Protein AF-A0AB34FF57-F1 (afdb_monomer)

Radius of gyration: 36.26 Å; Cα contacts (8 Å, |Δi|>4): 545; chains: 1; bounding box: 93×106×91 Å

Nearest PDB structures (foldseek):
  4zba-assembly2_C  TM=9.187E-01  e=9.221E-18  Phanerodontia chrysosporium
  4zb6-assembly2_C  TM=9.220E-01  e=1.656E-17  Phanerodontia chrysosporium
  5hfk-assembly1_B  TM=9.371E-01  e=3.882E-17  Escherichia coli K-12
  4zb8-assembly1_A  TM=9.292E-01  e=1.068E-16  Phanerodontia chrysosporium
  3gx0-assembly1_A-2  TM=9.308E-01  e=8.982E-16  Escherichia coli K-12

Mean predicted aligned error: 20.34 Å

Solvent-accessible surface area (backbone atoms only — not comparable to full-atom values): 31732 Å² total; per-residue (Å²): 132,79,85,76,87,62,87,88,71,83,54,38,37,33,38,40,20,31,73,42,41,51,19,26,32,49,39,21,52,50,36,41,40,26,72,74,68,64,53,63,70,50,78,43,61,46,53,65,93,72,49,48,38,68,36,72,66,41,30,74,54,27,79,86,36,61,69,21,33,37,31,28,34,76,66,81,53,45,55,38,46,53,40,67,55,39,46,59,47,50,39,78,74,65,38,87,81,40,73,46,50,57,55,91,88,38,71,50,29,59,52,27,52,51,50,41,48,45,36,62,74,40,52,51,51,35,42,51,48,13,28,35,40,65,68,68,42,94,62,84,58,44,68,64,29,28,53,24,37,54,52,30,52,53,46,48,49,53,50,16,68,65,23,65,84,31,70,29,87,38,50,72,90,40,31,44,67,28,54,46,46,44,66,39,48,33,49,60,42,42,37,61,65,53,65,47,66,58,80,83,28,61,32,45,45,51,37,50,52,62,51,57,70,36,67,31,44,54,56,8,45,38,40,66,42,66,60,99,68,47,52,92,48,86,68,63,68,73,61,32,55,54,49,53,56,51,36,54,56,48,51,52,20,24,59,77,69,67,62,75,58,84,72,67,64,44,71,71,42,64,70,46,65,70,52,74,71,60,81,81,70,87,85,83,81,91,83,82,89,85,88,83,85,82,89,81,91,82,87,82,88,87,86,88,79,90,83,88,82,88,84,88,86,88,84,83,86,88,86,90,89,89,83,91,84,89,78,88,81,85,84,79,86,87,78,89,90,80,90,87,83,86,86,89,81,88,84,82,88,81,90,83,86,81,90,84,89,79,86,85,78,90,81,90,86,82,89,82,92,87,92,86,83,89,86,90,89,92,88,88,89,88,82,85,90,87,87,86,83,90,83,91,79,93,75,96,70,89,74,80,78,78,74,75,77,72,99,62,77,49,61,28,79,99,43,68,38,54,89,79,17,65,38,64,30,68,43,69,54,101,89,41,83,43,63,42,62,35,61,76,93,67,73,75,82,75,71,76,86,75,89,78,86,78,84,89,76,93,69,79,79,64,92,55,22,46,70,28,76,95,84,48,60,28,56,65,79,32,40,62,33,90,84,75,38,69,27,76,45,80,90,69,40,88,128

Secondary structure (DSSP, 8-state):
-PPP-S---SSSEEEEE-SSTTHHHHHHHHHHHHHHH---EEEEE--GGGTGGGSHHHHHH-TT--S-EEEETTTTSEEEESHHHHHHHHHHHH-TT-SSS--TTSHHHHHHHHHHHHIIIIIHHHHHHHHIIIII-SS--HHHHHHHHHHHHHHHHHHHHHHTT-SSSSSSTT----HHHHHHHHHHTTGGGGT--GGG-HHHHHHHHHHHT-HHHHHHHTSSS--S--TTS---THHHHHHHHHHHHHHHHHHHTT---TTGGGHHHHHHHHHHTTTTSSS-------------------------------------------------------------------------PPP--------------------------------------------PPPSS--EETTEEPPTT--EEEEEEETTEEEEEEE-SSSPPP--PPP--------PPPPSS--EETTTEEPPTT-EEETTTEEESSGGGS--

Structure (mmCIF, N/CA/C/O backbone):
data_AF-A0AB34FF57-F1
#
_entry.id   AF-A0AB34FF57-F1
#
loop_
_atom_site.group_PDB
_atom_site.id
_atom_site.type_symbol
_atom_site.label_atom_id
_atom_site.label_alt_id
_atom_site.label_comp_id
_atom_site.label_asym_id
_atom_site.label_entity_id
_atom_site.label_seq_id
_atom_site.pdbx_PDB_ins_code
_atom_site.Cartn_x
_atom_site.Cartn_y
_atom_site.Cartn_z
_atom_site.occupancy
_atom_site.B_iso_or_equiv
_atom_site.auth_seq_id
_atom_site.auth_comp_id
_atom_site.auth_asym_id
_atom_site.auth_atom_id
_atom_site.pdbx_PDB_model_num
ATOM 1 N N . MET A 1 1 ? -9.459 20.481 -3.284 1.00 62.19 1 MET A N 1
ATOM 2 C CA . MET A 1 1 ? -9.339 20.438 -1.809 1.00 62.19 1 MET A CA 1
ATOM 3 C C . MET A 1 1 ? -8.407 21.554 -1.373 1.00 62.19 1 MET A C 1
ATOM 5 O O . MET A 1 1 ? -7.498 21.875 -2.133 1.00 62.19 1 MET A O 1
ATOM 9 N N . SER A 1 2 ? -8.637 22.154 -0.205 1.00 79.50 2 SER A N 1
ATOM 10 C CA . SER A 1 2 ? -7.668 23.043 0.454 1.00 79.50 2 SER A CA 1
ATOM 11 C C . SER A 1 2 ? -6.375 22.283 0.787 1.00 79.50 2 SER A C 1
ATOM 13 O O . SER A 1 2 ? -6.397 21.057 0.894 1.00 79.50 2 SER A O 1
ATOM 15 N N . ARG A 1 3 ? -5.246 22.992 0.934 1.00 91.50 3 ARG A N 1
ATOM 16 C CA . ARG A 1 3 ? -3.995 22.393 1.433 1.00 91.50 3 ARG A CA 1
ATOM 17 C C . ARG A 1 3 ? -4.199 21.985 2.903 1.00 91.50 3 ARG A C 1
ATOM 19 O O . ARG A 1 3 ? -4.567 22.860 3.684 1.00 91.50 3 ARG A O 1
ATOM 26 N N . PRO A 1 4 ? -3.953 20.722 3.291 1.00 95.00 4 PRO A N 1
ATOM 27 C CA . PRO A 1 4 ? -3.918 20.317 4.695 1.00 95.00 4 PRO A CA 1
ATOM 28 C C . PRO A 1 4 ? -2.849 21.072 5.491 1.00 95.00 4 PRO A C 1
ATOM 30 O O . PRO A 1 4 ? -1.724 21.216 5.018 1.00 95.00 4 PRO A O 1
ATOM 33 N N . THR A 1 5 ? -3.197 21.520 6.698 1.00 96.00 5 THR A N 1
ATOM 34 C CA . THR A 1 5 ? -2.304 22.241 7.632 1.00 96.00 5 THR A CA 1
ATOM 35 C C . THR A 1 5 ? -2.351 21.671 9.057 1.00 96.00 5 THR A C 1
ATOM 37 O O . THR A 1 5 ? -1.896 22.314 10.000 1.00 96.00 5 THR A O 1
ATOM 40 N N . GLY A 1 6 ? -2.975 20.507 9.239 1.00 97.06 6 GLY A N 1
ATOM 41 C CA . GLY A 1 6 ? -3.284 19.912 10.537 1.00 97.06 6 GLY A CA 1
ATOM 42 C C . GLY A 1 6 ? -4.307 18.785 10.407 1.00 97.06 6 GLY A C 1
ATOM 43 O O . GLY A 1 6 ? -4.799 18.514 9.310 1.00 97.06 6 GLY A O 1
ATOM 44 N N . LEU A 1 7 ? -4.641 18.151 11.532 1.00 97.62 7 LEU A N 1
ATOM 45 C CA . LEU A 1 7 ? -5.780 17.233 11.643 1.00 97.62 7 LEU A CA 1
ATOM 46 C C . LEU A 1 7 ? -7.102 18.016 11.574 1.00 97.62 7 LEU A C 1
ATOM 48 O O . LEU A 1 7 ? -7.169 19.150 12.052 1.00 97.62 7 LEU A O 1
ATOM 52 N N . ILE A 1 8 ? -8.138 17.421 10.977 1.00 97.00 8 ILE A N 1
ATOM 53 C CA . ILE A 1 8 ? -9.457 18.054 10.784 1.00 97.00 8 ILE A CA 1
ATOM 54 C C . ILE A 1 8 ? -10.619 17.286 11.425 1.00 97.00 8 ILE A C 1
ATOM 56 O O . ILE A 1 8 ? -11.721 17.828 11.505 1.00 97.00 8 ILE A O 1
ATOM 60 N N . ALA A 1 9 ? -10.409 16.043 11.864 1.00 96.38 9 ALA A N 1
ATOM 61 C CA . ALA A 1 9 ? -11.411 15.282 12.599 1.00 96.38 9 ALA A CA 1
ATOM 62 C C . ALA A 1 9 ? -11.165 15.353 14.115 1.00 96.38 9 ALA A C 1
ATOM 64 O O . ALA A 1 9 ? -10.084 15.699 14.586 1.00 96.38 9 ALA A O 1
ATOM 65 N N . SER A 1 10 ? -12.207 15.023 14.876 1.00 95.50 10 SER A N 1
ATOM 66 C CA . SER A 1 10 ? -12.189 14.916 16.343 1.00 95.50 10 SER A CA 1
ATOM 67 C C . SER A 1 10 ? -12.892 13.651 16.857 1.00 95.50 10 SER A C 1
ATOM 69 O O . SER A 1 10 ? -13.109 13.503 18.056 1.00 95.50 10 SER A O 1
ATOM 71 N N . LYS A 1 11 ? -13.281 12.757 15.938 1.00 96.62 11 LYS A N 1
ATOM 72 C CA . LYS A 1 11 ? -13.892 11.443 16.182 1.00 96.62 11 LYS A CA 1
ATOM 73 C C . LYS A 1 11 ? -13.635 10.517 14.991 1.00 96.62 11 LYS A C 1
ATOM 75 O O . LYS A 1 11 ? -13.460 11.004 13.869 1.00 96.62 11 LYS A O 1
ATOM 80 N N . GLY A 1 12 ? -13.688 9.212 15.220 1.00 96.94 12 GLY A N 1
ATOM 81 C CA . GLY A 1 12 ? -13.425 8.175 14.224 1.00 96.94 12 GLY A CA 1
ATOM 82 C C . GLY A 1 12 ? -11.983 8.160 13.716 1.00 96.94 12 GLY A C 1
ATOM 83 O O . GLY A 1 12 ? -11.086 8.803 14.267 1.00 96.94 12 GLY A O 1
ATOM 84 N N . ILE A 1 13 ? -11.768 7.429 12.621 1.00 98.56 13 ILE A N 1
ATOM 85 C CA . ILE A 1 13 ? -10.474 7.389 11.935 1.00 98.56 13 ILE A CA 1
ATOM 86 C C . ILE A 1 13 ? -10.298 8.631 11.056 1.00 98.56 13 ILE A C 1
ATOM 88 O O . ILE A 1 13 ? -11.175 8.985 10.268 1.00 98.56 13 ILE A O 1
ATOM 92 N N . GLU A 1 14 ? -9.124 9.249 11.117 1.00 98.62 14 GLU A N 1
ATOM 93 C CA . GLU A 1 14 ? -8.670 10.248 10.155 1.00 98.62 14 GLU A CA 1
ATOM 94 C C . GLU A 1 14 ? -7.501 9.706 9.329 1.00 98.62 14 GLU A C 1
ATOM 96 O O . GLU A 1 14 ? -6.431 9.425 9.862 1.00 98.62 14 GLU A O 1
ATOM 101 N N . LEU A 1 15 ? -7.700 9.560 8.019 1.00 98.75 15 LEU A N 1
ATOM 102 C CA . LEU A 1 15 ? -6.721 9.048 7.067 1.00 98.75 15 LEU A CA 1
ATOM 103 C C . LEU A 1 15 ? -5.951 10.181 6.384 1.00 98.75 15 LEU A C 1
ATOM 105 O O . LEU A 1 15 ? -6.524 10.973 5.640 1.00 98.75 15 LEU A O 1
ATOM 109 N N . LEU A 1 16 ? -4.630 10.189 6.532 1.00 98.56 16 LEU A N 1
ATOM 110 C CA . LEU A 1 16 ? -3.720 11.106 5.850 1.00 98.56 16 LEU A CA 1
ATOM 111 C C . LEU A 1 16 ? -2.994 10.339 4.730 1.00 98.56 16 LEU A C 1
ATOM 113 O O . LEU A 1 16 ? -2.090 9.541 4.992 1.00 98.56 16 LEU A O 1
ATOM 117 N N . THR A 1 17 ? -3.406 10.526 3.471 1.00 98.19 17 THR A N 1
ATOM 118 C CA . THR A 1 17 ? -2.967 9.661 2.357 1.00 98.19 17 THR A CA 1
ATOM 119 C C . THR A 1 17 ? -2.780 10.398 1.023 1.00 98.19 17 THR A C 1
ATOM 121 O O . THR A 1 17 ? -3.111 11.574 0.884 1.00 98.19 17 THR A O 1
ATOM 124 N N . TRP A 1 18 ? -2.231 9.702 0.024 1.00 96.94 18 TRP A N 1
ATOM 125 C CA . TRP A 1 18 ? -2.094 10.173 -1.357 1.00 96.94 18 TRP A CA 1
ATOM 126 C C . TRP A 1 18 ? -2.210 9.018 -2.356 1.00 96.94 18 TRP A C 1
ATOM 128 O O . TRP A 1 18 ? -1.860 7.887 -2.013 1.00 96.94 18 TRP A O 1
ATOM 138 N N . SER A 1 19 ? -2.640 9.319 -3.589 1.00 94.75 19 SER A N 1
ATOM 139 C CA . SER A 1 19 ? -2.915 8.380 -4.693 1.00 94.75 19 SER A CA 1
ATOM 140 C C . SER A 1 19 ? -1.659 7.611 -5.146 1.00 94.75 19 SER A C 1
ATOM 142 O O . SER A 1 19 ? -1.040 7.909 -6.166 1.00 94.75 19 SER A O 1
ATOM 144 N N . THR A 1 20 ? -1.237 6.634 -4.342 1.00 94.56 20 THR A N 1
ATOM 145 C CA . THR A 1 20 ? 0.025 5.887 -4.456 1.00 94.56 20 THR A CA 1
ATOM 146 C C . THR A 1 20 ? -0.169 4.437 -3.999 1.00 94.56 20 THR A C 1
ATOM 148 O O . THR A 1 20 ? -1.024 4.192 -3.146 1.00 94.56 20 THR A O 1
ATOM 151 N N . PRO A 1 21 ? 0.663 3.480 -4.458 1.00 96.19 21 PRO A N 1
ATOM 152 C CA . PRO A 1 21 ? 0.572 2.072 -4.064 1.00 96.19 21 PRO A CA 1
ATOM 153 C C . PRO A 1 21 ? 0.444 1.808 -2.556 1.00 96.19 21 PRO A C 1
ATOM 155 O O . PRO A 1 21 ? -0.337 0.957 -2.140 1.00 96.19 21 PRO A O 1
ATOM 158 N N . ASN A 1 22 ? 1.179 2.556 -1.726 1.00 97.00 22 ASN A N 1
ATOM 159 C CA . ASN A 1 22 ? 1.092 2.436 -0.270 1.00 97.00 22 ASN A CA 1
ATOM 160 C C . ASN A 1 22 ? -0.124 3.167 0.314 1.00 97.00 22 ASN A C 1
ATOM 162 O O . ASN A 1 22 ? -0.708 2.674 1.275 1.00 97.00 22 ASN A O 1
ATOM 166 N N . GLY A 1 23 ? -0.512 4.314 -0.253 1.00 96.38 23 GLY A N 1
ATOM 167 C CA . GLY A 1 23 ? -1.651 5.104 0.219 1.00 96.38 23 GLY A CA 1
ATOM 168 C C . GLY A 1 23 ? -2.996 4.390 0.074 1.00 96.38 23 GLY A C 1
ATOM 169 O O . GLY A 1 23 ? -3.834 4.501 0.969 1.00 96.38 23 GLY A O 1
ATOM 170 N N . TYR A 1 24 ? -3.166 3.600 -0.994 1.00 97.94 24 TYR A N 1
ATOM 171 C CA . TYR A 1 24 ? -4.406 2.858 -1.253 1.00 97.94 24 TYR A CA 1
ATOM 172 C C . TYR A 1 24 ? -4.687 1.739 -0.241 1.00 97.94 24 TYR A C 1
ATOM 174 O O . TYR A 1 24 ? -5.841 1.379 -0.044 1.00 97.94 24 TYR A O 1
ATOM 182 N N . LYS A 1 25 ? -3.664 1.196 0.436 1.00 98.44 25 LYS A N 1
ATOM 183 C CA . LYS A 1 25 ? -3.835 0.099 1.410 1.00 98.44 25 LYS A CA 1
ATOM 184 C C . LYS A 1 25 ? -4.866 0.455 2.481 1.00 98.44 25 LYS A C 1
ATOM 186 O O . LYS A 1 25 ? -5.804 -0.295 2.734 1.00 98.44 25 LYS A O 1
ATOM 191 N N . ALA A 1 26 ? -4.691 1.631 3.079 1.00 98.38 26 ALA A N 1
ATOM 192 C CA . ALA A 1 26 ? -5.543 2.105 4.156 1.00 98.38 26 ALA A CA 1
ATOM 193 C C . ALA A 1 26 ? -6.937 2.511 3.654 1.00 98.38 26 ALA A C 1
ATOM 195 O O . ALA A 1 26 ? -7.919 2.156 4.295 1.00 98.38 26 ALA A O 1
ATOM 196 N N . SER A 1 27 ? -7.053 3.195 2.506 1.00 98.62 27 SER A N 1
ATOM 197 C CA . SER A 1 27 ? -8.365 3.592 1.968 1.00 98.62 27 SER A CA 1
ATOM 198 C C . SER A 1 27 ? -9.205 2.400 1.504 1.00 98.62 27 SER A C 1
ATOM 200 O O . SER A 1 27 ? -10.408 2.397 1.739 1.00 98.62 27 SER A O 1
ATOM 202 N N . ILE A 1 28 ? -8.593 1.369 0.909 1.00 98.81 28 ILE A N 1
ATOM 203 C CA . ILE A 1 28 ? -9.283 0.122 0.546 1.00 98.81 28 ILE A CA 1
ATOM 204 C C . ILE A 1 28 ? -9.835 -0.557 1.801 1.00 98.81 28 ILE A C 1
ATOM 206 O O . ILE A 1 28 ? -11.034 -0.805 1.867 1.00 98.81 28 ILE A O 1
ATOM 210 N N . LEU A 1 29 ? -9.001 -0.806 2.820 1.00 98.88 29 LEU A N 1
ATOM 211 C CA . LEU A 1 29 ? -9.480 -1.464 4.039 1.00 98.88 29 LEU A CA 1
ATOM 212 C C . LEU A 1 29 ? -10.532 -0.619 4.779 1.00 98.88 29 LEU A C 1
ATOM 214 O O . LEU A 1 29 ? -11.486 -1.175 5.307 1.00 98.88 29 LEU A O 1
ATOM 218 N N . LEU A 1 30 ? -10.405 0.711 4.799 1.00 98.81 30 LEU A N 1
ATOM 219 C CA . LEU A 1 30 ? -11.414 1.580 5.412 1.00 98.81 30 LEU A CA 1
ATOM 220 C C . LEU A 1 30 ? -12.750 1.552 4.654 1.00 98.81 30 LEU A C 1
ATOM 222 O O . LEU A 1 30 ? -13.796 1.549 5.296 1.00 98.81 30 LEU A O 1
ATOM 226 N N . GLU A 1 31 ? -12.750 1.460 3.321 1.00 98.81 31 GLU A N 1
ATOM 227 C CA . GLU A 1 31 ? -13.983 1.272 2.542 1.00 98.81 31 GLU A CA 1
ATOM 228 C C . GLU A 1 31 ? -14.589 -0.134 2.692 1.00 98.81 31 GLU A C 1
ATOM 230 O O . GLU A 1 31 ? -15.814 -0.257 2.681 1.00 98.81 31 GLU A O 1
ATOM 235 N N . GLU A 1 32 ? -13.768 -1.173 2.883 1.00 98.81 32 GLU A N 1
ATOM 236 C CA . GLU A 1 32 ? -14.211 -2.541 3.205 1.00 98.81 32 GLU A CA 1
ATOM 237 C C . GLU A 1 32 ? -14.858 -2.595 4.603 1.00 98.81 32 GLU A C 1
ATOM 239 O O . GLU A 1 32 ? -15.962 -3.114 4.769 1.00 98.81 32 GLU A O 1
ATOM 244 N N . LEU A 1 33 ? -14.221 -1.986 5.612 1.00 98.75 33 LEU A N 1
ATOM 245 C CA . LEU A 1 33 ? -14.738 -1.897 6.984 1.00 98.75 33 LEU A CA 1
ATOM 246 C C . LEU A 1 33 ? -15.992 -1.017 7.087 1.00 98.75 33 LEU A C 1
ATOM 248 O O . LEU A 1 33 ? -16.895 -1.309 7.870 1.00 98.75 33 LEU A O 1
ATOM 252 N N . LYS A 1 34 ? -16.080 0.044 6.283 1.00 98.19 34 LYS A N 1
ATOM 253 C CA . LYS A 1 34 ? -17.273 0.889 6.166 1.00 98.19 34 LYS A CA 1
ATOM 254 C C . LYS A 1 34 ? -18.462 0.130 5.584 1.00 98.19 34 LYS A C 1
ATOM 256 O O . LYS A 1 34 ? -19.575 0.303 6.070 1.00 98.19 34 LYS A O 1
ATOM 261 N N . GLU A 1 35 ? -18.234 -0.719 4.584 1.00 98.06 35 GLU A N 1
ATOM 262 C CA . GLU A 1 35 ? -19.279 -1.557 3.982 1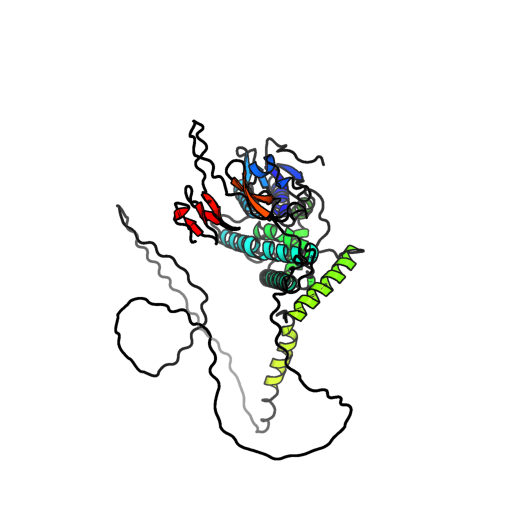.00 98.06 35 GLU A CA 1
ATOM 263 C C . GLU A 1 35 ? -19.698 -2.716 4.901 1.00 98.06 35 GLU A C 1
ATOM 265 O O . GLU A 1 35 ? -20.886 -2.999 5.027 1.00 98.06 35 GLU A O 1
ATOM 270 N N . ALA A 1 36 ? -18.743 -3.361 5.579 1.00 98.12 36 ALA A N 1
ATOM 271 C CA . ALA A 1 36 ? -19.009 -4.515 6.438 1.00 98.12 36 ALA A CA 1
ATOM 272 C C . ALA A 1 36 ? -19.556 -4.163 7.832 1.00 98.12 36 ALA A C 1
ATOM 274 O O . ALA A 1 36 ? -20.393 -4.902 8.346 1.00 98.12 36 ALA A O 1
ATOM 275 N N . TYR A 1 37 ? -19.084 -3.066 8.436 1.00 97.81 37 TYR A N 1
ATOM 276 C CA . TYR A 1 37 ? -19.316 -2.726 9.848 1.00 97.81 37 TYR A CA 1
ATOM 277 C C . TYR A 1 37 ? -19.827 -1.289 10.068 1.00 97.81 37 TYR A C 1
ATOM 279 O O . TYR A 1 37 ? -19.976 -0.852 11.207 1.00 97.81 37 TYR A O 1
ATOM 287 N N . GLY A 1 38 ? -20.074 -0.518 9.002 1.00 96.31 38 GLY A N 1
ATOM 288 C CA . GLY A 1 38 ? -20.553 0.865 9.108 1.00 96.31 38 GLY A CA 1
ATOM 289 C C . GLY A 1 38 ? -19.512 1.873 9.614 1.00 96.31 38 GLY A C 1
ATOM 290 O O . GLY A 1 38 ? -19.885 2.994 9.967 1.00 96.31 38 GLY A O 1
ATOM 291 N N . LEU A 1 39 ? -18.223 1.506 9.649 1.00 96.00 39 LEU A N 1
ATOM 292 C CA . LEU A 1 39 ? -17.133 2.363 10.127 1.00 96.00 39 LEU A CA 1
ATOM 293 C C . LEU A 1 39 ? -17.103 3.711 9.386 1.00 96.00 39 LEU A C 1
ATOM 295 O O . LEU A 1 39 ? -17.031 3.766 8.158 1.00 96.00 39 LEU A O 1
ATOM 299 N N . GLN A 1 40 ? -17.120 4.807 10.144 1.00 94.25 40 GLN A N 1
ATOM 300 C CA . GLN A 1 40 ? -16.995 6.162 9.609 1.00 94.25 40 GLN A CA 1
ATOM 301 C C . GLN A 1 40 ? -15.554 6.655 9.746 1.00 94.25 40 GLN A C 1
ATOM 303 O O . GLN A 1 40 ? -14.915 6.461 10.780 1.00 94.25 40 GLN A O 1
ATOM 308 N N . TYR A 1 41 ? -15.053 7.320 8.708 1.00 98.12 41 TYR A N 1
ATOM 309 C CA . TYR A 1 41 ? -13.721 7.914 8.701 1.00 98.12 41 TYR A CA 1
ATOM 310 C C . TYR A 1 41 ? -13.688 9.184 7.843 1.00 98.12 41 TYR A C 1
ATOM 312 O O . TYR A 1 41 ? -14.500 9.364 6.934 1.00 98.12 41 TYR A O 1
ATOM 320 N N . THR A 1 42 ? -12.727 10.055 8.135 1.00 98.06 42 THR A N 1
ATOM 321 C CA . THR A 1 42 ? -12.400 11.259 7.359 1.00 98.06 42 THR A CA 1
ATOM 322 C C . THR A 1 42 ? -11.096 11.019 6.601 1.00 98.06 42 THR A C 1
ATOM 324 O O . THR A 1 42 ? -10.230 10.301 7.094 1.00 98.06 42 THR A O 1
ATOM 327 N N . SER A 1 43 ? -10.905 11.615 5.420 1.00 97.50 43 SER A N 1
ATOM 328 C CA . SER A 1 43 ? -9.642 11.506 4.671 1.00 97.50 43 SER A CA 1
ATOM 329 C C . SER A 1 43 ? -9.117 12.856 4.191 1.00 97.50 43 SER A C 1
ATOM 331 O O . SER A 1 43 ? -9.874 13.640 3.620 1.00 97.50 43 SER A O 1
ATOM 333 N N . GLN A 1 44 ? -7.810 13.078 4.325 1.00 97.25 44 GLN A N 1
ATOM 334 C CA . GLN A 1 44 ? -7.090 14.233 3.795 1.00 97.25 44 GLN A CA 1
ATOM 335 C C . GLN A 1 44 ? -6.075 13.827 2.719 1.00 97.25 44 GLN A C 1
ATOM 337 O O . GLN A 1 44 ? -5.302 12.879 2.884 1.00 97.25 44 GLN A O 1
ATOM 342 N N . GLY A 1 45 ? -6.052 14.589 1.621 1.00 97.06 45 GLY A N 1
ATOM 343 C CA . GLY A 1 45 ? -5.102 14.420 0.524 1.00 97.06 45 GLY A CA 1
ATOM 344 C C . GLY A 1 45 ? -3.774 15.133 0.784 1.00 97.06 45 GLY A C 1
ATOM 345 O O . GLY A 1 45 ? -3.648 16.333 0.548 1.00 97.06 45 GLY A O 1
ATOM 346 N N . ILE A 1 46 ? -2.763 14.384 1.217 1.00 97.44 46 ILE A N 1
ATOM 347 C CA . ILE A 1 46 ? -1.414 14.881 1.509 1.00 97.44 46 ILE A CA 1
ATOM 348 C C . ILE A 1 46 ? -0.569 14.865 0.229 1.00 97.44 46 ILE A C 1
ATOM 350 O O . ILE A 1 46 ? 0.079 13.870 -0.091 1.00 97.44 46 ILE A O 1
ATOM 354 N N . ASN A 1 47 ? -0.572 15.964 -0.529 1.00 95.06 47 ASN A N 1
ATOM 355 C CA . ASN A 1 47 ? 0.198 16.056 -1.771 1.00 95.06 47 ASN A CA 1
ATOM 356 C C . ASN A 1 47 ? 1.714 15.987 -1.509 1.00 95.06 47 ASN A C 1
ATOM 358 O O . ASN A 1 47 ? 2.357 16.984 -1.169 1.00 95.06 47 ASN A O 1
ATOM 362 N N . ILE A 1 48 ? 2.291 14.803 -1.733 1.00 94.38 48 ILE A N 1
ATOM 363 C CA . ILE A 1 48 ? 3.704 14.534 -1.445 1.00 94.38 48 ILE A CA 1
ATOM 364 C C . ILE A 1 48 ? 4.687 15.310 -2.327 1.00 94.38 48 ILE A C 1
ATOM 366 O O . ILE A 1 48 ? 5.827 15.523 -1.916 1.00 94.38 48 ILE A O 1
ATOM 370 N N . GLY A 1 49 ? 4.248 15.776 -3.503 1.00 92.56 49 GLY A N 1
ATOM 371 C CA . GLY A 1 49 ? 5.040 16.646 -4.379 1.00 92.56 49 GLY A CA 1
ATOM 372 C C . GLY A 1 49 ? 5.183 18.077 -3.850 1.00 92.56 49 GLY A C 1
ATOM 373 O O . GLY A 1 49 ? 6.040 18.817 -4.317 1.00 92.56 49 GLY A O 1
ATOM 374 N N . GLN A 1 50 ? 4.375 18.460 -2.856 1.00 94.88 50 GLN A N 1
ATOM 375 C CA . GLN A 1 50 ? 4.443 19.752 -2.164 1.00 94.88 50 GLN A CA 1
ATOM 376 C C . GLN A 1 50 ? 5.054 19.649 -0.752 1.00 94.88 50 GLN A C 1
ATOM 378 O O . GLN A 1 50 ? 4.920 20.586 0.037 1.00 94.88 50 GLN A O 1
ATOM 383 N N . ASN A 1 51 ? 5.682 18.509 -0.426 1.00 94.94 51 ASN A N 1
ATOM 384 C CA . ASN A 1 51 ? 6.338 18.212 0.854 1.00 94.94 51 ASN A CA 1
ATOM 385 C C . ASN A 1 51 ? 5.472 18.386 2.123 1.00 94.94 51 ASN A C 1
ATOM 387 O O . ASN A 1 51 ? 6.017 18.506 3.217 1.00 94.94 51 ASN A O 1
ATOM 391 N N . ILE A 1 52 ? 4.137 18.323 2.014 1.00 96.75 52 ILE A N 1
ATOM 392 C CA . ILE A 1 52 ? 3.206 18.444 3.159 1.00 96.75 52 ILE A CA 1
ATOM 393 C C . ILE A 1 52 ? 3.512 17.393 4.241 1.00 96.75 52 ILE A C 1
ATOM 395 O O . ILE A 1 52 ? 3.515 17.687 5.430 1.00 96.75 52 ILE A O 1
ATOM 399 N N . GLN A 1 53 ? 3.885 16.180 3.828 1.00 97.50 53 GLN A N 1
ATOM 400 C CA . GLN A 1 53 ? 4.310 15.075 4.693 1.00 97.50 53 GLN A CA 1
ATOM 401 C C . GLN A 1 53 ? 5.596 15.343 5.499 1.00 97.50 53 GLN A C 1
ATOM 403 O O . GLN A 1 53 ? 6.037 14.470 6.244 1.00 97.50 53 GLN A O 1
ATOM 408 N N . LYS A 1 54 ? 6.251 16.494 5.305 1.00 97.38 54 LYS A N 1
ATOM 409 C CA . LYS A 1 54 ? 7.436 16.940 6.052 1.00 97.38 54 LYS A CA 1
ATOM 410 C C . LYS A 1 54 ? 7.153 18.135 6.968 1.00 97.38 54 LYS A C 1
ATOM 412 O O . LYS A 1 54 ? 8.055 18.556 7.685 1.00 97.38 54 LYS A O 1
ATOM 417 N N . GLU A 1 55 ? 5.931 18.667 6.967 1.00 97.44 55 GLU A N 1
ATOM 418 C CA . GLU A 1 55 ? 5.537 19.753 7.867 1.00 97.44 55 GLU A CA 1
ATOM 419 C C . GLU A 1 55 ? 5.450 19.267 9.331 1.00 97.44 55 GLU A C 1
ATOM 421 O O . GLU A 1 55 ? 5.085 18.109 9.559 1.00 97.44 55 GLU A O 1
ATOM 426 N N . PRO A 1 56 ? 5.729 20.129 10.335 1.00 98.25 56 PRO A N 1
ATOM 427 C CA . PRO A 1 56 ? 5.805 19.725 11.745 1.00 98.25 56 PRO A CA 1
ATOM 428 C C . PRO A 1 56 ? 4.554 19.023 12.288 1.00 98.25 56 PRO A C 1
ATOM 430 O O . PRO A 1 56 ? 4.661 18.097 13.087 1.00 98.25 56 PRO A O 1
ATOM 433 N N . TRP A 1 57 ? 3.362 19.432 11.843 1.00 97.69 57 TRP A N 1
ATOM 434 C CA . TRP A 1 57 ? 2.106 18.806 12.267 1.00 97.69 57 TRP A CA 1
ATOM 435 C C . TRP A 1 57 ? 1.965 17.373 11.734 1.00 97.69 57 TRP A C 1
ATOM 437 O O . TRP A 1 57 ? 1.424 16.513 12.423 1.00 97.69 57 TRP A O 1
ATOM 447 N N . PHE A 1 58 ? 2.473 17.096 10.528 1.00 98.50 58 PHE A N 1
ATOM 448 C CA . PHE A 1 58 ? 2.434 15.759 9.948 1.00 98.50 58 PHE A CA 1
ATOM 449 C C . PHE A 1 58 ? 3.514 14.873 10.569 1.00 98.50 58 PHE A C 1
ATOM 451 O O . PHE A 1 58 ? 3.255 13.709 10.864 1.00 98.50 58 PHE A O 1
ATOM 458 N N . THR A 1 59 ? 4.718 15.403 10.807 1.00 98.31 59 THR A N 1
ATOM 459 C CA . THR A 1 59 ? 5.801 14.623 11.425 1.00 98.31 59 THR A CA 1
ATOM 460 C C . THR A 1 59 ? 5.563 14.325 12.906 1.00 98.31 59 THR A C 1
ATOM 462 O O . THR A 1 59 ? 6.065 13.317 13.396 1.00 98.31 59 THR A O 1
ATOM 465 N N . ALA A 1 60 ? 4.720 15.108 13.589 1.00 97.25 60 ALA A N 1
ATOM 466 C CA . ALA A 1 60 ? 4.178 14.758 14.903 1.00 97.25 60 ALA A CA 1
ATOM 467 C C . ALA A 1 60 ? 3.257 13.516 14.876 1.00 97.25 60 ALA A C 1
ATOM 469 O O . ALA A 1 60 ? 3.196 12.788 15.863 1.00 97.25 60 ALA A O 1
ATOM 470 N N . VAL A 1 61 ? 2.574 13.246 13.753 1.00 97.75 61 VAL A N 1
ATOM 471 C CA . VAL A 1 61 ? 1.738 12.043 13.547 1.00 97.75 61 VAL A CA 1
ATOM 472 C C . VAL A 1 61 ? 2.571 10.871 13.011 1.00 97.75 61 VAL A C 1
ATOM 474 O O . VAL A 1 61 ? 2.435 9.740 13.472 1.00 97.75 61 VAL A O 1
ATOM 477 N N . ASN A 1 62 ? 3.452 11.126 12.042 1.00 98.19 62 ASN A N 1
ATOM 478 C CA . ASN A 1 62 ? 4.382 10.143 11.491 1.00 98.19 62 ASN A CA 1
ATOM 479 C C . ASN A 1 62 ? 5.811 10.715 11.416 1.00 98.19 62 ASN A C 1
ATOM 481 O O . ASN A 1 62 ? 6.132 11.394 10.434 1.00 98.19 62 ASN A O 1
ATOM 485 N N . PRO A 1 63 ? 6.711 10.360 12.352 1.00 97.88 63 PRO A N 1
ATOM 486 C CA . PRO A 1 63 ? 8.102 10.820 12.352 1.00 97.88 63 PRO A CA 1
ATOM 487 C C . PRO A 1 63 ? 8.911 10.480 11.085 1.00 97.88 63 PRO A C 1
ATOM 489 O O . PRO A 1 63 ? 9.837 11.208 10.738 1.00 97.88 63 PRO A O 1
ATOM 492 N N . ASN A 1 64 ? 8.550 9.427 10.335 1.00 97.56 64 ASN A N 1
ATOM 493 C CA . ASN A 1 64 ? 9.164 9.100 9.033 1.00 97.56 64 ASN A CA 1
ATOM 494 C C . ASN A 1 64 ? 8.817 10.162 7.956 1.00 97.56 64 ASN A C 1
ATOM 496 O O . ASN A 1 64 ? 9.501 10.323 6.937 1.00 97.56 64 ASN A O 1
ATOM 500 N N . GLY A 1 65 ? 7.733 10.918 8.156 1.00 97.38 65 GLY A N 1
ATOM 501 C CA . GLY A 1 65 ? 7.224 11.905 7.210 1.00 97.38 65 GLY A CA 1
ATOM 502 C C . GLY A 1 65 ? 6.899 11.268 5.858 1.00 97.38 65 GLY A C 1
ATOM 503 O O . GLY A 1 65 ? 7.468 11.647 4.827 1.00 97.38 65 GLY A O 1
ATOM 504 N N . ARG A 1 66 ? 6.077 10.214 5.882 1.00 97.75 66 ARG A N 1
ATOM 505 C CA . ARG A 1 66 ? 5.615 9.435 4.724 1.00 97.75 66 ARG A CA 1
ATOM 506 C C . ARG A 1 66 ? 4.111 9.173 4.837 1.00 97.75 66 ARG A C 1
ATOM 508 O O . ARG A 1 66 ? 3.560 9.172 5.931 1.00 97.75 66 ARG A O 1
ATOM 515 N N . ILE A 1 67 ? 3.461 8.924 3.707 1.00 98.00 67 ILE A N 1
ATOM 516 C CA . ILE A 1 67 ? 2.070 8.454 3.659 1.00 98.00 67 ILE A CA 1
ATOM 517 C C . ILE A 1 67 ? 2.022 6.933 3.434 1.00 98.00 67 ILE A C 1
ATOM 519 O O . ILE A 1 67 ? 2.972 6.384 2.864 1.00 98.00 67 ILE A O 1
ATOM 523 N N . PRO A 1 68 ? 0.926 6.252 3.814 1.00 98.50 68 PRO A N 1
ATOM 524 C CA . PRO A 1 68 ? -0.193 6.756 4.616 1.00 98.50 68 PRO A CA 1
ATOM 525 C C . PRO A 1 68 ? 0.141 6.861 6.114 1.00 98.50 68 PRO A C 1
ATOM 527 O O . PRO A 1 68 ? 1.062 6.212 6.610 1.00 98.50 68 PRO A O 1
ATOM 530 N N . ALA A 1 69 ? -0.661 7.651 6.822 1.00 98.75 69 ALA A N 1
ATOM 531 C CA . ALA A 1 69 ? -0.799 7.635 8.275 1.00 98.75 69 ALA A CA 1
ATOM 532 C C . ALA A 1 69 ? -2.293 7.711 8.634 1.00 98.75 69 ALA A C 1
ATOM 534 O O . ALA A 1 69 ? -3.085 8.227 7.842 1.00 98.75 69 ALA A O 1
ATOM 535 N N . ILE A 1 70 ? -2.681 7.216 9.807 1.00 98.75 70 ILE A N 1
ATOM 536 C CA . ILE A 1 70 ? -4.006 7.448 10.394 1.00 98.75 70 ILE A CA 1
ATOM 537 C C . ILE A 1 70 ? -3.883 8.031 11.803 1.00 98.75 70 ILE A C 1
ATOM 539 O O . ILE A 1 70 ? -2.873 7.823 12.476 1.00 98.75 70 ILE A O 1
ATOM 543 N N . VAL A 1 71 ? -4.939 8.700 12.258 1.00 98.75 71 VAL A N 1
ATOM 544 C CA . VAL A 1 71 ? -5.186 9.004 13.673 1.00 98.75 71 VAL A CA 1
ATOM 545 C C . VAL A 1 71 ? -6.537 8.414 14.056 1.00 98.75 71 VAL A C 1
ATOM 547 O O . VAL A 1 71 ? -7.532 8.675 13.384 1.00 98.75 71 VAL A O 1
ATOM 550 N N . ASP A 1 72 ? -6.575 7.606 15.113 1.00 98.38 72 ASP A N 1
ATOM 551 C CA . ASP A 1 72 ? -7.819 7.114 15.706 1.00 98.38 72 ASP A CA 1
ATOM 552 C C . ASP A 1 72 ? -8.227 8.009 16.879 1.00 98.38 72 ASP A C 1
ATOM 554 O O . ASP A 1 72 ? -7.707 7.890 17.994 1.00 98.38 72 ASP A O 1
ATOM 558 N N . HIS A 1 73 ? -9.152 8.930 16.611 1.00 97.69 73 HIS A N 1
ATOM 559 C CA . HIS A 1 73 ? -9.653 9.880 17.602 1.00 97.69 73 HIS A CA 1
ATOM 560 C C . HIS A 1 73 ? -10.534 9.207 18.664 1.00 97.69 73 HIS A C 1
ATOM 562 O O . HIS A 1 73 ? -10.518 9.635 19.818 1.00 97.69 73 HIS A O 1
ATOM 568 N N . ASP A 1 74 ? -11.225 8.114 18.323 1.00 96.06 74 ASP A N 1
ATOM 569 C CA . ASP A 1 74 ? -12.059 7.357 19.271 1.00 96.06 74 ASP A CA 1
ATOM 570 C C . ASP A 1 74 ? -11.200 6.526 20.245 1.00 96.06 74 ASP A C 1
ATOM 572 O O . ASP A 1 74 ? -11.646 6.168 21.337 1.00 96.06 74 ASP A O 1
ATOM 576 N N . ASN A 1 75 ? -9.940 6.258 19.886 1.00 96.06 75 ASN A N 1
ATOM 577 C CA . ASN A 1 75 ? -8.950 5.569 20.714 1.00 96.06 75 ASN A CA 1
ATOM 578 C C . ASN A 1 75 ? -7.857 6.521 21.245 1.00 96.06 75 ASN A C 1
ATOM 580 O O . ASN A 1 75 ? -6.671 6.182 21.274 1.00 96.06 75 ASN A O 1
ATOM 584 N N . GLY A 1 76 ? -8.259 7.722 21.674 1.00 95.25 76 GLY A N 1
ATOM 585 C CA . GLY A 1 76 ? -7.385 8.679 22.363 1.00 95.25 76 GLY A CA 1
ATOM 586 C C . GLY A 1 76 ? -6.409 9.435 21.456 1.00 95.25 76 GLY A C 1
ATOM 587 O O . GLY A 1 76 ? -5.379 9.901 21.937 1.00 95.25 76 GLY A O 1
ATOM 588 N N . GLY A 1 77 ? -6.706 9.542 20.158 1.00 97.06 77 GLY A N 1
ATOM 589 C CA . GLY A 1 77 ? -5.833 10.196 19.180 1.00 97.06 77 GLY A CA 1
ATOM 590 C C . GLY A 1 77 ? -4.617 9.350 18.798 1.00 97.06 77 GLY A C 1
ATOM 591 O O . GLY A 1 77 ? -3.555 9.899 18.505 1.00 97.06 77 GLY A O 1
ATOM 592 N N . LEU A 1 78 ? -4.737 8.017 18.824 1.00 98.19 78 LEU A N 1
ATOM 593 C CA . LEU A 1 78 ? -3.624 7.119 18.515 1.00 98.19 78 LEU A CA 1
ATOM 594 C C . LEU A 1 78 ? -3.202 7.269 17.047 1.00 98.19 78 LEU A C 1
ATOM 596 O O . LEU A 1 78 ? -3.918 6.858 16.132 1.00 98.19 78 LEU A O 1
ATOM 600 N N . ALA A 1 79 ? -2.014 7.829 16.833 1.00 98.50 79 ALA A N 1
ATOM 601 C CA . ALA A 1 79 ? -1.377 7.892 15.527 1.00 98.50 79 ALA A CA 1
ATOM 602 C C . ALA A 1 79 ? -0.791 6.524 15.137 1.00 98.50 79 ALA A C 1
ATOM 604 O O . ALA A 1 79 ? -0.040 5.917 15.903 1.00 98.50 79 ALA A O 1
ATOM 605 N N . VAL A 1 80 ? -1.095 6.056 13.924 1.00 98.75 80 VAL A N 1
ATOM 606 C CA . VAL A 1 80 ? -0.520 4.832 13.346 1.00 98.75 80 VAL A CA 1
ATOM 607 C C . VAL A 1 80 ? 0.015 5.139 11.952 1.00 98.75 80 VAL A C 1
ATOM 609 O O . VAL A 1 80 ? -0.698 5.647 11.087 1.00 98.75 80 VAL A O 1
ATOM 612 N N . PHE A 1 81 ? 1.281 4.811 11.723 1.00 98.25 81 PHE A N 1
ATOM 613 C CA . PHE A 1 81 ? 1.960 4.952 10.437 1.00 98.25 81 PHE A CA 1
ATOM 614 C C . PHE A 1 81 ? 2.552 3.613 9.980 1.00 98.25 81 PHE A C 1
ATOM 616 O O . PHE A 1 81 ? 2.491 2.629 10.709 1.00 98.25 81 PHE A O 1
ATOM 623 N N . GLU A 1 82 ? 3.099 3.590 8.762 1.00 98.06 82 GLU A N 1
ATOM 624 C CA . GLU A 1 82 ? 3.374 2.395 7.946 1.00 98.06 82 GLU A CA 1
ATOM 625 C C . GLU A 1 82 ? 2.107 1.655 7.494 1.00 98.06 82 GLU A C 1
ATOM 627 O O . GLU A 1 82 ? 1.333 1.122 8.285 1.00 98.06 82 GLU A O 1
ATOM 632 N N . GLY A 1 83 ? 1.912 1.568 6.173 1.00 97.56 83 GLY A N 1
ATOM 633 C CA . GLY A 1 83 ? 0.667 1.060 5.583 1.00 97.56 83 GLY A CA 1
ATOM 634 C C . GLY A 1 83 ? 0.276 -0.346 6.049 1.00 97.56 83 GLY A C 1
ATOM 635 O O . GLY A 1 83 ? -0.905 -0.613 6.231 1.00 97.56 83 GLY A O 1
ATOM 636 N N . ASN A 1 84 ? 1.247 -1.226 6.304 1.00 97.81 84 ASN A N 1
ATOM 637 C CA . ASN A 1 84 ? 0.970 -2.590 6.766 1.00 97.81 84 ASN A CA 1
ATOM 638 C C . ASN A 1 84 ? 0.635 -2.637 8.269 1.00 97.81 84 ASN A C 1
ATOM 640 O O . ASN A 1 84 ? -0.220 -3.419 8.673 1.00 97.81 84 ASN A O 1
ATOM 644 N N . ALA A 1 85 ? 1.225 -1.758 9.087 1.00 98.50 85 ALA A N 1
ATOM 645 C CA . ALA A 1 85 ? 0.849 -1.618 10.493 1.00 98.50 85 ALA A CA 1
ATOM 646 C C . ALA A 1 85 ? -0.555 -1.006 10.640 1.00 98.50 85 ALA A C 1
ATOM 648 O O . ALA A 1 85 ? -1.313 -1.430 11.509 1.00 98.50 85 ALA A O 1
ATOM 649 N N . ILE A 1 86 ? -0.936 -0.086 9.744 1.00 98.81 86 ILE A N 1
ATOM 650 C CA . ILE A 1 86 ? -2.302 0.447 9.640 1.00 98.81 86 ILE A CA 1
ATOM 651 C C . ILE A 1 86 ? -3.299 -0.669 9.294 1.00 98.81 86 ILE A C 1
ATOM 653 O O . ILE A 1 86 ? -4.322 -0.778 9.966 1.00 98.81 86 ILE A O 1
ATOM 657 N N . LEU A 1 87 ? -2.992 -1.534 8.315 1.00 98.81 87 LEU A N 1
ATOM 658 C CA . LEU A 1 87 ? -3.835 -2.695 7.993 1.00 98.81 87 LEU A CA 1
ATOM 659 C C . LEU A 1 87 ? -4.049 -3.595 9.224 1.00 98.81 87 LEU A C 1
ATOM 661 O O . LEU A 1 87 ? -5.191 -3.873 9.583 1.00 98.81 87 LEU A O 1
ATOM 665 N N . SER A 1 88 ? -2.970 -3.991 9.908 1.00 98.31 88 SER A N 1
ATOM 666 C CA . SER A 1 88 ? -3.047 -4.840 11.106 1.00 98.31 88 SER A CA 1
ATOM 667 C C . SER A 1 88 ? -3.662 -4.139 12.324 1.00 98.31 88 SER A C 1
ATOM 669 O O . SER A 1 88 ? -4.179 -4.802 13.219 1.00 98.31 88 SER A O 1
ATOM 671 N N . TYR A 1 89 ? -3.598 -2.809 12.423 1.00 98.62 89 TYR A N 1
ATOM 672 C CA . TYR A 1 89 ? -4.309 -2.050 13.456 1.00 98.62 89 TYR A CA 1
ATOM 673 C C . TYR A 1 89 ? -5.817 -2.076 13.210 1.00 98.62 89 TYR A C 1
ATOM 675 O O . TYR A 1 89 ? -6.579 -2.490 14.083 1.00 98.62 89 TYR A O 1
ATOM 683 N N . LEU A 1 90 ? -6.232 -1.687 12.003 1.00 98.69 90 LEU A N 1
ATOM 684 C CA . LEU A 1 90 ? -7.636 -1.571 11.635 1.00 98.69 90 LEU A CA 1
ATOM 685 C C . LEU A 1 90 ? -8.362 -2.920 11.709 1.00 98.69 90 LEU A C 1
ATOM 687 O O . LEU A 1 90 ? -9.478 -2.968 12.217 1.00 98.69 90 LEU A O 1
ATOM 691 N N . THR A 1 91 ? -7.734 -4.026 11.294 1.00 98.44 91 THR A N 1
ATOM 692 C CA . THR A 1 91 ? -8.359 -5.351 11.433 1.00 98.44 91 THR A CA 1
ATOM 693 C C . THR A 1 91 ? -8.492 -5.788 12.887 1.00 98.44 91 THR A C 1
ATOM 695 O O . THR A 1 91 ? -9.589 -6.140 13.307 1.00 98.44 91 THR A O 1
ATOM 698 N N . ARG A 1 92 ? -7.432 -5.682 13.701 1.00 96.94 92 ARG A N 1
ATOM 699 C CA . ARG A 1 92 ? -7.503 -6.019 15.138 1.00 96.94 92 ARG A CA 1
ATOM 700 C C . ARG A 1 92 ? -8.532 -5.187 15.910 1.00 96.94 92 ARG A C 1
ATOM 702 O O . ARG A 1 92 ? -9.000 -5.643 16.948 1.00 96.94 92 ARG A O 1
ATOM 709 N N . ARG A 1 93 ? -8.844 -3.969 15.448 1.00 96.88 93 ARG A N 1
ATOM 710 C CA . ARG A 1 93 ? -9.755 -3.043 16.138 1.00 96.88 93 ARG A CA 1
ATOM 711 C C . ARG A 1 93 ? -11.197 -3.083 15.627 1.00 96.88 93 ARG A C 1
ATOM 713 O O . ARG A 1 93 ? -12.099 -2.908 16.443 1.00 96.88 93 ARG A O 1
ATOM 720 N N . TYR A 1 94 ? -11.405 -3.310 14.328 1.00 97.94 94 TYR A N 1
ATOM 721 C CA . TYR A 1 9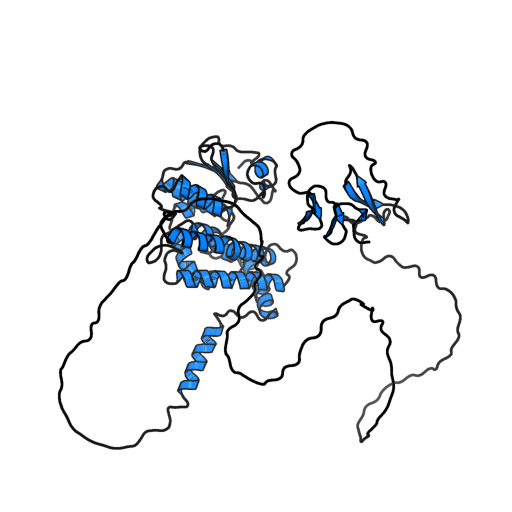4 ? -12.710 -3.158 13.669 1.00 97.94 94 TYR A CA 1
ATOM 722 C C . TYR A 1 94 ? -13.143 -4.348 12.796 1.00 97.94 94 TYR A C 1
ATOM 724 O O . TYR A 1 94 ? -14.314 -4.414 12.443 1.00 97.94 94 TYR A O 1
ATOM 732 N N . ASP A 1 95 ? -12.263 -5.297 12.452 1.00 98.12 95 ASP A N 1
ATOM 733 C CA . ASP A 1 95 ? -12.641 -6.506 11.697 1.00 98.12 95 ASP A CA 1
ATOM 734 C C . ASP A 1 95 ? -13.074 -7.637 12.644 1.00 98.12 95 ASP A C 1
ATOM 736 O O . ASP A 1 95 ? -12.447 -8.694 12.713 1.00 98.12 95 ASP A O 1
ATOM 740 N N . THR A 1 96 ? -14.137 -7.390 13.414 1.00 95.88 96 THR A N 1
ATOM 741 C CA . THR A 1 96 ? -14.568 -8.240 14.541 1.00 95.88 96 THR A CA 1
ATOM 742 C C . THR A 1 96 ? -14.970 -9.662 14.153 1.00 95.88 96 THR A C 1
ATOM 744 O O . THR A 1 96 ? -14.949 -10.548 15.001 1.00 95.88 96 THR A O 1
ATOM 747 N N . GLU A 1 97 ? -15.331 -9.893 12.889 1.00 97.38 97 GLU A N 1
ATOM 748 C CA . GLU A 1 97 ? -15.709 -11.206 12.347 1.00 97.38 97 GLU A CA 1
ATOM 749 C C . GLU A 1 97 ? -14.607 -11.832 11.469 1.00 97.38 97 GLU A C 1
ATOM 751 O O . GLU A 1 97 ? -14.838 -12.845 10.810 1.00 97.38 97 GLU A O 1
ATOM 756 N N . HIS A 1 98 ? -13.405 -11.244 11.426 1.00 97.62 98 HIS A N 1
ATOM 757 C CA . HIS A 1 98 ? -12.293 -11.702 10.583 1.00 97.62 98 HIS A CA 1
ATOM 758 C C . HIS A 1 98 ? -12.669 -11.851 9.092 1.00 97.62 98 HIS A C 1
ATOM 760 O O . HIS A 1 98 ? -12.287 -12.814 8.412 1.00 97.62 98 HIS A O 1
ATOM 766 N N . ARG A 1 99 ? -13.418 -10.877 8.561 1.00 97.94 99 ARG A N 1
ATOM 767 C CA . ARG A 1 99 ? -13.847 -10.813 7.153 1.00 97.94 99 ARG A CA 1
ATOM 768 C C . ARG A 1 99 ? -12.700 -10.420 6.220 1.00 97.94 99 ARG A C 1
ATOM 770 O O . ARG A 1 99 ? -12.708 -10.822 5.061 1.00 97.94 99 ARG A O 1
ATOM 777 N N . PHE A 1 100 ? -11.706 -9.693 6.737 1.00 98.56 100 PHE A N 1
ATOM 778 C CA . PHE A 1 100 ? -10.529 -9.195 6.009 1.00 98.56 100 PHE A CA 1
ATOM 779 C C . PHE A 1 100 ? -9.198 -9.610 6.666 1.00 98.56 100 PHE A C 1
ATOM 781 O O . PHE A 1 100 ? -8.116 -9.219 6.222 1.00 98.56 100 PHE A O 1
ATOM 788 N N . SER A 1 101 ? -9.256 -10.408 7.728 1.00 98.25 101 SER A N 1
ATOM 789 C CA . SER A 1 101 ? -8.120 -10.891 8.516 1.00 98.25 101 SER A CA 1
ATOM 790 C C . SER A 1 101 ? -8.298 -12.362 8.891 1.00 98.25 101 SER A C 1
ATOM 792 O O . SER A 1 101 ? -9.241 -13.013 8.450 1.00 98.25 101 SER A O 1
ATOM 794 N N . PHE A 1 102 ? -7.392 -12.910 9.690 1.00 98.25 102 PHE A N 1
ATOM 795 C CA . PHE A 1 102 ? -7.519 -14.239 10.285 1.00 98.25 102 PHE A CA 1
ATOM 796 C C . PHE A 1 102 ? -7.500 -14.089 11.808 1.00 98.25 102 PHE A C 1
ATOM 798 O O . PHE A 1 102 ? -6.949 -13.111 12.322 1.00 98.25 102 PHE A O 1
ATOM 805 N N . ALA A 1 103 ? -8.108 -15.029 12.529 1.00 96.56 103 ALA A N 1
ATOM 806 C CA . ALA A 1 103 ? -8.010 -15.050 13.984 1.00 96.56 103 ALA A CA 1
ATOM 807 C C . ALA A 1 103 ? -6.553 -15.317 14.390 1.00 96.56 103 ALA A C 1
ATOM 809 O O . ALA A 1 103 ? -5.885 -16.133 13.766 1.00 96.56 103 ALA A O 1
ATOM 810 N N . ALA A 1 104 ? -6.054 -14.687 15.456 1.00 95.19 104 ALA A N 1
ATOM 811 C CA . ALA A 1 104 ? -4.658 -14.862 15.888 1.00 95.19 104 ALA A CA 1
ATOM 812 C C . ALA A 1 104 ? -4.312 -16.302 16.340 1.00 95.19 104 ALA A C 1
ATOM 814 O O . ALA A 1 104 ? -3.145 -16.629 16.529 1.00 95.19 104 ALA A O 1
ATOM 815 N N . SER A 1 105 ? -5.325 -17.154 16.532 1.00 96.19 105 SER A N 1
ATOM 816 C CA . SER A 1 105 ? -5.207 -18.587 16.823 1.00 96.19 105 SER A CA 1
ATOM 817 C C . SER A 1 105 ? -5.164 -19.483 15.575 1.00 96.19 105 SER A C 1
ATOM 819 O O . SER A 1 105 ? -5.066 -20.698 15.717 1.00 96.19 105 SER A O 1
ATOM 821 N N . ASP A 1 106 ? -5.322 -18.915 14.380 1.00 96.56 106 ASP A N 1
ATOM 822 C CA . ASP A 1 106 ? -5.278 -19.609 13.091 1.00 96.56 106 ASP A CA 1
ATOM 823 C C . ASP A 1 106 ? -3.887 -19.421 12.468 1.00 96.56 106 ASP A C 1
ATOM 825 O O . ASP A 1 106 ? -3.411 -18.293 12.344 1.00 96.56 106 ASP A O 1
ATOM 829 N N . ASP A 1 107 ? -3.239 -20.504 12.035 1.00 98.12 107 ASP A N 1
ATOM 830 C CA . ASP A 1 107 ? -1.948 -20.440 11.341 1.00 98.12 107 ASP A CA 1
ATOM 831 C C . ASP A 1 107 ? -1.978 -19.514 10.107 1.00 98.12 107 ASP A C 1
ATOM 833 O O . ASP A 1 107 ? -0.947 -18.947 9.729 1.00 98.12 107 ASP A O 1
ATOM 837 N N . ASP A 1 108 ? -3.137 -19.354 9.452 1.00 98.31 108 ASP A N 1
ATOM 838 C CA . ASP A 1 108 ? -3.275 -18.445 8.312 1.00 98.31 108 ASP A CA 1
ATOM 839 C C . ASP A 1 108 ? -3.044 -16.972 8.695 1.00 98.31 108 ASP A C 1
ATOM 841 O O . ASP A 1 108 ? -2.651 -16.184 7.834 1.00 98.31 108 ASP A O 1
ATOM 845 N N . TYR A 1 109 ? -3.149 -16.604 9.979 1.00 98.31 109 TYR A N 1
ATOM 846 C CA . TYR A 1 109 ? -2.678 -15.312 10.486 1.00 98.31 109 TYR A CA 1
ATOM 847 C C . TYR A 1 109 ? -1.163 -15.150 10.266 1.00 98.31 109 TYR A C 1
ATOM 849 O O . TYR A 1 109 ? -0.725 -14.198 9.618 1.00 98.31 109 TYR A O 1
ATOM 857 N N . THR A 1 110 ? -0.352 -16.121 10.698 1.00 98.38 110 THR A N 1
ATOM 858 C CA . THR A 1 110 ? 1.110 -16.102 10.505 1.00 98.38 110 THR A CA 1
ATOM 859 C C . THR A 1 110 ? 1.500 -16.237 9.029 1.00 98.38 110 THR A C 1
ATOM 861 O O . THR A 1 110 ? 2.468 -15.616 8.575 1.00 98.38 110 THR A O 1
ATOM 864 N N . ARG A 1 111 ? 0.732 -16.992 8.227 1.00 98.56 111 ARG A N 1
ATOM 865 C CA . ARG A 1 111 ? 0.938 -17.040 6.767 1.00 98.56 111 ARG A CA 1
ATOM 866 C C . ARG A 1 111 ? 0.636 -15.682 6.120 1.00 98.56 111 ARG A C 1
ATOM 868 O O . ARG A 1 111 ? 1.395 -15.261 5.249 1.00 98.56 111 ARG A O 1
ATOM 875 N N . ALA A 1 112 ? -0.398 -14.963 6.563 1.00 98.56 112 ALA A N 1
ATOM 876 C CA . ALA A 1 112 ? -0.694 -13.604 6.106 1.00 98.56 112 ALA A CA 1
ATOM 877 C C . ALA A 1 112 ? 0.418 -12.618 6.489 1.00 98.56 112 ALA A C 1
ATOM 879 O O . ALA A 1 112 ? 0.902 -11.897 5.617 1.00 98.56 112 ALA A O 1
ATOM 880 N N . GLU A 1 113 ? 0.899 -12.640 7.735 1.00 98.38 113 GLU A N 1
ATOM 881 C CA . GLU A 1 113 ? 2.047 -11.828 8.166 1.00 98.38 113 GLU A CA 1
ATOM 882 C C . GLU A 1 113 ? 3.306 -12.108 7.330 1.00 98.38 113 GLU A C 1
ATOM 884 O O . GLU A 1 113 ? 4.010 -11.172 6.952 1.00 98.38 113 GLU A O 1
ATOM 889 N N . SER A 1 114 ? 3.548 -13.367 6.949 1.00 98.62 114 SER A N 1
ATOM 890 C CA . SER A 1 114 ? 4.673 -13.746 6.082 1.00 98.62 114 SER A CA 1
ATOM 891 C C . SER A 1 114 ? 4.589 -13.094 4.693 1.00 98.62 114 SER A C 1
ATOM 893 O O . SER A 1 114 ? 5.574 -12.528 4.214 1.00 98.62 114 SER A O 1
ATOM 895 N N . TRP A 1 115 ? 3.412 -13.103 4.054 1.00 98.69 115 TRP A N 1
ATOM 896 C CA . TRP A 1 115 ? 3.201 -12.447 2.752 1.00 98.69 115 TRP A CA 1
ATOM 897 C C . TRP A 1 115 ? 3.201 -10.915 2.846 1.00 98.69 115 TRP A C 1
ATOM 899 O O . TRP A 1 115 ? 3.712 -10.244 1.949 1.00 98.69 115 TRP A O 1
ATOM 909 N N . ILE A 1 116 ? 2.706 -10.350 3.949 1.00 98.56 116 ILE A N 1
ATOM 910 C CA . ILE A 1 116 ? 2.772 -8.910 4.236 1.00 98.56 116 ILE A CA 1
ATOM 911 C C . ILE A 1 116 ? 4.228 -8.464 4.452 1.00 98.56 116 ILE A C 1
ATOM 913 O O . ILE A 1 116 ? 4.630 -7.416 3.941 1.00 98.56 116 ILE A O 1
ATOM 917 N N . GLY A 1 117 ? 5.038 -9.265 5.149 1.00 98.44 117 GLY A N 1
ATOM 918 C CA . GLY A 1 117 ? 6.476 -9.046 5.320 1.00 98.44 117 GLY A CA 1
ATOM 919 C C . GLY A 1 117 ? 7.241 -9.140 3.998 1.00 98.44 117 GLY A C 1
ATOM 920 O O . GLY A 1 117 ? 8.025 -8.246 3.677 1.00 98.44 117 GLY A O 1
ATOM 921 N N . TRP A 1 118 ? 6.945 -10.155 3.178 1.00 98.62 118 TRP A N 1
ATOM 922 C CA . TRP A 1 118 ? 7.486 -10.295 1.821 1.00 98.62 118 TRP A CA 1
ATOM 923 C C . TRP A 1 118 ? 7.129 -9.101 0.922 1.00 98.62 118 TRP A C 1
ATOM 925 O O . TRP A 1 118 ? 7.992 -8.566 0.225 1.00 98.62 118 TRP A O 1
ATOM 935 N N . GLN A 1 119 ? 5.887 -8.611 0.986 1.00 98.06 119 GLN A N 1
ATOM 936 C CA . GLN A 1 119 ? 5.468 -7.403 0.273 1.00 98.06 119 GLN A CA 1
ATOM 937 C C . GLN A 1 119 ? 6.243 -6.168 0.761 1.00 98.06 119 GLN A C 1
ATOM 939 O O . GLN A 1 119 ? 6.647 -5.337 -0.058 1.00 98.06 119 GLN A O 1
ATOM 944 N N . HIS A 1 120 ? 6.431 -6.037 2.078 1.00 97.31 120 HIS A N 1
ATOM 945 C CA . HIS A 1 120 ? 7.059 -4.876 2.707 1.00 97.31 120 HIS A CA 1
ATOM 946 C C . HIS A 1 120 ? 8.564 -4.786 2.437 1.00 97.31 120 HIS A C 1
ATOM 948 O O . HIS A 1 120 ? 9.050 -3.695 2.161 1.00 97.31 120 HIS A O 1
ATOM 954 N N . GLY A 1 121 ? 9.288 -5.909 2.509 1.00 96.75 121 GLY A N 1
ATOM 955 C CA . GLY A 1 121 ? 10.738 -5.964 2.291 1.00 96.75 121 GLY A CA 1
ATOM 956 C C . GLY A 1 121 ? 11.158 -6.230 0.841 1.00 96.75 121 GLY A C 1
ATOM 957 O O . GLY A 1 121 ? 12.242 -5.816 0.441 1.00 96.75 121 GLY A O 1
ATOM 958 N N . GLY A 1 122 ? 10.309 -6.900 0.055 1.00 96.56 122 GLY A N 1
ATOM 959 C CA . GLY A 1 122 ? 10.568 -7.287 -1.333 1.00 96.56 122 GLY A CA 1
ATOM 960 C C . GLY A 1 122 ? 9.795 -6.437 -2.339 1.00 96.56 122 GLY A C 1
ATOM 961 O O . GLY A 1 122 ? 10.290 -5.406 -2.796 1.00 96.56 122 GLY A O 1
ATOM 962 N N . LEU A 1 123 ? 8.583 -6.878 -2.705 1.00 97.88 123 LEU A N 1
ATOM 963 C CA . LEU A 1 123 ? 7.858 -6.378 -3.886 1.00 97.88 123 LEU A CA 1
ATOM 964 C C . LEU A 1 123 ? 7.706 -4.850 -3.910 1.00 97.88 123 LEU A C 1
ATOM 966 O O . LEU A 1 123 ? 8.007 -4.222 -4.923 1.00 97.88 123 LEU A O 1
ATOM 970 N N . GLY A 1 124 ? 7.273 -4.246 -2.798 1.00 96.75 124 GLY A N 1
ATOM 971 C CA . GLY A 1 124 ? 7.066 -2.799 -2.718 1.00 96.75 124 GLY A CA 1
ATOM 972 C C . GLY A 1 124 ? 8.357 -1.999 -2.939 1.00 96.75 124 GLY A C 1
ATOM 973 O O . GLY A 1 124 ? 8.429 -1.214 -3.886 1.00 96.75 124 GLY A O 1
ATOM 974 N N . PRO A 1 125 ? 9.399 -2.183 -2.106 1.00 96.88 125 PRO A N 1
ATOM 975 C CA . PRO A 1 125 ? 10.676 -1.500 -2.288 1.00 96.88 125 PRO A CA 1
ATOM 976 C C . PRO A 1 125 ? 11.321 -1.738 -3.656 1.00 96.88 125 PRO A C 1
ATOM 978 O O . PRO A 1 125 ? 11.789 -0.774 -4.260 1.00 96.88 125 PRO A O 1
ATOM 981 N N . MET A 1 126 ? 11.329 -2.973 -4.171 1.00 97.88 126 MET A N 1
ATOM 982 C CA . MET A 1 126 ? 12.004 -3.288 -5.439 1.00 97.88 126 MET A CA 1
ATOM 983 C C . MET A 1 126 ? 11.302 -2.637 -6.637 1.00 97.88 126 MET A C 1
ATOM 985 O O . MET A 1 126 ? 11.960 -1.949 -7.420 1.00 97.88 126 MET A O 1
ATOM 989 N N . GLN A 1 127 ? 9.967 -2.708 -6.709 1.00 97.69 127 GLN A N 1
ATOM 990 C CA . GLN A 1 127 ? 9.192 -1.989 -7.727 1.00 97.69 127 GLN A CA 1
ATOM 991 C C . GLN A 1 127 ? 9.320 -0.462 -7.564 1.00 97.69 127 GLN A C 1
ATOM 993 O O . GLN A 1 127 ? 9.349 0.276 -8.550 1.00 97.69 127 GLN A O 1
ATOM 998 N N . GLY A 1 128 ? 9.443 0.035 -6.329 1.00 96.44 128 GLY A N 1
ATOM 999 C CA . GLY A 1 128 ? 9.724 1.444 -6.043 1.00 96.44 128 GLY A CA 1
ATOM 1000 C C . GLY A 1 128 ? 11.068 1.916 -6.610 1.00 96.44 128 GLY A C 1
ATOM 1001 O O . GLY A 1 128 ? 11.127 2.973 -7.241 1.00 96.44 128 GLY A O 1
ATOM 1002 N N . GLN A 1 129 ? 12.128 1.119 -6.442 1.00 97.50 129 GLN A N 1
ATOM 1003 C CA . GLN A 1 129 ? 13.449 1.399 -7.013 1.00 97.50 129 GLN A CA 1
ATOM 1004 C C . GLN A 1 129 ? 13.439 1.293 -8.542 1.00 97.50 129 GLN A C 1
ATOM 1006 O O . GLN A 1 129 ? 13.928 2.199 -9.216 1.00 97.50 129 GLN A O 1
ATOM 1011 N N . ALA A 1 130 ? 12.804 0.261 -9.107 1.00 97.06 130 ALA A N 1
ATOM 1012 C CA . ALA A 1 130 ? 12.634 0.131 -10.554 1.00 97.06 130 ALA A CA 1
ATOM 1013 C C . ALA A 1 130 ? 11.942 1.371 -11.145 1.00 97.06 130 ALA A C 1
ATOM 1015 O O . ALA A 1 130 ? 12.434 1.962 -12.102 1.00 97.06 130 ALA A O 1
ATOM 1016 N N . ASN A 1 131 ? 10.864 1.851 -10.517 1.00 95.38 131 ASN A N 1
ATOM 1017 C CA . ASN A 1 131 ? 10.160 3.061 -10.951 1.00 95.38 131 ASN A CA 1
ATOM 1018 C C . ASN A 1 131 ? 11.052 4.313 -10.851 1.00 95.38 131 ASN A C 1
ATOM 1020 O O . ASN A 1 131 ? 10.995 5.187 -11.719 1.00 95.38 131 ASN A O 1
ATOM 1024 N N . HIS A 1 132 ? 11.920 4.397 -9.835 1.00 95.81 132 HIS A N 1
ATOM 1025 C CA . HIS A 1 132 ? 12.894 5.481 -9.731 1.00 95.81 132 HIS A CA 1
ATOM 1026 C C . HIS A 1 132 ? 13.868 5.490 -10.918 1.00 95.81 132 HIS A C 1
ATOM 1028 O O . HIS A 1 132 ? 13.921 6.486 -11.637 1.00 95.81 132 HIS A O 1
ATOM 1034 N N . PHE A 1 133 ? 14.589 4.395 -11.170 1.00 96.44 133 PHE A N 1
ATOM 1035 C CA . PHE A 1 133 ? 15.600 4.340 -12.236 1.00 96.44 133 PHE A CA 1
ATOM 1036 C C . PHE A 1 133 ? 15.001 4.333 -13.651 1.00 96.44 133 PHE A C 1
ATOM 1038 O O . PHE A 1 133 ? 15.589 4.893 -14.576 1.00 96.44 133 PHE A O 1
ATOM 1045 N N . VAL A 1 134 ? 13.803 3.773 -13.836 1.00 94.75 134 VAL A N 1
ATOM 1046 C CA . VAL A 1 134 ? 13.113 3.805 -15.130 1.00 94.75 134 VAL A CA 1
ATOM 1047 C C . VAL A 1 134 ? 12.507 5.184 -15.393 1.00 94.75 134 VAL A C 1
ATOM 1049 O O . VAL A 1 134 ? 12.805 5.789 -16.423 1.00 94.75 134 VAL A O 1
ATOM 1052 N N . ARG A 1 135 ? 11.700 5.747 -14.480 1.00 91.88 135 ARG A N 1
ATOM 1053 C CA . ARG A 1 135 ? 10.922 6.973 -14.758 1.00 91.88 135 ARG A CA 1
ATOM 1054 C C . ARG A 1 135 ? 11.521 8.258 -14.187 1.00 91.88 135 ARG A C 1
ATOM 1056 O O . ARG A 1 135 ? 11.574 9.246 -14.914 1.00 91.88 135 ARG A O 1
ATOM 1063 N N . PHE A 1 136 ? 11.970 8.271 -12.932 1.00 90.88 136 PHE A N 1
ATOM 1064 C CA . PHE A 1 136 ? 12.288 9.518 -12.211 1.00 90.88 136 PHE A CA 1
ATOM 1065 C C . PHE A 1 136 ? 13.756 9.956 -12.244 1.00 90.88 136 PHE A C 1
ATOM 1067 O O . PHE A 1 136 ? 14.032 11.141 -12.055 1.00 90.88 136 PHE A O 1
ATOM 1074 N N . SER A 1 137 ? 14.701 9.044 -12.475 1.00 93.12 137 SER A N 1
ATOM 1075 C CA . SER A 1 137 ? 16.113 9.398 -12.604 1.00 93.12 137 SER A CA 1
ATOM 1076 C C . SER A 1 137 ? 16.324 10.320 -13.810 1.00 93.12 137 SER A C 1
ATOM 1078 O O . SER A 1 137 ? 15.769 10.087 -14.889 1.00 93.12 137 SER A O 1
ATOM 1080 N N . LYS A 1 138 ? 17.134 11.371 -13.632 1.00 92.00 138 LYS A N 1
ATOM 1081 C CA . LYS A 1 138 ? 17.509 12.288 -14.724 1.00 92.00 138 LYS A CA 1
ATOM 1082 C C . LYS A 1 138 ? 18.352 11.574 -15.782 1.00 92.00 138 LYS A C 1
ATOM 1084 O O . LYS A 1 138 ? 18.158 11.782 -16.972 1.00 92.00 138 LYS A O 1
ATOM 1089 N N . GLU A 1 139 ? 19.244 10.700 -15.327 1.00 94.44 139 GLU A N 1
ATOM 1090 C CA . GLU A 1 139 ? 20.111 9.866 -16.156 1.00 94.44 139 GLU A CA 1
ATOM 1091 C C . GLU A 1 139 ? 19.585 8.428 -16.197 1.00 94.44 139 GLU A C 1
ATOM 1093 O O . GLU A 1 139 ? 19.056 7.912 -15.205 1.00 94.44 139 GLU A O 1
ATOM 1098 N N . LYS A 1 140 ? 19.724 7.766 -17.348 1.00 93.50 140 LYS A N 1
ATOM 1099 C CA . LYS A 1 140 ? 19.310 6.372 -17.547 1.00 93.50 140 LYS A CA 1
ATOM 1100 C C . LYS A 1 140 ? 20.537 5.480 -17.471 1.00 93.50 140 LYS A C 1
ATOM 1102 O O . LYS A 1 140 ? 21.248 5.300 -18.450 1.00 93.50 140 LYS A O 1
ATOM 1107 N N . ILE A 1 141 ? 20.795 4.979 -16.266 1.00 95.00 141 ILE A N 1
ATOM 1108 C CA . ILE A 1 141 ? 21.940 4.122 -15.957 1.00 95.00 141 ILE A CA 1
ATOM 1109 C C . ILE A 1 141 ? 21.491 2.662 -16.150 1.00 95.00 141 ILE A C 1
ATOM 1111 O O . ILE A 1 141 ? 20.612 2.220 -15.405 1.00 95.00 141 ILE A O 1
ATOM 1115 N N . PRO A 1 142 ? 22.058 1.898 -17.104 1.00 95.50 142 PRO A N 1
ATOM 1116 C CA . PRO A 1 142 ? 21.540 0.571 -17.447 1.00 95.50 142 PRO A CA 1
ATOM 1117 C C . PRO A 1 142 ? 21.549 -0.444 -16.291 1.00 95.50 142 PRO A C 1
ATOM 1119 O O . PRO A 1 142 ? 20.538 -1.097 -16.049 1.00 95.50 142 PRO A O 1
ATOM 1122 N N . TYR A 1 143 ? 22.632 -0.531 -15.507 1.00 96.25 143 TYR A N 1
ATOM 1123 C CA . TYR A 1 143 ? 22.752 -1.520 -14.421 1.00 96.25 143 TYR A CA 1
ATOM 1124 C C . TYR A 1 143 ? 21.619 -1.474 -13.370 1.00 96.25 143 TYR A C 1
ATOM 1126 O O . TYR A 1 143 ? 20.970 -2.498 -13.160 1.00 96.25 143 TYR A O 1
ATOM 1134 N N . PRO A 1 144 ? 21.318 -0.339 -12.701 1.00 96.44 144 PRO A N 1
ATOM 1135 C CA . PRO A 1 144 ? 20.225 -0.298 -11.733 1.00 96.44 144 PRO A CA 1
ATOM 1136 C C . PRO A 1 144 ? 18.844 -0.456 -12.387 1.00 96.44 144 PRO A C 1
ATOM 1138 O O . PRO A 1 144 ? 17.951 -1.000 -11.741 1.00 96.44 144 PRO A O 1
ATOM 1141 N N . ILE A 1 145 ? 18.661 -0.043 -13.651 1.00 96.56 145 ILE A N 1
ATOM 1142 C CA . ILE A 1 145 ? 17.422 -0.315 -14.399 1.00 96.56 145 ILE A CA 1
ATOM 1143 C C . ILE A 1 145 ? 17.217 -1.829 -14.516 1.00 96.56 145 ILE A C 1
ATOM 1145 O O . ILE A 1 145 ? 16.212 -2.339 -14.025 1.00 96.56 145 ILE A O 1
ATOM 1149 N N . GLN A 1 146 ? 18.190 -2.549 -15.083 1.00 95.25 146 GLN A N 1
ATOM 1150 C CA . GLN A 1 146 ? 18.125 -4.002 -15.235 1.00 95.25 146 GLN A CA 1
ATOM 1151 C C . GLN A 1 146 ? 17.944 -4.698 -13.882 1.00 95.25 146 GLN A C 1
ATOM 1153 O O . GLN A 1 146 ? 17.038 -5.517 -13.736 1.00 95.25 146 GLN A O 1
ATOM 1158 N N . ARG A 1 147 ? 18.750 -4.333 -12.875 1.00 96.06 147 ARG A N 1
ATOM 1159 C CA . ARG A 1 147 ? 18.728 -4.964 -11.550 1.00 96.06 147 ARG A CA 1
ATOM 1160 C C . ARG A 1 147 ? 17.352 -4.886 -10.894 1.00 96.06 147 ARG A C 1
ATOM 1162 O O . ARG A 1 147 ? 16.859 -5.897 -10.401 1.00 96.06 147 ARG A O 1
ATOM 1169 N N . TYR A 1 148 ? 16.755 -3.696 -10.832 1.00 97.31 148 TYR A N 1
ATOM 1170 C CA . TYR A 1 148 ? 15.494 -3.520 -10.111 1.00 97.31 148 TYR A CA 1
ATOM 1171 C C . TYR A 1 148 ? 14.277 -3.950 -10.931 1.00 97.31 148 TYR A C 1
ATOM 1173 O O . TYR A 1 148 ? 13.317 -4.437 -10.336 1.00 97.31 148 TYR A O 1
ATOM 1181 N N . VAL A 1 149 ? 14.304 -3.833 -12.266 1.00 96.25 149 VAL A N 1
ATOM 1182 C CA . VAL A 1 149 ? 13.250 -4.411 -13.118 1.00 96.25 149 VAL A CA 1
ATOM 1183 C C . VAL A 1 149 ? 13.267 -5.937 -13.012 1.00 96.25 149 VAL A C 1
ATOM 1185 O O . VAL A 1 149 ? 12.247 -6.504 -12.637 1.00 96.25 149 VAL A O 1
ATOM 1188 N N . GLY A 1 150 ? 14.419 -6.587 -13.210 1.00 94.94 150 GLY A N 1
ATOM 1189 C CA . GLY A 1 150 ? 14.535 -8.049 -13.161 1.00 94.94 150 GLY A CA 1
ATOM 1190 C C . GLY A 1 150 ? 14.204 -8.650 -11.790 1.00 94.94 150 GLY A C 1
ATOM 1191 O O . GLY A 1 150 ? 13.535 -9.678 -11.712 1.00 94.94 150 GLY A O 1
ATOM 1192 N N . GLU A 1 151 ? 14.585 -7.990 -10.687 1.00 96.25 151 GLU A N 1
ATOM 1193 C CA . GLU A 1 151 ? 14.148 -8.407 -9.344 1.00 96.25 151 GLU A CA 1
ATOM 1194 C C . GLU A 1 151 ? 12.637 -8.212 -9.147 1.00 96.25 151 GLU A C 1
ATOM 1196 O O . GLU A 1 151 ? 11.984 -9.043 -8.518 1.00 96.25 151 GLU A O 1
ATOM 1201 N N . THR A 1 152 ? 12.053 -7.151 -9.713 1.00 97.25 152 THR A N 1
ATOM 1202 C CA . THR A 1 152 ? 10.599 -6.954 -9.672 1.00 97.25 152 THR A CA 1
ATOM 1203 C C . THR A 1 152 ? 9.884 -8.060 -10.456 1.00 97.25 152 THR A C 1
ATOM 1205 O O . THR A 1 152 ? 8.957 -8.661 -9.922 1.00 97.25 152 THR A O 1
ATOM 1208 N N . GLU A 1 153 ? 10.339 -8.400 -11.666 1.00 95.69 153 GLU A N 1
ATOM 1209 C CA . GLU A 1 153 ? 9.796 -9.502 -12.480 1.00 95.69 153 GLU A CA 1
ATOM 1210 C C . GLU A 1 153 ? 9.877 -10.846 -11.746 1.00 95.69 153 GLU A C 1
ATOM 1212 O O . GLU A 1 153 ? 8.878 -11.562 -11.662 1.00 95.69 153 GLU A O 1
ATOM 1217 N N . ARG A 1 154 ? 11.015 -11.145 -11.106 1.00 96.00 154 ARG A N 1
ATOM 1218 C CA . ARG A 1 154 ? 11.198 -12.346 -10.275 1.00 96.00 154 ARG A CA 1
ATOM 1219 C C . ARG A 1 154 ? 10.210 -12.406 -9.102 1.00 96.00 154 ARG A C 1
ATOM 1221 O O . ARG A 1 154 ? 9.677 -13.472 -8.788 1.00 96.00 154 ARG A O 1
ATOM 1228 N N . LEU A 1 155 ? 9.938 -11.272 -8.453 1.00 97.81 155 LEU A N 1
ATOM 1229 C CA . LEU A 1 155 ? 8.971 -11.180 -7.353 1.00 97.81 155 LEU A CA 1
ATOM 1230 C C . LEU A 1 155 ? 7.519 -11.328 -7.841 1.00 97.81 155 LEU A C 1
ATOM 1232 O O . LEU A 1 155 ? 6.727 -11.990 -7.171 1.00 97.81 155 LEU A O 1
ATOM 1236 N N . TYR A 1 156 ? 7.176 -10.801 -9.021 1.00 97.88 156 TYR A N 1
ATOM 1237 C CA . TYR A 1 156 ? 5.896 -11.105 -9.672 1.00 97.88 156 TYR A CA 1
ATOM 1238 C C . TYR A 1 156 ? 5.790 -12.584 -10.069 1.00 97.88 156 TYR A C 1
ATOM 1240 O O . TYR A 1 156 ? 4.724 -13.165 -9.898 1.00 97.88 156 TYR A O 1
ATOM 1248 N N . GLY A 1 157 ? 6.885 -13.228 -10.487 1.00 96.12 157 GLY A N 1
ATOM 1249 C CA . GLY A 1 157 ? 6.927 -14.669 -10.763 1.00 96.12 157 GLY A CA 1
ATOM 1250 C C . GLY A 1 157 ? 6.622 -15.525 -9.528 1.00 96.12 157 GLY A C 1
ATOM 1251 O O . GLY A 1 157 ? 5.856 -16.483 -9.616 1.00 96.12 157 GLY A O 1
ATOM 1252 N N . ILE A 1 158 ? 7.137 -15.140 -8.353 1.00 97.88 158 ILE A N 1
ATOM 1253 C CA . ILE A 1 158 ? 6.778 -15.772 -7.067 1.00 97.88 158 ILE A CA 1
ATOM 1254 C C . ILE A 1 158 ? 5.286 -15.593 -6.756 1.00 97.88 158 ILE A C 1
ATOM 1256 O O . ILE A 1 158 ? 4.633 -16.540 -6.312 1.00 97.88 158 ILE A O 1
ATOM 1260 N N . LEU A 1 159 ? 4.741 -14.393 -6.973 1.00 98.56 159 LEU A N 1
ATOM 1261 C CA . LEU A 1 159 ? 3.328 -14.113 -6.716 1.00 98.56 159 LEU A CA 1
ATOM 1262 C C . LEU A 1 159 ? 2.409 -14.867 -7.692 1.00 98.56 159 LEU A C 1
ATOM 1264 O O . LEU A 1 159 ? 1.379 -15.385 -7.269 1.00 98.56 159 LEU A O 1
ATOM 1268 N N . ASP A 1 160 ? 2.798 -14.995 -8.961 1.00 98.50 160 ASP A N 1
ATOM 1269 C CA . ASP A 1 160 ? 2.055 -15.763 -9.962 1.00 98.50 160 ASP A CA 1
ATOM 1270 C C . ASP A 1 160 ? 2.061 -17.259 -9.646 1.00 98.50 160 ASP A C 1
ATOM 1272 O O . ASP A 1 160 ? 1.002 -17.876 -9.554 1.00 98.50 160 ASP A O 1
ATOM 1276 N N . ALA A 1 161 ? 3.236 -17.820 -9.338 1.00 97.62 161 ALA A N 1
ATOM 1277 C CA . ALA A 1 161 ? 3.366 -19.207 -8.897 1.00 97.62 161 ALA A CA 1
ATOM 1278 C C . ALA A 1 161 ? 2.560 -19.492 -7.618 1.00 97.62 161 ALA A C 1
ATOM 1280 O O . ALA A 1 161 ? 2.000 -20.578 -7.468 1.00 97.62 161 ALA A O 1
ATOM 1281 N N . ARG A 1 162 ? 2.447 -18.515 -6.704 1.00 98.00 162 ARG A N 1
ATOM 1282 C CA . ARG A 1 162 ? 1.561 -18.619 -5.536 1.00 98.00 162 ARG A CA 1
ATOM 1283 C C . ARG A 1 162 ? 0.083 -18.632 -5.931 1.00 98.00 162 ARG A C 1
ATOM 1285 O O . ARG A 1 162 ? -0.690 -19.328 -5.278 1.00 98.00 162 ARG A O 1
ATOM 1292 N N . LEU A 1 163 ? -0.312 -17.857 -6.938 1.00 98.69 163 LEU A N 1
ATOM 1293 C CA . LEU A 1 163 ? -1.708 -17.653 -7.329 1.00 98.69 163 LEU A CA 1
ATOM 1294 C C . LEU A 1 163 ? -2.232 -18.639 -8.383 1.00 98.69 163 LEU A C 1
ATOM 1296 O O . LEU A 1 163 ? -3.442 -18.692 -8.565 1.00 98.69 163 LEU A O 1
ATOM 1300 N N . LYS A 1 164 ? -1.372 -19.439 -9.029 1.00 96.94 164 LYS A N 1
ATOM 1301 C CA . LYS A 1 164 ? -1.722 -20.354 -10.136 1.00 96.94 164 LYS A CA 1
ATOM 1302 C C . LYS A 1 164 ? -3.047 -21.111 -9.957 1.00 96.94 164 LYS A C 1
ATOM 1304 O O . LYS A 1 164 ? -3.864 -21.141 -10.870 1.00 96.94 164 LYS A O 1
ATOM 1309 N N . ASP A 1 165 ? -3.271 -21.669 -8.767 1.00 94.38 165 ASP A N 1
ATOM 1310 C CA . ASP A 1 165 ? -4.465 -22.455 -8.422 1.00 94.38 165 ASP A CA 1
ATOM 1311 C C . ASP A 1 165 ? -5.270 -21.825 -7.262 1.00 94.38 165 ASP A C 1
ATOM 1313 O O . ASP A 1 165 ? -5.984 -22.512 -6.523 1.00 94.38 165 ASP A O 1
ATOM 1317 N N . ARG A 1 166 ? -5.136 -20.506 -7.054 1.00 98.31 166 ARG A N 1
ATOM 1318 C CA . ARG A 1 166 ? -5.701 -19.771 -5.911 1.00 98.31 166 ARG A CA 1
ATOM 1319 C C . ARG A 1 166 ? -6.417 -18.492 -6.334 1.00 98.31 166 ARG A C 1
ATOM 1321 O O . ARG A 1 166 ? -5.945 -17.734 -7.168 1.00 98.31 166 ARG A O 1
ATOM 1328 N N . ASP A 1 167 ? -7.524 -18.209 -5.660 1.00 98.50 167 ASP A N 1
ATOM 1329 C CA . ASP A 1 167 ? -8.256 -16.952 -5.793 1.00 98.50 167 ASP A CA 1
ATOM 1330 C C . ASP A 1 167 ? -7.643 -15.834 -4.937 1.00 98.50 167 ASP A C 1
ATOM 1332 O O . ASP A 1 167 ? -7.749 -14.669 -5.312 1.00 98.50 167 ASP A O 1
ATOM 1336 N N . TYR A 1 168 ? -6.990 -16.182 -3.816 1.00 98.75 168 TYR A N 1
ATOM 1337 C CA . TYR A 1 168 ? -6.359 -15.240 -2.879 1.00 98.75 168 TYR A CA 1
ATOM 1338 C C . TYR A 1 168 ? -5.066 -15.795 -2.255 1.00 98.75 168 TYR A C 1
ATOM 1340 O O . TYR A 1 168 ? -4.855 -17.011 -2.140 1.00 98.75 168 TYR A O 1
ATOM 1348 N N . VAL A 1 169 ? -4.182 -14.892 -1.820 1.00 98.56 169 VAL A N 1
ATOM 1349 C CA . VAL A 1 169 ? -2.792 -15.227 -1.453 1.00 98.56 169 VAL A CA 1
ATOM 1350 C C . VAL A 1 169 ? -2.704 -16.159 -0.237 1.00 98.56 169 VAL A C 1
ATOM 1352 O O . VAL A 1 169 ? -1.855 -17.053 -0.210 1.00 98.56 169 VAL A O 1
ATOM 1355 N N . VAL A 1 170 ? -3.590 -16.019 0.752 1.00 98.44 170 VAL A N 1
ATOM 1356 C CA . VAL A 1 170 ? -3.625 -16.816 2.001 1.00 98.44 170 VAL A CA 1
ATOM 1357 C C . VAL A 1 170 ? -5.043 -17.348 2.245 1.00 98.44 170 VAL A C 1
ATOM 1359 O O . VAL A 1 170 ? -5.961 -16.976 1.520 1.00 98.44 170 VAL A O 1
ATOM 1362 N N . GLY A 1 171 ? -5.234 -18.278 3.181 1.00 97.75 171 GLY A N 1
ATOM 1363 C CA . GLY A 1 171 ? -6.535 -18.861 3.513 1.00 97.75 171 GLY A CA 1
ATOM 1364 C C . GLY A 1 171 ? -6.702 -20.321 3.062 1.00 97.75 171 GLY A C 1
ATOM 1365 O O . GLY A 1 171 ? -5.956 -20.789 2.188 1.00 97.75 171 GLY A O 1
ATOM 1366 N N . PRO A 1 172 ? -7.726 -21.023 3.577 1.00 94.75 172 PRO A N 1
ATOM 1367 C CA . PRO A 1 172 ? -8.034 -22.403 3.211 1.00 94.75 172 PRO A CA 1
ATOM 1368 C C . PRO A 1 172 ? -8.508 -22.530 1.755 1.00 94.75 172 PRO A C 1
ATOM 1370 O O . PRO A 1 172 ? -9.006 -21.576 1.154 1.00 94.75 172 PRO A O 1
ATOM 1373 N N . GLY A 1 173 ? -8.365 -23.726 1.175 1.00 96.06 173 GLY A N 1
ATOM 1374 C CA . GLY A 1 173 ? -8.752 -23.998 -0.214 1.00 96.06 173 GLY A CA 1
ATOM 1375 C C . GLY A 1 173 ? -8.055 -23.053 -1.201 1.00 96.06 173 GLY A C 1
ATOM 1376 O O . GLY A 1 173 ? -6.833 -22.884 -1.149 1.00 96.06 173 GLY A O 1
ATOM 1377 N N . LYS A 1 174 ? -8.840 -22.393 -2.063 1.00 97.25 174 LYS A N 1
ATOM 1378 C CA . LYS A 1 174 ? -8.359 -21.365 -3.005 1.00 97.25 174 LYS A CA 1
ATOM 1379 C C . LYS A 1 174 ? -7.958 -20.038 -2.339 1.00 97.25 174 LYS A C 1
ATOM 1381 O O . LYS A 1 174 ? -7.438 -19.158 -3.019 1.00 97.25 174 LYS A O 1
ATOM 1386 N N . GLY A 1 175 ? -8.131 -19.901 -1.027 1.00 98.06 175 GLY A N 1
ATOM 1387 C CA . GLY A 1 175 ? -7.784 -18.713 -0.255 1.00 98.06 175 GLY A CA 1
ATOM 1388 C C . GLY A 1 175 ? -8.982 -17.853 0.135 1.00 98.06 175 GLY A C 1
ATOM 1389 O O . GLY A 1 175 ? -10.093 -18.027 -0.360 1.00 98.06 175 GLY A O 1
ATOM 1390 N N . LYS A 1 176 ? -8.730 -16.901 1.034 1.00 98.25 176 LYS A N 1
ATOM 1391 C CA . LYS A 1 176 ? -9.678 -15.897 1.516 1.00 98.25 176 LYS A CA 1
ATOM 1392 C C .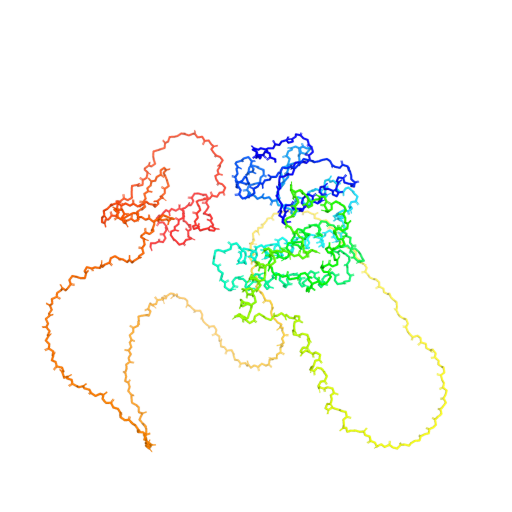 LYS A 1 176 ? -9.070 -14.510 1.328 1.00 98.25 176 LYS A C 1
ATOM 1394 O O . LYS A 1 176 ? -7.941 -14.282 1.758 1.00 98.25 176 LYS A O 1
ATOM 1399 N N . TYR A 1 177 ? -9.836 -13.597 0.733 1.00 98.75 177 TYR A N 1
ATOM 1400 C CA . TYR A 1 177 ? -9.453 -12.192 0.605 1.00 98.75 177 TYR A CA 1
ATOM 1401 C C . TYR A 1 177 ? -9.113 -11.599 1.972 1.00 98.75 177 TYR A C 1
ATOM 1403 O O . TYR A 1 177 ? -9.880 -11.735 2.928 1.00 98.75 177 TYR A O 1
ATOM 1411 N N . SER A 1 178 ? -7.957 -10.954 2.070 1.00 98.81 178 SER A N 1
ATOM 1412 C CA . SER A 1 178 ? -7.437 -10.472 3.344 1.00 98.81 178 SER A CA 1
ATOM 1413 C C . SER A 1 178 ? -6.533 -9.251 3.191 1.00 98.81 178 SER A C 1
ATOM 1415 O O . SER A 1 178 ? -6.185 -8.826 2.089 1.00 98.81 178 SER A O 1
ATOM 1417 N N . ILE A 1 179 ? -6.062 -8.717 4.317 1.00 98.75 179 ILE A N 1
ATOM 1418 C CA . ILE A 1 179 ? -5.014 -7.692 4.343 1.00 98.75 179 ILE A CA 1
ATOM 1419 C C . ILE A 1 179 ? -3.705 -8.108 3.649 1.00 98.75 179 ILE A C 1
ATOM 1421 O O . ILE A 1 179 ? -2.958 -7.224 3.229 1.00 98.75 179 ILE A O 1
ATOM 1425 N N . ALA A 1 180 ? -3.441 -9.408 3.452 1.00 98.69 180 ALA A N 1
ATOM 1426 C CA . ALA A 1 180 ? -2.319 -9.864 2.627 1.00 98.69 180 ALA A CA 1
ATOM 1427 C C . ALA A 1 180 ? -2.521 -9.503 1.144 1.00 98.69 180 ALA A C 1
ATOM 1429 O O . ALA A 1 180 ? -1.585 -9.046 0.490 1.00 98.69 180 ALA A O 1
ATOM 1430 N N . ASP A 1 181 ? -3.750 -9.621 0.637 1.00 98.88 181 ASP A N 1
ATOM 1431 C CA . ASP A 1 181 ? -4.125 -9.204 -0.714 1.00 98.88 181 ASP A CA 1
ATOM 1432 C C . ASP A 1 181 ? -4.154 -7.666 -0.825 1.00 98.88 181 ASP A C 1
ATOM 1434 O O . ASP A 1 181 ? -3.561 -7.089 -1.740 1.00 98.88 181 ASP A O 1
ATOM 1438 N N . ILE A 1 182 ? -4.758 -6.971 0.151 1.00 98.81 182 ILE A N 1
ATOM 1439 C CA . ILE A 1 182 ? -4.840 -5.494 0.174 1.00 98.81 182 ILE A CA 1
ATOM 1440 C C . ILE A 1 182 ? -3.446 -4.845 0.177 1.00 98.81 182 ILE A C 1
ATOM 1442 O O . ILE A 1 182 ? -3.234 -3.832 -0.495 1.00 98.81 182 ILE A O 1
ATOM 1446 N N . ALA A 1 183 ? -2.468 -5.438 0.871 1.00 98.62 183 ALA A N 1
ATOM 1447 C CA . ALA A 1 183 ? -1.085 -4.961 0.878 1.00 98.62 183 ALA A CA 1
ATOM 1448 C C . ALA A 1 183 ? -0.413 -4.988 -0.513 1.00 98.62 183 ALA A C 1
ATOM 1450 O O . ALA A 1 183 ? 0.551 -4.249 -0.739 1.00 98.62 183 ALA A O 1
ATOM 1451 N N . LEU A 1 184 ? -0.913 -5.807 -1.445 1.00 98.62 184 LEU A N 1
ATOM 1452 C CA . LEU A 1 184 ? -0.372 -5.975 -2.796 1.00 98.62 184 LEU A CA 1
ATOM 1453 C C . LEU A 1 184 ? -1.087 -5.101 -3.837 1.00 98.62 184 LEU A C 1
ATOM 1455 O O . LEU A 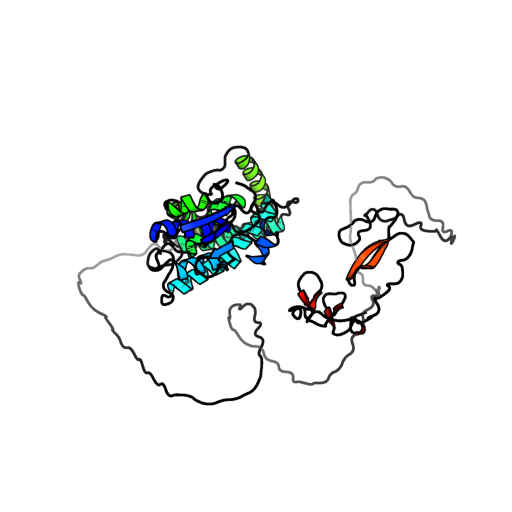1 184 ? -0.425 -4.587 -4.740 1.00 98.62 184 LEU A O 1
ATOM 1459 N N . LEU A 1 185 ? -2.404 -4.881 -3.710 1.00 97.62 185 LEU A N 1
ATOM 1460 C CA . LEU A 1 185 ? -3.248 -4.286 -4.765 1.00 97.62 185 LEU A CA 1
ATOM 1461 C C . LEU A 1 185 ? -2.702 -2.992 -5.372 1.00 97.62 185 LEU A C 1
ATOM 1463 O O . LEU A 1 185 ? -2.649 -2.851 -6.594 1.00 97.62 185 LEU A O 1
ATOM 1467 N N . GLY A 1 186 ? -2.274 -2.049 -4.531 1.00 96.62 186 GLY A N 1
ATOM 1468 C CA . GLY A 1 186 ? -1.742 -0.768 -4.995 1.00 96.62 186 GLY A CA 1
ATOM 1469 C C . GLY A 1 186 ? -0.462 -0.900 -5.827 1.00 96.62 186 GLY A C 1
ATOM 1470 O O . GLY A 1 186 ? -0.239 -0.091 -6.726 1.00 96.62 186 GLY A O 1
ATOM 1471 N N . TRP A 1 187 ? 0.364 -1.913 -5.548 1.00 97.75 187 TRP A N 1
ATOM 1472 C CA . TRP A 1 187 ? 1.613 -2.187 -6.262 1.00 97.75 187 TRP A CA 1
ATOM 1473 C C . TRP A 1 187 ? 1.357 -2.933 -7.571 1.00 97.75 187 TRP A C 1
ATOM 1475 O O . TRP A 1 187 ? 1.838 -2.492 -8.615 1.00 97.75 187 TRP A O 1
ATOM 1485 N N . VAL A 1 188 ? 0.510 -3.967 -7.540 1.00 97.69 188 VAL A N 1
ATOM 1486 C CA . VAL A 1 188 ? 0.133 -4.753 -8.727 1.00 97.69 188 VAL A CA 1
ATOM 1487 C C . VAL A 1 188 ? -0.626 -3.903 -9.749 1.00 97.69 188 VAL A C 1
ATOM 1489 O O . VAL A 1 188 ? -0.276 -3.900 -10.927 1.00 97.69 188 VAL A O 1
ATOM 1492 N N . ASN A 1 189 ? -1.575 -3.063 -9.317 1.00 95.75 189 ASN A N 1
ATOM 1493 C CA . ASN A 1 189 ? -2.224 -2.097 -10.213 1.00 95.75 189 ASN A CA 1
ATOM 1494 C C . ASN A 1 189 ? -1.245 -1.041 -10.783 1.00 95.75 189 ASN A C 1
ATOM 1496 O O . ASN A 1 189 ? -1.547 -0.382 -11.776 1.00 95.75 189 ASN A O 1
ATOM 1500 N N . GLY A 1 190 ? -0.071 -0.877 -10.165 1.00 93.38 190 GLY A N 1
ATOM 1501 C CA . GLY A 1 190 ? 1.003 0.015 -10.599 1.00 93.38 190 GLY A CA 1
ATOM 1502 C C . GLY A 1 190 ? 2.116 -0.650 -11.421 1.00 93.38 190 GLY A C 1
ATOM 1503 O O . GLY A 1 190 ? 3.117 0.016 -11.685 1.00 93.38 190 GLY A O 1
ATOM 1504 N N . ILE A 1 191 ? 1.995 -1.926 -11.815 1.00 93.25 191 ILE A N 1
ATOM 1505 C CA . ILE A 1 191 ? 3.056 -2.671 -12.529 1.00 93.25 191 ILE A CA 1
ATOM 1506 C C . ILE A 1 191 ? 3.500 -1.982 -13.835 1.00 93.25 191 ILE A C 1
ATOM 1508 O O . ILE A 1 191 ? 4.695 -1.846 -14.097 1.00 93.25 191 ILE A O 1
ATOM 1512 N N . ASN A 1 192 ? 2.568 -1.380 -14.581 1.00 87.75 192 ASN A N 1
ATOM 1513 C CA . ASN A 1 192 ? 2.865 -0.647 -15.820 1.00 87.75 192 ASN A CA 1
ATOM 1514 C C . ASN A 1 192 ? 3.773 0.589 -15.596 1.00 87.75 192 ASN A C 1
ATOM 1516 O O . ASN A 1 192 ? 4.381 1.108 -16.538 1.00 87.75 192 ASN A O 1
ATOM 1520 N N . PHE A 1 193 ? 3.930 1.079 -14.356 1.00 86.25 193 PHE A N 1
ATOM 1521 C CA . PHE A 1 193 ? 4.901 2.137 -14.054 1.00 86.25 193 PHE A CA 1
ATOM 1522 C C . PHE A 1 193 ? 6.358 1.657 -14.107 1.00 86.25 193 PHE A C 1
ATOM 1524 O O . PHE A 1 193 ? 7.240 2.490 -14.288 1.00 86.25 193 PHE A O 1
ATOM 1531 N N . VAL A 1 194 ? 6.623 0.350 -14.050 1.00 89.62 194 VAL A N 1
ATOM 1532 C CA . VAL A 1 194 ? 7.977 -0.222 -14.187 1.00 89.62 194 VAL A CA 1
ATOM 1533 C C . VAL A 1 194 ? 8.211 -0.937 -15.520 1.00 89.62 194 VAL A C 1
ATOM 1535 O O . VAL A 1 194 ? 9.238 -1.577 -15.693 1.00 89.62 194 VAL A O 1
ATOM 1538 N N . ILE A 1 195 ? 7.298 -0.758 -16.486 1.00 90.94 195 ILE A N 1
ATOM 1539 C CA . ILE A 1 195 ? 7.408 -1.264 -17.870 1.00 90.94 195 ILE A CA 1
ATOM 1540 C C . ILE A 1 195 ? 7.406 -2.805 -17.962 1.00 90.94 195 ILE A C 1
ATOM 1542 O O . ILE A 1 195 ? 7.788 -3.398 -18.966 1.00 90.94 195 ILE A O 1
ATOM 1546 N N . ILE A 1 196 ? 6.892 -3.457 -16.922 1.00 91.56 196 ILE A N 1
ATOM 1547 C CA . ILE A 1 196 ? 6.601 -4.888 -16.904 1.00 91.56 196 ILE A CA 1
ATOM 1548 C C . ILE A 1 196 ? 5.143 -5.065 -17.346 1.00 91.56 196 ILE A C 1
ATOM 1550 O O . ILE A 1 196 ? 4.266 -4.359 -16.841 1.00 91.56 196 ILE A O 1
ATOM 1554 N N . SER A 1 197 ? 4.872 -5.984 -18.280 1.00 90.62 197 SER A N 1
ATOM 1555 C CA . SER A 1 197 ? 3.492 -6.292 -18.675 1.00 90.62 197 SER A CA 1
ATOM 1556 C C . SER A 1 197 ? 2.849 -7.262 -17.687 1.00 90.62 197 SER A C 1
ATOM 1558 O O . SER A 1 197 ? 3.417 -8.309 -17.375 1.00 90.62 197 SER A O 1
ATOM 1560 N N . LEU A 1 198 ? 1.629 -6.946 -17.249 1.00 92.88 198 LEU A N 1
ATOM 1561 C CA . LEU A 1 198 ? 0.814 -7.839 -16.423 1.00 92.88 198 LEU A CA 1
ATOM 1562 C C . LEU A 1 198 ? 0.442 -9.144 -17.156 1.00 92.88 198 LEU A C 1
ATOM 1564 O O . LEU A 1 198 ? 0.182 -10.151 -16.507 1.00 92.88 198 LEU A O 1
ATOM 1568 N N . ASP A 1 199 ? 0.462 -9.158 -18.493 1.00 92.44 199 ASP A N 1
ATOM 1569 C CA . ASP A 1 199 ? 0.158 -10.355 -19.294 1.00 92.44 199 ASP A CA 1
ATOM 1570 C C . ASP A 1 199 ? 1.179 -11.488 -19.109 1.00 92.44 199 ASP A C 1
ATOM 1572 O O . ASP A 1 199 ? 0.848 -12.647 -19.337 1.00 92.44 199 ASP A O 1
ATOM 1576 N N . GLN A 1 200 ? 2.391 -11.177 -18.635 1.00 92.06 200 GLN A N 1
ATOM 1577 C CA . GLN A 1 200 ? 3.409 -12.181 -18.306 1.00 92.06 200 GLN A CA 1
ATOM 1578 C C . GLN A 1 200 ? 3.095 -12.972 -17.014 1.00 92.06 200 GLN A C 1
ATOM 1580 O O . GLN A 1 200 ? 3.833 -13.895 -16.662 1.00 92.06 200 GLN A O 1
ATOM 1585 N N . PHE A 1 201 ? 2.055 -12.569 -16.276 1.00 96.19 201 PHE A N 1
ATOM 1586 C CA . PHE A 1 201 ? 1.665 -13.107 -14.971 1.00 96.19 201 PHE A CA 1
ATOM 1587 C C . PHE A 1 201 ? 0.144 -13.368 -14.965 1.00 96.19 201 PHE A C 1
ATOM 1589 O O . PHE A 1 201 ? -0.627 -12.583 -14.399 1.00 96.19 201 PHE A O 1
ATOM 1596 N N . PRO A 1 202 ? -0.329 -14.427 -15.652 1.00 96.81 202 PRO A N 1
ATOM 1597 C CA . PRO A 1 202 ? -1.757 -14.664 -15.875 1.00 96.81 202 PRO A CA 1
ATOM 1598 C C . PRO A 1 202 ? -2.541 -14.888 -14.574 1.00 96.81 202 PRO A C 1
ATOM 1600 O O . PRO A 1 202 ? -3.686 -14.443 -14.460 1.00 96.81 202 PRO A O 1
ATOM 1603 N N . SER A 1 203 ? -1.921 -15.509 -13.572 1.00 98.38 203 SER A N 1
ATOM 1604 C CA . SER A 1 203 ? -2.510 -15.775 -12.257 1.00 98.38 203 SER A CA 1
ATOM 1605 C C . SER A 1 203 ? -2.635 -14.479 -11.447 1.00 98.38 203 SER A C 1
ATOM 1607 O O . SER A 1 203 ? -3.683 -14.202 -10.861 1.00 98.38 203 SER A O 1
ATOM 1609 N N . VAL A 1 204 ? -1.608 -13.618 -11.488 1.00 98.62 204 VAL A N 1
ATOM 1610 C CA . VAL A 1 204 ? -1.655 -12.265 -10.898 1.00 98.62 204 VAL A CA 1
ATOM 1611 C C . VAL A 1 204 ? -2.698 -11.393 -11.602 1.00 98.62 204 VAL A C 1
ATOM 1613 O O . VAL A 1 204 ? -3.427 -10.653 -10.941 1.00 98.62 204 VAL A O 1
ATOM 1616 N N . LYS A 1 205 ? -2.813 -11.488 -12.933 1.00 97.94 205 LYS A N 1
ATOM 1617 C CA . LYS A 1 205 ? -3.813 -10.759 -13.725 1.00 97.94 205 LYS A CA 1
ATOM 1618 C C . LYS A 1 205 ? -5.239 -11.150 -13.330 1.00 97.94 205 LYS A C 1
ATOM 1620 O O . LYS A 1 205 ? -6.068 -10.266 -13.106 1.00 97.94 205 LYS A O 1
ATOM 1625 N N . ALA A 1 206 ? -5.509 -12.449 -13.194 1.00 98.25 206 ALA A N 1
ATOM 1626 C CA . ALA A 1 206 ? -6.802 -12.969 -12.750 1.00 98.25 206 ALA A CA 1
ATOM 1627 C C . ALA A 1 206 ? -7.137 -12.544 -11.308 1.00 98.25 206 ALA A C 1
ATOM 1629 O O . ALA A 1 206 ? -8.238 -12.054 -11.050 1.00 98.25 206 ALA A O 1
ATOM 1630 N N . TRP A 1 207 ? -6.175 -12.647 -10.384 1.00 98.75 207 TRP A N 1
ATOM 1631 C CA . TRP A 1 207 ? -6.313 -12.170 -9.003 1.00 98.75 207 TRP A CA 1
ATOM 1632 C C . TRP A 1 207 ? -6.597 -10.663 -8.929 1.00 98.75 207 TRP A C 1
ATOM 1634 O O . TRP A 1 207 ? -7.495 -10.242 -8.195 1.00 98.75 207 TRP A O 1
ATOM 1644 N N . LEU A 1 208 ? -5.893 -9.839 -9.720 1.00 98.44 208 LEU A N 1
ATOM 1645 C CA . LEU A 1 208 ? -6.111 -8.390 -9.736 1.00 98.44 208 LEU A CA 1
ATOM 1646 C C . LEU A 1 208 ? -7.522 -8.064 -10.234 1.00 98.44 208 LEU A C 1
ATOM 1648 O O . LEU A 1 208 ? -8.200 -7.249 -9.611 1.00 98.44 208 LEU A O 1
ATOM 1652 N N . ALA A 1 209 ? -7.972 -8.715 -11.312 1.00 98.12 209 ALA A N 1
ATOM 1653 C CA . ALA A 1 209 ? -9.326 -8.558 -11.838 1.00 98.12 209 ALA A CA 1
ATOM 1654 C C . ALA A 1 209 ? -10.387 -8.933 -10.787 1.00 98.12 209 ALA A C 1
ATOM 1656 O O . ALA A 1 209 ? -11.254 -8.112 -10.492 1.00 98.12 209 ALA A O 1
ATOM 1657 N N . ARG A 1 210 ? -10.246 -10.096 -10.131 1.00 98.38 210 ARG A N 1
ATOM 1658 C CA . ARG A 1 210 ? -11.123 -10.542 -9.031 1.00 98.38 210 ARG A CA 1
ATOM 1659 C C . ARG A 1 210 ? -11.165 -9.551 -7.866 1.00 98.38 210 ARG A C 1
ATOM 1661 O O . ARG A 1 210 ? -12.211 -9.318 -7.268 1.00 98.38 210 ARG A O 1
ATOM 1668 N N . CYS A 1 211 ? -10.034 -8.946 -7.515 1.00 98.19 211 CYS A N 1
ATOM 1669 C CA . CYS A 1 211 ? -10.014 -7.916 -6.479 1.00 98.19 211 CYS A CA 1
ATOM 1670 C C . CYS A 1 211 ? -10.667 -6.605 -6.945 1.00 98.19 211 CYS A C 1
ATOM 1672 O O . CYS A 1 211 ? -11.253 -5.897 -6.130 1.00 98.19 211 CYS A O 1
ATOM 1674 N N . TRP A 1 212 ? -10.611 -6.295 -8.242 1.00 96.44 212 TRP A N 1
ATOM 1675 C CA . TRP A 1 212 ? -11.258 -5.124 -8.840 1.00 96.44 212 TRP A CA 1
ATOM 1676 C C . TRP A 1 212 ? -12.783 -5.231 -8.926 1.00 96.44 212 TRP A C 1
ATOM 1678 O O . TRP A 1 212 ? -13.453 -4.204 -8.995 1.00 96.44 212 TRP A O 1
ATOM 1688 N N . GLU A 1 213 ? -13.345 -6.441 -8.886 1.00 97.38 213 GLU A N 1
ATOM 1689 C CA . GLU A 1 213 ? -14.796 -6.677 -8.794 1.00 97.38 213 GLU A CA 1
ATOM 1690 C C . GLU A 1 213 ? -15.387 -6.173 -7.463 1.00 97.38 213 GLU A C 1
ATOM 1692 O O . GLU A 1 213 ? -16.588 -5.923 -7.373 1.00 97.38 213 GLU A O 1
ATOM 1697 N N . ARG A 1 214 ? -14.555 -5.980 -6.428 1.00 98.19 214 ARG A N 1
ATOM 1698 C CA . ARG A 1 214 ? -14.990 -5.546 -5.094 1.00 98.19 214 ARG A CA 1
ATOM 1699 C C . ARG A 1 214 ? -15.318 -4.040 -5.079 1.00 98.19 214 ARG A C 1
ATOM 1701 O O . ARG A 1 214 ? -14.411 -3.228 -5.291 1.00 98.19 214 ARG A O 1
ATOM 1708 N N . PRO A 1 215 ? -16.558 -3.620 -4.749 1.00 98.31 215 PRO A N 1
ATOM 1709 C CA . PRO A 1 215 ? -16.934 -2.202 -4.739 1.00 98.31 215 PRO A CA 1
ATOM 1710 C C . PRO A 1 215 ? -16.075 -1.347 -3.797 1.00 98.31 215 PRO A C 1
ATOM 1712 O O . PRO A 1 215 ? -15.671 -0.241 -4.153 1.00 98.31 215 PRO A O 1
ATOM 1715 N N . ALA A 1 216 ? -15.734 -1.874 -2.619 1.00 98.38 216 ALA A N 1
ATOM 1716 C CA . ALA A 1 216 ? -14.862 -1.208 -1.655 1.00 98.38 216 ALA A CA 1
ATOM 1717 C C . ALA A 1 216 ? -13.434 -0.970 -2.179 1.00 98.38 216 ALA A C 1
ATOM 1719 O O . ALA A 1 216 ? -12.876 0.103 -1.950 1.00 98.38 216 ALA A O 1
ATOM 1720 N N . VAL A 1 217 ? -12.869 -1.902 -2.959 1.00 98.31 217 VAL A N 1
ATOM 1721 C CA . VAL A 1 217 ? -11.571 -1.705 -3.630 1.00 98.31 217 VAL A CA 1
ATOM 1722 C C . VAL A 1 217 ? -11.667 -0.548 -4.620 1.00 98.31 217 VAL A C 1
ATOM 1724 O O . VAL A 1 217 ? -10.858 0.378 -4.553 1.00 98.31 217 VAL A O 1
ATOM 1727 N N . GLN A 1 218 ? -12.689 -0.542 -5.483 1.00 97.25 218 GLN A N 1
ATOM 1728 C CA . GLN A 1 218 ? -12.901 0.538 -6.454 1.00 97.25 218 GLN A CA 1
ATOM 1729 C C . GLN A 1 218 ? -13.011 1.909 -5.764 1.00 97.25 218 GLN A C 1
ATOM 1731 O O . GLN A 1 218 ? -12.314 2.844 -6.159 1.00 97.25 218 GLN A O 1
ATOM 1736 N N . ARG A 1 219 ? -13.814 2.020 -4.693 1.00 97.88 219 ARG A N 1
ATOM 1737 C CA . ARG A 1 219 ? -13.944 3.252 -3.891 1.00 97.88 219 ARG A CA 1
ATOM 1738 C C . ARG A 1 219 ? -12.621 3.640 -3.226 1.00 97.88 219 ARG A C 1
ATOM 1740 O O . ARG A 1 219 ? -12.221 4.799 -3.320 1.00 97.88 219 ARG A O 1
ATOM 1747 N N . GLY A 1 220 ? -11.897 2.685 -2.643 1.00 97.94 220 GLY A N 1
ATOM 1748 C CA . GLY A 1 220 ? -10.603 2.908 -1.994 1.00 97.94 220 GLY A CA 1
ATOM 1749 C C . GLY A 1 220 ? -9.535 3.475 -2.937 1.00 97.94 220 GLY A C 1
ATOM 1750 O O . GLY A 1 220 ? -8.760 4.343 -2.529 1.00 97.94 220 GLY A O 1
ATOM 1751 N N . PHE A 1 221 ? -9.535 3.068 -4.212 1.00 97.06 221 PHE A N 1
ATOM 1752 C CA . PHE A 1 221 ? -8.665 3.657 -5.239 1.00 97.06 221 PHE A CA 1
ATOM 1753 C C . PHE A 1 221 ? -9.044 5.093 -5.638 1.00 97.06 221 PHE A C 1
ATOM 1755 O O . PHE A 1 221 ? -8.191 5.806 -6.160 1.00 97.06 221 PHE A O 1
ATOM 1762 N N . THR A 1 222 ? -10.268 5.564 -5.369 1.00 96.44 222 THR A N 1
ATOM 1763 C CA . THR A 1 222 ? -10.655 6.968 -5.634 1.00 96.44 222 THR A CA 1
ATOM 1764 C C . THR A 1 222 ? -10.165 7.968 -4.586 1.00 96.44 222 THR A C 1
ATOM 1766 O O . THR A 1 222 ? -10.398 9.166 -4.737 1.00 96.44 222 THR A O 1
ATOM 1769 N N . ILE A 1 223 ? -9.468 7.507 -3.541 1.00 96.19 223 ILE A N 1
ATOM 1770 C CA . ILE A 1 223 ? -9.100 8.311 -2.372 1.00 96.19 223 ILE A CA 1
ATOM 1771 C C . ILE A 1 223 ? -7.583 8.563 -2.352 1.00 96.19 223 ILE A C 1
ATOM 1773 O O . ILE A 1 223 ? -6.804 7.613 -2.444 1.00 96.19 223 ILE A O 1
ATOM 1777 N N . PRO A 1 224 ? -7.126 9.825 -2.207 1.00 93.56 224 PRO A N 1
ATOM 1778 C CA . PRO A 1 224 ? -7.914 11.060 -2.108 1.00 93.56 224 PRO A CA 1
ATOM 1779 C C . PRO A 1 224 ? -8.404 11.578 -3.475 1.00 93.56 224 PRO A C 1
ATOM 1781 O O . PRO A 1 224 ? -9.202 12.510 -3.528 1.00 93.56 224 PRO A O 1
ATOM 1784 N N . ALA A 1 225 ? -7.902 11.006 -4.570 1.00 90.75 225 ALA A N 1
ATOM 1785 C CA . ALA A 1 225 ? -8.362 11.236 -5.933 1.00 90.75 225 ALA A CA 1
ATOM 1786 C C . ALA A 1 225 ? -8.190 9.945 -6.763 1.00 90.75 225 ALA A C 1
ATOM 1788 O O . ALA A 1 225 ? -7.301 9.148 -6.430 1.00 90.75 225 ALA A O 1
ATOM 1789 N N . PRO A 1 226 ? -8.976 9.750 -7.845 1.00 85.88 226 PRO A N 1
ATOM 1790 C CA . PRO A 1 226 ? -8.842 8.617 -8.764 1.00 85.88 226 PRO A CA 1
ATOM 1791 C C . PRO A 1 226 ? -7.402 8.366 -9.238 1.00 85.88 226 PRO A C 1
ATOM 1793 O O . PRO A 1 226 ? -6.631 9.319 -9.397 1.00 85.88 226 PRO A O 1
ATOM 1796 N N . PRO A 1 227 ? -7.024 7.101 -9.497 1.00 82.94 227 PRO A N 1
ATOM 1797 C CA . PRO A 1 227 ? -5.678 6.774 -9.935 1.00 82.94 227 PRO A CA 1
ATOM 1798 C C . PRO A 1 227 ? -5.460 7.273 -11.369 1.00 82.94 227 PRO A C 1
ATOM 1800 O O . PRO A 1 227 ? -6.361 7.223 -12.203 1.00 82.94 227 PRO A O 1
ATOM 1803 N N . SER A 1 228 ? -4.232 7.681 -11.692 1.00 74.62 228 SER A N 1
ATOM 1804 C CA . SER A 1 228 ? -3.846 8.118 -13.046 1.00 74.62 228 SER A CA 1
ATOM 1805 C C . SER A 1 228 ? -3.779 6.988 -14.087 1.00 74.62 228 SER A C 1
ATOM 1807 O O . SER A 1 228 ? -3.448 7.236 -15.243 1.00 74.62 228 SER A O 1
ATOM 1809 N N . GLY A 1 229 ? -4.066 5.746 -13.692 1.00 78.81 229 GLY A N 1
ATOM 1810 C CA . GLY A 1 229 ? -4.083 4.575 -14.562 1.00 78.81 229 GLY A CA 1
ATOM 1811 C C . GLY A 1 229 ? -4.411 3.291 -13.800 1.00 78.81 229 GLY A C 1
ATOM 1812 O O . GLY A 1 229 ? -4.540 3.282 -12.573 1.00 78.81 229 GLY A O 1
ATOM 1813 N N . SER A 1 230 ? -4.535 2.190 -14.537 1.00 84.69 230 SER A N 1
ATOM 1814 C CA . SER A 1 230 ? -4.713 0.846 -13.985 1.00 84.69 230 SER A CA 1
ATOM 1815 C C . SER A 1 230 ? -3.914 -0.162 -14.800 1.00 84.69 230 SER A C 1
ATOM 1817 O O . SER A 1 230 ? -3.780 0.006 -16.008 1.00 84.69 230 SER A O 1
ATOM 1819 N N . ALA A 1 231 ? -3.414 -1.219 -14.161 1.00 86.69 231 ALA A N 1
ATOM 1820 C CA . ALA A 1 231 ? -2.752 -2.315 -14.865 1.00 86.69 231 ALA A CA 1
ATOM 1821 C C . ALA A 1 231 ? -3.713 -3.135 -15.748 1.00 86.69 231 ALA A C 1
ATOM 1823 O O . ALA A 1 231 ? -3.278 -3.751 -16.715 1.00 86.69 231 ALA A O 1
ATOM 1824 N N . LEU A 1 232 ? -5.018 -3.109 -15.446 1.00 86.81 232 LEU A N 1
ATOM 1825 C CA . LEU A 1 232 ? -6.063 -3.805 -16.208 1.00 86.81 232 LEU A CA 1
ATOM 1826 C C . LEU A 1 232 ? -6.510 -3.052 -17.472 1.00 86.81 232 LEU A C 1
ATOM 1828 O O . LEU A 1 232 ? -7.329 -3.572 -18.227 1.00 86.81 232 LEU A O 1
ATOM 1832 N N . LYS A 1 233 ? -6.026 -1.823 -17.694 1.00 83.38 233 LYS A N 1
ATOM 1833 C CA . LYS A 1 233 ? -6.371 -1.007 -18.864 1.00 83.38 233 LYS A CA 1
ATOM 1834 C C . LYS A 1 233 ? -5.101 -0.634 -19.634 1.00 83.38 233 LYS A C 1
ATOM 1836 O O . LYS A 1 233 ? -4.114 -0.252 -19.000 1.00 83.38 233 LYS A O 1
ATOM 1841 N N . PRO A 1 234 ? -5.098 -0.721 -20.976 1.00 74.31 234 PRO A N 1
ATOM 1842 C CA . PRO A 1 234 ? -3.975 -0.237 -21.766 1.00 74.31 234 PRO A CA 1
ATOM 1843 C C . PRO A 1 234 ? -3.767 1.266 -21.537 1.00 74.31 234 PRO A C 1
ATOM 1845 O O . PRO A 1 234 ? -4.701 2.006 -21.226 1.00 74.31 234 PRO A O 1
ATOM 1848 N N . GLN A 1 235 ? -2.520 1.716 -21.675 1.00 76.38 235 GLN A N 1
ATOM 1849 C CA . GLN A 1 235 ? -2.209 3.143 -21.741 1.00 76.38 235 GLN A CA 1
ATOM 1850 C C . GLN A 1 235 ? -2.427 3.626 -23.176 1.00 76.38 235 GLN A C 1
ATOM 1852 O O . GLN A 1 235 ? -2.073 2.924 -24.121 1.00 76.38 235 GLN A O 1
ATOM 1857 N N . GLU A 1 236 ? -2.975 4.828 -23.327 1.00 79.06 236 GLU A N 1
ATOM 1858 C CA . GLU A 1 236 ? -3.298 5.441 -24.619 1.00 79.06 236 GLU A CA 1
ATOM 1859 C C . GLU A 1 236 ? -2.578 6.792 -24.781 1.00 79.06 236 GLU A C 1
ATOM 1861 O O . GLU A 1 236 ? -2.097 7.384 -23.809 1.00 79.06 236 GLU A O 1
ATOM 1866 N N . GLY A 1 237 ? -2.487 7.281 -26.022 1.00 85.25 237 GLY A N 1
ATOM 1867 C CA . GLY A 1 237 ? -1.892 8.582 -26.348 1.00 85.25 237 GLY A CA 1
ATOM 1868 C C . GLY A 1 237 ? -0.426 8.730 -25.918 1.00 85.25 237 GLY A C 1
ATOM 1869 O O . GLY A 1 237 ? 0.366 7.793 -26.004 1.00 85.25 237 GLY A O 1
ATOM 1870 N N . GLU A 1 238 ? -0.061 9.920 -25.432 1.00 80.00 238 GLU A N 1
ATOM 1871 C CA . GLU A 1 238 ? 1.308 10.272 -25.012 1.00 80.00 238 GLU A CA 1
ATOM 1872 C C . GLU A 1 238 ? 1.884 9.302 -23.959 1.00 80.00 238 GLU A C 1
ATOM 1874 O O . GLU A 1 238 ? 3.071 8.967 -23.988 1.00 80.00 238 GLU A O 1
ATOM 1879 N N . ALA A 1 239 ? 1.040 8.789 -23.055 1.00 81.31 239 ALA A N 1
ATOM 1880 C CA . ALA A 1 239 ? 1.458 7.822 -22.043 1.00 81.31 239 ALA A CA 1
ATOM 1881 C C . ALA A 1 239 ? 1.912 6.488 -22.663 1.00 81.31 239 ALA A C 1
ATOM 1883 O O . ALA A 1 239 ? 2.864 5.880 -22.169 1.00 81.31 239 ALA A O 1
ATOM 1884 N N . ALA A 1 240 ? 1.271 6.062 -23.757 1.00 84.62 240 ALA A N 1
ATOM 1885 C CA . ALA A 1 240 ? 1.636 4.854 -24.489 1.00 84.62 240 ALA A CA 1
ATOM 1886 C C . ALA A 1 240 ? 2.997 5.004 -25.182 1.00 84.62 240 ALA A C 1
ATOM 1888 O O . ALA A 1 240 ? 3.860 4.141 -25.019 1.00 84.62 240 ALA A O 1
ATOM 1889 N N . GLU A 1 241 ? 3.224 6.114 -25.895 1.00 86.38 241 GLU A N 1
ATOM 1890 C CA . GLU A 1 241 ? 4.503 6.374 -26.574 1.00 86.38 241 GLU A CA 1
ATOM 1891 C C . GLU A 1 241 ? 5.662 6.471 -25.579 1.00 86.38 241 GLU A C 1
ATOM 1893 O O . GLU A 1 241 ? 6.664 5.768 -25.722 1.00 86.38 241 GLU A O 1
ATOM 1898 N N . LYS A 1 242 ? 5.485 7.216 -24.483 1.00 87.25 242 LYS A N 1
ATOM 1899 C CA . LYS A 1 242 ? 6.483 7.293 -23.408 1.00 87.25 242 LYS A CA 1
ATOM 1900 C C . LYS A 1 242 ? 6.793 5.926 -22.791 1.00 87.25 242 LYS A C 1
ATOM 1902 O O . LYS A 1 242 ? 7.934 5.647 -22.427 1.00 87.25 242 LYS A O 1
ATOM 1907 N N . THR A 1 243 ? 5.795 5.054 -22.661 1.00 87.94 243 THR A N 1
ATOM 1908 C CA . THR A 1 243 ? 5.994 3.681 -22.178 1.00 87.94 243 THR A CA 1
ATOM 1909 C C . THR A 1 243 ? 6.735 2.813 -23.209 1.00 87.94 243 THR A C 1
ATOM 1911 O O . THR A 1 243 ? 7.598 2.036 -22.803 1.00 87.94 243 THR A O 1
ATOM 1914 N N . LYS A 1 244 ? 6.520 2.990 -24.524 1.00 90.12 244 LYS A N 1
ATOM 1915 C CA . LYS A 1 244 ? 7.325 2.332 -25.579 1.00 90.12 244 LYS A CA 1
ATOM 1916 C C . LYS A 1 244 ? 8.791 2.780 -25.561 1.00 90.12 244 LYS A C 1
ATOM 1918 O O . LYS A 1 244 ? 9.680 1.943 -25.693 1.00 90.12 244 LYS A O 1
ATOM 1923 N N . GLU A 1 245 ? 9.060 4.075 -25.390 1.00 91.81 245 GLU A N 1
ATOM 1924 C CA . GLU A 1 245 ? 10.429 4.606 -25.279 1.00 91.81 245 GLU A CA 1
ATOM 1925 C C . GLU A 1 245 ? 11.160 4.037 -24.061 1.00 91.81 245 GLU A C 1
ATOM 1927 O O . GLU A 1 245 ? 12.273 3.524 -24.181 1.00 91.81 245 GLU A O 1
ATOM 1932 N N . LEU A 1 246 ? 10.506 4.058 -22.897 1.00 93.31 246 LEU A N 1
ATOM 1933 C CA . LEU A 1 246 ? 11.051 3.473 -21.675 1.00 93.31 246 LEU A CA 1
ATOM 1934 C C . LEU A 1 246 ? 11.264 1.959 -21.806 1.00 93.31 246 LEU A C 1
ATOM 1936 O O . LEU A 1 246 ? 12.240 1.453 -21.256 1.00 93.31 246 LEU A O 1
ATOM 1940 N N . LYS A 1 247 ? 10.418 1.243 -22.564 1.00 94.00 247 LYS A N 1
ATOM 1941 C CA . LYS A 1 247 ? 10.613 -0.189 -22.833 1.00 94.00 247 LYS A CA 1
ATOM 1942 C C . LYS A 1 247 ? 11.924 -0.443 -23.567 1.00 94.00 247 LYS A C 1
ATOM 1944 O O . LYS A 1 247 ? 12.697 -1.268 -23.103 1.00 94.00 247 LYS A O 1
ATOM 1949 N N . LYS A 1 248 ? 12.234 0.320 -24.622 1.00 95.00 248 LYS A N 1
ATOM 1950 C CA . LYS A 1 248 ? 13.510 0.186 -25.355 1.00 95.00 248 LYS A CA 1
ATOM 1951 C C . LYS A 1 248 ? 14.724 0.327 -24.430 1.00 95.00 248 LYS A C 1
ATOM 1953 O O . LYS A 1 248 ? 15.666 -0.443 -24.550 1.00 95.00 248 LYS A O 1
ATOM 1958 N N . ILE A 1 249 ? 14.679 1.271 -23.486 1.00 94.81 249 ILE A N 1
ATOM 1959 C CA . ILE A 1 249 ? 15.754 1.493 -22.503 1.00 94.81 249 ILE A CA 1
ATOM 1960 C C . ILE A 1 249 ? 15.876 0.306 -21.532 1.00 94.81 249 ILE A C 1
ATOM 1962 O O . ILE A 1 249 ? 16.985 -0.108 -21.202 1.00 94.81 249 ILE A O 1
ATOM 1966 N N . VAL A 1 250 ? 14.749 -0.251 -21.075 1.00 95.00 250 VAL A N 1
ATOM 1967 C CA . VAL A 1 250 ? 14.723 -1.444 -20.209 1.00 95.00 250 VAL A CA 1
ATOM 1968 C C . VAL A 1 250 ? 15.234 -2.681 -20.952 1.00 95.00 250 VAL A C 1
ATOM 1970 O O . VAL A 1 250 ? 16.057 -3.409 -20.404 1.00 95.00 250 VAL A O 1
ATOM 1973 N N . ASP A 1 251 ? 14.800 -2.891 -22.195 1.00 94.06 251 ASP A N 1
ATOM 1974 C CA . ASP A 1 251 ? 15.216 -4.011 -23.045 1.00 94.06 251 ASP A CA 1
ATOM 1975 C C . ASP A 1 251 ? 16.732 -3.962 -23.314 1.00 94.06 251 ASP A C 1
ATOM 1977 O O . ASP A 1 251 ? 17.433 -4.937 -23.061 1.00 94.06 251 ASP A O 1
ATOM 1981 N N . GLN A 1 252 ? 17.262 -2.796 -23.707 1.00 94.88 252 GLN A N 1
ATOM 1982 C CA . GLN A 1 252 ? 18.704 -2.575 -23.896 1.00 94.88 252 GLN A CA 1
ATOM 1983 C C . GLN A 1 252 ? 19.506 -2.814 -22.609 1.00 94.88 252 GLN A C 1
ATOM 1985 O O . GLN A 1 252 ? 20.587 -3.398 -22.645 1.00 94.88 252 GLN A O 1
ATOM 1990 N N . ALA A 1 253 ? 18.983 -2.386 -21.456 1.00 94.94 253 ALA A N 1
ATOM 1991 C CA . ALA A 1 253 ? 19.628 -2.629 -20.170 1.00 94.94 253 ALA A CA 1
ATOM 1992 C C . ALA A 1 253 ? 19.640 -4.123 -19.798 1.00 94.94 253 ALA A C 1
ATOM 1994 O O . ALA A 1 253 ? 20.625 -4.600 -19.236 1.00 94.94 253 ALA A O 1
ATOM 1995 N N . LYS A 1 254 ? 18.576 -4.872 -20.118 1.00 93.00 254 LYS A N 1
ATOM 1996 C CA . LYS A 1 254 ? 18.527 -6.332 -19.947 1.00 93.00 254 LYS A CA 1
ATOM 1997 C C . LYS A 1 254 ? 19.545 -7.038 -20.839 1.00 93.00 254 LYS A C 1
ATOM 1999 O O . LYS A 1 254 ? 20.328 -7.836 -20.328 1.00 93.00 254 LYS A O 1
ATOM 2004 N N . GLU A 1 255 ? 19.569 -6.700 -22.127 1.00 93.31 255 GLU A N 1
ATOM 2005 C CA . GLU A 1 255 ? 20.502 -7.246 -23.120 1.00 93.31 255 GLU A CA 1
ATOM 2006 C C . GLU A 1 255 ? 21.964 -7.001 -22.711 1.00 93.31 255 GLU A C 1
ATOM 2008 O O . GLU A 1 255 ? 22.752 -7.942 -22.631 1.00 93.31 255 GLU A O 1
ATOM 2013 N N . GLN A 1 256 ? 22.308 -5.761 -22.338 1.00 94.44 256 GLN A N 1
ATOM 2014 C CA . GLN A 1 256 ? 23.667 -5.368 -21.942 1.00 94.44 256 GLN A CA 1
ATOM 2015 C C . GLN A 1 256 ? 24.243 -6.201 -20.782 1.00 94.44 256 GLN A C 1
ATOM 2017 O O . GLN A 1 256 ? 25.455 -6.419 -20.732 1.00 94.44 256 GLN A O 1
ATOM 2022 N N . TYR A 1 257 ? 23.403 -6.645 -19.841 1.00 92.50 257 TYR A N 1
ATOM 2023 C CA . TYR A 1 257 ? 23.824 -7.450 -18.687 1.00 92.50 257 TYR A CA 1
ATOM 2024 C C . TYR A 1 257 ? 23.431 -8.929 -18.795 1.00 92.50 257 TYR A C 1
ATOM 2026 O O . TYR A 1 257 ? 23.521 -9.648 -17.802 1.00 92.50 257 TYR A O 1
ATOM 2034 N N . GLY A 1 258 ? 23.015 -9.393 -19.980 1.00 88.31 258 GLY A N 1
ATOM 2035 C CA . GLY A 1 258 ? 22.670 -10.796 -20.218 1.00 88.31 258 GLY A CA 1
ATOM 2036 C C . GLY A 1 258 ? 21.539 -11.303 -19.321 1.00 88.31 258 GLY A C 1
ATOM 2037 O O . GLY A 1 258 ? 21.582 -12.449 -18.874 1.00 88.31 258 GLY A O 1
ATOM 2038 N N . TYR A 1 259 ? 20.556 -10.452 -19.006 1.00 86.31 259 TYR A N 1
ATOM 2039 C CA . TYR A 1 259 ? 19.396 -10.871 -18.225 1.00 86.31 259 TYR A CA 1
ATOM 2040 C C . TYR A 1 259 ? 18.572 -11.877 -19.026 1.00 86.31 259 TYR A C 1
ATOM 2042 O O . TYR A 1 259 ? 17.909 -11.510 -19.996 1.00 86.31 259 TYR A O 1
ATOM 2050 N N . LYS A 1 260 ? 18.603 -13.132 -18.585 1.00 75.94 260 LYS A N 1
ATOM 2051 C CA . LYS A 1 260 ? 17.662 -14.158 -19.014 1.00 75.94 260 LYS A CA 1
ATOM 2052 C C . LYS A 1 260 ? 16.386 -14.049 -18.196 1.00 75.94 260 LYS A C 1
ATOM 2054 O O . LYS A 1 260 ? 16.444 -13.961 -16.970 1.00 75.94 260 LYS A O 1
ATOM 2059 N N . ASP A 1 261 ? 15.251 -14.101 -18.874 1.00 67.25 261 ASP A N 1
ATOM 2060 C CA . ASP A 1 261 ? 14.001 -14.459 -18.227 1.00 67.25 261 ASP A CA 1
ATOM 2061 C C . ASP A 1 261 ? 13.934 -15.992 -18.161 1.00 67.25 261 ASP A C 1
ATOM 2063 O O . ASP A 1 261 ? 13.926 -16.659 -19.195 1.00 67.25 261 ASP A O 1
ATOM 2067 N N . ASP A 1 262 ? 13.888 -16.573 -16.959 1.00 56.78 262 ASP A N 1
ATOM 2068 C CA . ASP A 1 262 ? 13.814 -18.036 -16.771 1.00 56.78 262 ASP A CA 1
ATOM 2069 C C . ASP A 1 262 ? 12.542 -18.660 -17.398 1.00 56.78 262 ASP A C 1
ATOM 2071 O O . ASP A 1 262 ? 12.397 -19.888 -17.440 1.00 56.78 262 ASP A O 1
ATOM 2075 N N . ARG A 1 263 ? 11.599 -17.819 -17.854 1.00 61.16 263 ARG A N 1
ATOM 2076 C CA . ARG A 1 263 ? 10.393 -18.193 -18.602 1.00 61.16 263 ARG A CA 1
ATOM 2077 C C . ARG A 1 263 ? 10.643 -18.389 -20.099 1.00 61.16 263 ARG A C 1
ATOM 2079 O O . ARG A 1 263 ? 9.962 -19.234 -20.670 1.00 61.16 263 ARG A O 1
ATOM 2086 N N . ASP A 1 264 ? 11.600 -17.672 -20.692 1.00 50.03 264 ASP A N 1
ATOM 2087 C CA . ASP A 1 264 ? 11.951 -17.792 -22.117 1.00 50.03 264 ASP A CA 1
ATOM 2088 C C . ASP A 1 264 ? 12.733 -19.099 -22.375 1.00 50.03 264 ASP A C 1
ATOM 2090 O O . ASP A 1 264 ? 12.518 -19.775 -23.375 1.00 50.03 264 ASP A O 1
ATOM 2094 N N . ASP A 1 265 ? 13.550 -19.542 -21.407 1.00 48.91 265 ASP A N 1
ATOM 2095 C CA . ASP A 1 265 ? 14.276 -20.831 -21.407 1.00 48.91 265 ASP A CA 1
ATOM 2096 C C . ASP A 1 265 ? 13.323 -22.067 -21.278 1.00 48.91 265 ASP A C 1
ATOM 2098 O O . ASP A 1 265 ? 13.758 -23.134 -20.838 1.00 48.91 265 ASP A O 1
ATOM 2102 N N . LYS A 1 266 ? 12.013 -21.960 -21.564 1.00 45.34 266 LYS A N 1
ATOM 2103 C CA . LYS A 1 266 ? 11.071 -23.106 -21.591 1.00 45.34 266 LYS A CA 1
ATOM 2104 C C . LYS A 1 266 ? 10.930 -23.728 -22.974 1.00 45.34 266 LYS A C 1
ATOM 2106 O O . LYS A 1 266 ? 11.058 -24.943 -23.076 1.00 45.34 266 LYS A O 1
ATOM 2111 N N . ASP A 1 267 ? 10.749 -22.910 -24.005 1.00 46.34 267 ASP A N 1
ATOM 2112 C CA . ASP A 1 267 ? 10.607 -23.391 -25.385 1.00 46.34 267 ASP A CA 1
ATOM 2113 C C . ASP A 1 267 ? 11.881 -24.155 -25.825 1.00 46.34 267 ASP A C 1
ATOM 2115 O O . ASP A 1 267 ? 11.812 -25.181 -26.491 1.00 46.34 267 ASP A O 1
ATOM 2119 N N . ASP A 1 268 ? 13.046 -23.731 -25.320 1.00 45.72 268 ASP A N 1
ATOM 2120 C CA . ASP A 1 268 ? 14.369 -24.345 -25.524 1.00 45.72 268 ASP A CA 1
ATOM 2121 C C . ASP A 1 268 ? 14.631 -25.645 -24.722 1.00 45.72 268 ASP A C 1
ATOM 2123 O O . ASP A 1 268 ? 15.725 -26.221 -24.826 1.00 45.72 268 ASP A O 1
ATOM 2127 N N . ARG A 1 269 ? 13.697 -26.072 -23.856 1.00 48.12 269 ARG A N 1
ATOM 2128 C CA . ARG A 1 269 ? 13.811 -27.288 -23.023 1.00 48.12 269 ARG A CA 1
ATOM 2129 C C . ARG A 1 269 ? 13.004 -28.449 -23.587 1.00 48.12 269 ARG A C 1
ATOM 2131 O O . ARG A 1 269 ? 13.562 -29.537 -23.709 1.00 48.12 269 ARG A O 1
ATOM 2138 N N . ASP A 1 270 ? 11.767 -28.192 -24.003 1.00 49.41 270 ASP A N 1
ATOM 2139 C CA . ASP A 1 270 ? 10.922 -29.196 -24.662 1.00 49.41 270 ASP A CA 1
ATOM 2140 C C . ASP A 1 270 ? 11.617 -29.732 -25.939 1.00 49.41 270 ASP A C 1
ATOM 2142 O O . ASP A 1 270 ? 11.560 -30.918 -26.241 1.00 49.41 270 ASP A O 1
ATOM 2146 N N . ASP A 1 271 ? 12.406 -28.885 -26.609 1.00 48.31 271 ASP A N 1
ATOM 2147 C CA . ASP A 1 271 ? 13.188 -29.202 -27.813 1.00 48.31 271 ASP A CA 1
ATOM 2148 C C . ASP A 1 271 ? 14.459 -30.062 -27.572 1.00 48.31 271 ASP A C 1
ATOM 2150 O O . ASP A 1 271 ? 15.170 -30.398 -28.527 1.00 48.31 271 ASP A O 1
ATOM 2154 N N . ARG A 1 272 ? 14.793 -30.390 -26.309 1.00 48.66 272 ARG A N 1
ATOM 2155 C CA . ARG A 1 272 ? 15.945 -31.243 -25.928 1.00 48.66 272 ARG A CA 1
ATOM 2156 C C . ARG A 1 272 ? 15.523 -32.625 -25.462 1.00 48.66 272 ARG A C 1
ATOM 2158 O O . ARG A 1 272 ? 16.112 -33.601 -25.918 1.00 48.66 272 ARG A O 1
ATOM 2165 N N . ASP A 1 273 ? 14.493 -32.701 -24.623 1.00 50.72 273 ASP A N 1
ATOM 2166 C CA . ASP A 1 273 ? 13.950 -33.981 -24.151 1.00 50.72 273 ASP A CA 1
ATOM 2167 C C . ASP A 1 273 ? 13.438 -34.822 -25.346 1.00 50.72 273 ASP A C 1
ATOM 2169 O O . ASP A 1 273 ? 13.557 -36.043 -25.354 1.00 50.72 273 ASP A O 1
ATOM 2173 N N . ASP A 1 274 ? 13.001 -34.163 -26.425 1.00 50.00 274 ASP A N 1
ATOM 2174 C CA . ASP A 1 274 ? 12.559 -34.782 -27.682 1.00 50.00 274 ASP A CA 1
ATOM 2175 C C . ASP A 1 274 ? 13.699 -35.314 -28.589 1.00 50.00 274 ASP A C 1
ATOM 2177 O O . ASP A 1 274 ? 13.424 -35.890 -29.648 1.00 50.00 274 ASP A O 1
ATOM 2181 N N . ARG A 1 275 ? 14.976 -35.104 -28.221 1.00 50.47 275 ARG A N 1
ATOM 2182 C CA . ARG A 1 275 ? 16.162 -35.580 -28.970 1.00 50.47 275 ARG A CA 1
ATOM 2183 C C . ARG A 1 275 ? 16.808 -36.800 -28.327 1.00 50.47 275 ARG A C 1
ATOM 2185 O O . ARG A 1 275 ? 17.154 -37.729 -29.051 1.00 50.47 275 ARG A O 1
ATOM 2192 N N . ASP A 1 276 ? 16.912 -36.820 -27.001 1.00 49.62 276 ASP A N 1
ATOM 2193 C CA . ASP A 1 276 ? 17.543 -37.930 -26.274 1.00 49.62 276 ASP A CA 1
ATOM 2194 C C . ASP A 1 276 ? 16.695 -39.225 -26.340 1.00 49.62 276 ASP A C 1
ATOM 2196 O O . ASP A 1 276 ? 17.231 -40.320 -26.207 1.00 49.62 276 ASP A O 1
ATOM 2200 N N . ASP A 1 277 ? 15.393 -39.122 -26.641 1.00 48.16 277 ASP A N 1
ATOM 2201 C CA . ASP A 1 277 ? 14.459 -40.259 -26.754 1.00 48.16 277 ASP A CA 1
ATOM 2202 C C . ASP A 1 277 ? 14.412 -40.917 -28.160 1.00 48.16 277 ASP A C 1
ATOM 2204 O O . ASP A 1 277 ? 13.673 -41.887 -28.372 1.00 48.16 277 ASP A O 1
ATOM 2208 N N . ARG A 1 278 ? 15.169 -40.390 -29.144 1.00 47.47 278 ARG A N 1
ATOM 2209 C CA . ARG A 1 278 ? 15.162 -40.864 -30.549 1.00 47.47 278 ARG A CA 1
ATOM 2210 C C . ARG A 1 278 ? 16.313 -41.801 -30.921 1.00 47.47 278 ARG A C 1
ATOM 2212 O O . ARG A 1 278 ? 16.146 -42.576 -31.857 1.00 47.47 278 ARG A O 1
ATOM 2219 N N . ASP A 1 279 ? 17.424 -41.778 -30.189 1.00 48.09 279 ASP A N 1
ATOM 2220 C CA . ASP A 1 279 ? 18.627 -42.554 -30.538 1.00 48.09 279 ASP A CA 1
ATOM 2221 C C . ASP A 1 279 ? 18.611 -44.011 -30.008 1.00 48.09 279 ASP A C 1
ATOM 2223 O O . ASP A 1 279 ? 19.482 -44.799 -30.369 1.00 48.09 279 ASP A O 1
ATOM 2227 N N . ASP A 1 280 ? 17.602 -44.402 -29.214 1.00 46.38 280 ASP A N 1
ATOM 2228 C CA . ASP A 1 280 ? 17.485 -45.734 -28.578 1.00 46.38 280 ASP A CA 1
ATOM 2229 C C . ASP A 1 280 ? 16.348 -46.625 -29.153 1.00 46.38 280 ASP A C 1
ATOM 2231 O O . ASP A 1 280 ? 16.038 -47.678 -28.586 1.00 46.38 280 ASP A O 1
ATOM 2235 N N . ARG A 1 281 ? 15.690 -46.236 -30.264 1.00 42.88 281 ARG A N 1
ATOM 2236 C CA . ARG A 1 281 ? 14.513 -46.963 -30.816 1.00 42.88 281 ARG A CA 1
ATOM 2237 C C . ARG A 1 281 ? 14.691 -47.671 -32.165 1.00 42.88 281 ARG A C 1
ATOM 2239 O O . ARG A 1 281 ? 13.769 -48.372 -32.570 1.00 42.88 281 ARG A O 1
ATOM 2246 N N . ASP A 1 282 ? 15.864 -47.594 -32.788 1.00 44.47 282 ASP A N 1
ATOM 2247 C CA . ASP A 1 282 ? 16.181 -48.306 -34.037 1.00 44.47 282 ASP A CA 1
ATOM 2248 C C . ASP A 1 282 ? 17.217 -49.428 -33.798 1.00 44.47 282 ASP A C 1
ATOM 2250 O O . ASP A 1 282 ? 18.344 -49.325 -34.267 1.00 44.47 282 ASP A O 1
ATOM 2254 N N . ASP A 1 283 ? 16.859 -50.483 -33.039 1.00 45.12 283 ASP A N 1
ATOM 2255 C CA . ASP A 1 283 ? 17.511 -51.820 -33.098 1.00 45.12 283 ASP A CA 1
ATOM 2256 C C . ASP A 1 283 ? 16.851 -52.869 -32.155 1.00 45.12 283 ASP A C 1
ATOM 2258 O O . ASP A 1 283 ? 17.438 -53.304 -31.150 1.00 45.12 283 ASP A O 1
ATOM 2262 N N . ARG A 1 284 ? 15.610 -53.297 -32.471 1.00 38.91 284 ARG A N 1
ATOM 2263 C CA . ARG A 1 284 ? 15.067 -54.649 -32.156 1.00 38.91 284 ARG A CA 1
ATOM 2264 C C . ARG A 1 284 ? 13.643 -54.894 -32.685 1.00 38.91 284 ARG A C 1
ATOM 2266 O O . ARG A 1 284 ? 12.681 -54.896 -31.924 1.00 38.91 284 ARG A O 1
ATOM 2273 N N . ASP A 1 285 ? 13.555 -55.222 -33.969 1.00 41.62 285 ASP A N 1
ATOM 2274 C CA . ASP A 1 285 ? 12.531 -56.148 -34.475 1.00 41.62 285 ASP A CA 1
ATOM 2275 C C . ASP A 1 285 ? 13.172 -57.531 -34.740 1.00 41.62 285 ASP A C 1
ATOM 2277 O O . ASP A 1 285 ? 14.389 -57.694 -34.620 1.00 41.62 285 ASP A O 1
ATOM 2281 N N . ASP A 1 286 ? 12.340 -58.524 -35.069 1.00 41.06 286 ASP A N 1
ATOM 2282 C CA . ASP A 1 286 ? 12.658 -59.939 -35.346 1.00 41.06 286 ASP A CA 1
ATOM 2283 C C . ASP A 1 286 ? 13.036 -60.842 -34.148 1.00 41.06 286 ASP A C 1
ATOM 2285 O O . ASP A 1 286 ? 14.209 -61.168 -33.913 1.00 41.06 286 ASP A O 1
ATOM 2289 N N . ARG A 1 287 ? 11.999 -61.414 -33.502 1.00 36.31 287 ARG A N 1
ATOM 2290 C CA . ARG A 1 287 ? 11.816 -62.888 -33.480 1.00 36.31 287 ARG A CA 1
ATOM 2291 C C . ARG A 1 287 ? 10.460 -63.391 -32.947 1.00 36.31 287 ARG A C 1
ATOM 2293 O O . ARG A 1 287 ? 10.143 -63.221 -31.777 1.00 36.31 287 ARG A O 1
ATOM 2300 N N . ASP A 1 288 ? 9.774 -64.113 -33.831 1.00 39.19 288 ASP A N 1
ATOM 2301 C CA . ASP A 1 288 ? 9.102 -65.409 -33.635 1.00 39.19 288 ASP A CA 1
ATOM 2302 C C . ASP A 1 288 ? 8.007 -65.608 -32.555 1.00 39.19 288 ASP A C 1
ATOM 2304 O O . ASP A 1 288 ? 8.275 -65.844 -31.383 1.00 39.19 288 ASP A O 1
ATOM 2308 N N . ASP A 1 289 ? 6.771 -65.709 -33.063 1.00 38.25 289 ASP A N 1
ATOM 2309 C CA . ASP A 1 289 ? 5.908 -66.910 -33.015 1.00 38.25 289 ASP A CA 1
ATOM 2310 C C . ASP A 1 289 ? 5.460 -67.548 -31.663 1.00 38.25 289 ASP A C 1
ATOM 2312 O O . ASP A 1 289 ? 6.230 -68.205 -30.966 1.00 38.25 289 ASP A O 1
ATOM 2316 N N . ARG A 1 290 ? 4.117 -67.571 -31.507 1.00 33.50 290 ARG A N 1
ATOM 2317 C CA . ARG A 1 290 ? 3.229 -68.645 -30.968 1.00 33.50 290 ARG A CA 1
ATOM 2318 C C . ARG A 1 290 ? 2.691 -68.641 -29.523 1.00 33.50 290 ARG A C 1
ATOM 2320 O O . ARG A 1 290 ? 3.402 -68.874 -28.556 1.00 33.50 290 ARG A O 1
ATOM 2327 N N . ASP A 1 291 ? 1.352 -68.617 -29.521 1.00 37.84 291 ASP A N 1
ATOM 2328 C CA . ASP A 1 291 ? 0.397 -69.522 -28.855 1.00 37.84 291 ASP A CA 1
ATOM 2329 C C . ASP A 1 291 ? 0.096 -69.471 -27.338 1.00 37.84 291 ASP A C 1
ATOM 2331 O O . ASP A 1 291 ? 0.945 -69.290 -26.474 1.00 37.84 291 ASP A O 1
ATOM 2335 N N . ASP A 1 292 ? -1.190 -69.770 -27.090 1.00 35.91 292 ASP A N 1
ATOM 2336 C CA . ASP A 1 292 ? -1.856 -70.262 -25.872 1.00 35.91 292 ASP A CA 1
ATOM 2337 C C . ASP A 1 292 ? -2.237 -69.307 -24.705 1.00 35.91 292 ASP A C 1
ATOM 2339 O O . ASP A 1 292 ? -1.508 -69.102 -23.744 1.00 35.91 292 ASP A O 1
ATOM 2343 N N . ARG A 1 293 ? -3.519 -68.893 -24.771 1.00 32.31 293 ARG A N 1
ATOM 2344 C CA . ARG A 1 293 ? -4.637 -69.241 -23.850 1.00 32.31 293 ARG A CA 1
ATOM 2345 C C . ARG A 1 293 ? -4.774 -68.687 -22.410 1.00 32.31 293 ARG A C 1
ATOM 2347 O O . ARG A 1 293 ? -3.895 -68.804 -21.571 1.00 32.31 293 ARG A O 1
ATOM 2354 N N . ASP A 1 294 ? -6.036 -68.299 -22.172 1.00 34.12 294 ASP A N 1
ATOM 2355 C CA . ASP A 1 294 ? -6.913 -68.482 -20.998 1.00 34.12 294 ASP A CA 1
ATOM 2356 C C . ASP A 1 294 ? -6.691 -67.764 -19.643 1.00 34.12 294 ASP A C 1
ATOM 2358 O O . ASP A 1 294 ? -5.650 -67.845 -19.004 1.00 34.12 294 ASP A O 1
ATOM 2362 N N . ASP A 1 295 ? -7.821 -67.187 -19.198 1.00 34.03 295 ASP A N 1
ATOM 2363 C CA . ASP A 1 295 ? -8.373 -67.075 -17.835 1.00 34.03 295 ASP A CA 1
ATOM 2364 C C . ASP A 1 295 ? -7.657 -66.315 -16.696 1.00 34.03 295 ASP A C 1
ATOM 2366 O O . ASP A 1 295 ? -6.448 -66.360 -16.503 1.00 34.03 295 ASP A O 1
ATOM 2370 N N . GLY A 1 296 ? -8.484 -65.704 -15.826 1.00 27.03 296 GLY A N 1
ATOM 2371 C CA . GLY A 1 296 ? -8.113 -65.450 -14.424 1.00 27.03 296 GLY A CA 1
ATOM 2372 C C . GLY A 1 296 ? -8.595 -64.135 -13.800 1.00 27.03 296 GLY A C 1
ATOM 2373 O O . GLY A 1 296 ? -7.823 -63.189 -13.684 1.00 27.03 296 GLY A O 1
ATOM 2374 N N . ASP A 1 297 ? -9.839 -64.103 -13.310 1.00 34.03 297 ASP A N 1
ATOM 2375 C CA . ASP A 1 297 ? -10.230 -63.234 -12.182 1.00 34.03 297 ASP A CA 1
ATOM 2376 C C . ASP A 1 297 ? -9.460 -63.680 -10.926 1.00 34.03 297 ASP A C 1
ATOM 2378 O O . ASP A 1 297 ? -9.486 -64.872 -10.632 1.00 34.03 297 ASP A O 1
ATOM 2382 N N . ASP A 1 298 ? -8.823 -62.766 -10.180 1.00 31.95 298 ASP A N 1
ATOM 2383 C CA . ASP A 1 298 ? -9.098 -62.693 -8.737 1.00 31.95 298 ASP A CA 1
ATOM 2384 C C . ASP A 1 298 ? -8.600 -61.415 -8.032 1.00 31.95 298 ASP A C 1
ATOM 2386 O O . ASP A 1 298 ? -7.760 -60.646 -8.510 1.00 31.95 298 ASP A O 1
ATOM 2390 N N . ARG A 1 299 ? -9.157 -61.209 -6.838 1.00 30.41 299 ARG A N 1
ATOM 2391 C CA . ARG A 1 299 ? -8.883 -60.123 -5.885 1.00 30.41 299 ARG A CA 1
ATOM 2392 C C . ARG A 1 299 ? -7.752 -60.519 -4.924 1.00 30.41 299 ARG A C 1
ATOM 2394 O O . ARG A 1 299 ? -7.597 -61.697 -4.635 1.00 30.41 299 ARG A O 1
ATOM 2401 N N . ASP A 1 300 ? -7.025 -59.554 -4.344 1.00 31.97 300 ASP A N 1
ATOM 2402 C CA . ASP A 1 300 ? -7.254 -59.111 -2.947 1.00 31.97 300 ASP A CA 1
ATOM 2403 C C . ASP A 1 300 ? -6.139 -58.223 -2.337 1.00 31.97 300 ASP A C 1
ATOM 2405 O O . ASP A 1 300 ? -4.958 -58.330 -2.645 1.00 31.97 300 ASP A O 1
ATOM 2409 N N . ASN A 1 301 ? -6.563 -57.393 -1.376 1.00 27.14 301 ASN A N 1
ATOM 2410 C CA . ASN A 1 301 ? -5.848 -56.945 -0.167 1.00 27.14 301 ASN A CA 1
ATOM 2411 C C . ASN A 1 301 ? -4.351 -56.539 -0.192 1.00 27.14 301 ASN A C 1
ATOM 2413 O O . ASN A 1 301 ? -3.452 -57.375 -0.137 1.00 27.14 301 ASN A O 1
ATOM 2417 N N . THR A 1 302 ? -4.089 -55.281 0.201 1.00 28.73 302 THR A N 1
ATOM 2418 C CA . THR A 1 302 ? -3.603 -55.058 1.587 1.00 28.73 302 THR A CA 1
ATOM 2419 C C . THR A 1 302 ? -3.933 -53.669 2.152 1.00 28.73 302 THR A C 1
ATOM 2421 O O . THR A 1 302 ? -3.473 -52.637 1.672 1.00 28.73 302 THR A O 1
ATOM 2424 N N . LEU A 1 303 ? -4.689 -53.666 3.250 1.00 26.52 303 LEU A N 1
ATOM 2425 C CA . LEU A 1 303 ? -4.871 -52.550 4.183 1.00 26.52 303 LEU A CA 1
ATOM 2426 C C . LEU A 1 303 ? -3.897 -52.726 5.358 1.00 26.52 303 LEU A C 1
ATOM 2428 O O . LEU A 1 303 ? -3.804 -53.828 5.890 1.00 26.52 303 LEU A O 1
ATOM 2432 N N . PHE A 1 304 ? -3.267 -51.653 5.844 1.00 26.06 304 PHE A N 1
ATOM 2433 C CA . PHE A 1 304 ? -2.737 -51.612 7.215 1.00 26.06 304 PHE A CA 1
ATOM 2434 C C . PHE A 1 304 ? -2.958 -50.242 7.863 1.00 26.06 304 PHE A C 1
ATOM 2436 O O . PHE A 1 304 ? -2.891 -49.200 7.214 1.00 26.06 304 PHE A O 1
ATOM 2443 N N . TYR A 1 305 ? -3.271 -50.264 9.159 1.00 24.58 305 TYR A N 1
ATOM 2444 C CA . TYR A 1 305 ? -3.895 -49.163 9.892 1.00 24.58 305 TYR A CA 1
ATOM 2445 C C . TYR A 1 305 ? -3.162 -48.923 11.225 1.00 24.58 305 TYR A C 1
ATOM 2447 O O . TYR A 1 305 ? -2.937 -49.873 11.965 1.00 24.58 305 TYR A O 1
ATOM 2455 N N . VAL A 1 306 ? -2.873 -47.648 11.531 1.00 25.48 306 VAL A N 1
ATOM 2456 C CA . VAL A 1 306 ? -2.815 -47.030 12.882 1.00 25.48 306 VAL A CA 1
ATOM 2457 C C . VAL A 1 306 ? -1.842 -47.579 13.952 1.00 25.48 306 VAL A C 1
ATOM 2459 O O . VAL A 1 306 ? -1.937 -48.720 14.381 1.00 25.48 306 VAL A O 1
ATOM 2462 N N . ALA A 1 307 ? -1.049 -46.674 14.561 1.00 25.72 307 ALA A N 1
ATOM 2463 C CA . ALA A 1 307 ? -1.152 -46.384 16.008 1.00 25.72 307 ALA A CA 1
ATOM 2464 C C . ALA A 1 307 ? -0.312 -45.178 16.486 1.00 25.72 307 ALA A C 1
ATOM 2466 O O . ALA A 1 307 ? 0.903 -45.104 16.330 1.00 25.72 307 ALA A O 1
ATOM 2467 N N . SER A 1 308 ? -0.998 -44.273 17.180 1.00 25.89 308 SER A N 1
ATOM 2468 C CA . SER A 1 308 ? -0.495 -43.148 17.978 1.00 25.89 308 SER A CA 1
ATOM 2469 C C . SER A 1 308 ? 0.458 -43.517 19.127 1.00 25.89 308 SER A C 1
ATOM 2471 O O . SER A 1 308 ? 0.295 -44.566 19.754 1.00 25.89 308 SER A O 1
ATOM 2473 N N . LYS A 1 309 ? 1.275 -42.550 19.580 1.00 25.30 309 LYS A N 1
ATOM 2474 C CA . LYS A 1 309 ? 1.685 -42.471 20.997 1.00 25.30 309 LYS A CA 1
ATOM 2475 C C . LYS A 1 309 ? 1.896 -41.030 21.482 1.00 25.30 309 LYS A C 1
ATOM 2477 O O . LYS A 1 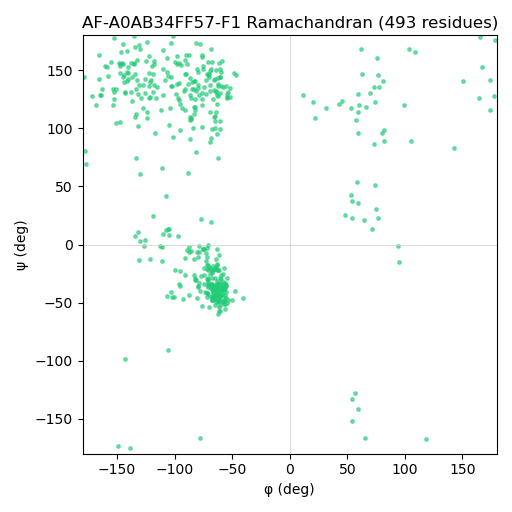309 ? 2.917 -40.411 21.207 1.00 25.30 309 LYS A O 1
ATOM 2482 N N . GLN A 1 310 ? 0.946 -40.524 22.267 1.00 26.42 310 GLN A N 1
ATOM 2483 C CA . GLN A 1 310 ? 1.184 -39.413 23.193 1.00 26.42 310 GLN A CA 1
ATOM 2484 C C . GLN A 1 310 ? 1.865 -39.937 24.466 1.00 26.42 310 GLN A C 1
ATOM 2486 O O . GLN A 1 310 ? 1.536 -41.026 24.944 1.00 26.42 310 GLN A O 1
ATOM 2491 N N . ARG A 1 311 ? 2.713 -39.118 25.097 1.00 25.95 311 ARG A N 1
ATOM 2492 C CA . ARG A 1 311 ? 2.856 -39.125 26.560 1.00 25.95 311 ARG A CA 1
ATOM 2493 C C . ARG A 1 311 ? 3.311 -37.763 27.071 1.00 25.95 311 ARG A C 1
ATOM 2495 O O . ARG A 1 311 ? 4.329 -37.243 26.633 1.00 25.95 311 ARG A O 1
ATOM 2502 N N . ALA A 1 312 ? 2.547 -37.215 28.008 1.00 27.09 312 ALA A N 1
ATOM 2503 C CA . ALA A 1 312 ? 2.885 -35.998 28.729 1.00 27.09 312 ALA A CA 1
ATOM 2504 C C . ALA A 1 312 ? 3.678 -36.325 30.002 1.00 27.09 312 ALA A C 1
ATOM 2506 O O . ALA A 1 312 ? 3.396 -37.321 30.668 1.00 27.09 312 ALA A O 1
ATOM 2507 N N . LEU A 1 313 ? 4.597 -35.435 30.376 1.00 25.70 313 LEU A N 1
ATOM 2508 C CA . LEU A 1 313 ? 5.049 -35.231 31.752 1.00 25.70 313 LEU A CA 1
ATOM 2509 C C . LEU A 1 313 ? 5.292 -33.733 31.947 1.00 25.70 313 LEU A C 1
ATOM 2511 O O . LEU A 1 313 ? 5.982 -33.109 31.146 1.00 25.70 313 LEU A O 1
ATOM 2515 N N . GLY A 1 314 ? 4.739 -33.168 33.016 1.00 22.72 314 GLY A N 1
ATOM 2516 C CA . GLY A 1 314 ? 5.009 -31.799 33.441 1.00 22.72 314 GLY A CA 1
ATOM 2517 C C . GLY A 1 314 ? 5.172 -31.749 34.954 1.00 22.72 314 GLY A C 1
ATOM 2518 O O . GLY A 1 314 ? 4.335 -32.285 35.676 1.00 22.72 314 GLY A O 1
ATOM 2519 N N . VAL A 1 315 ? 6.240 -31.105 35.429 1.00 25.44 315 VAL A N 1
ATOM 2520 C CA . VAL A 1 315 ? 6.454 -30.732 36.838 1.00 25.44 315 VAL A CA 1
ATOM 2521 C C . VAL A 1 315 ? 7.086 -29.330 36.881 1.00 25.44 315 VAL A C 1
ATOM 2523 O O . VAL A 1 315 ? 7.685 -28.874 35.910 1.00 25.44 315 VAL A O 1
ATOM 2526 N N . ARG A 1 316 ? 6.842 -28.620 37.985 1.00 25.45 316 ARG A N 1
ATOM 2527 C CA . ARG A 1 316 ? 7.003 -27.170 38.189 1.00 25.45 316 ARG A CA 1
ATOM 2528 C C . ARG A 1 316 ? 8.458 -26.698 38.371 1.00 25.45 316 ARG A C 1
ATOM 2530 O O . ARG A 1 316 ? 9.326 -27.470 38.760 1.00 25.45 316 ARG A O 1
ATOM 2537 N N . SER A 1 317 ? 8.662 -25.389 38.198 1.00 24.89 317 SER A N 1
ATOM 2538 C CA . SER A 1 317 ? 9.791 -24.611 38.749 1.00 24.89 317 SER A CA 1
ATOM 2539 C C . SER A 1 317 ? 9.572 -24.305 40.259 1.00 24.89 317 SER A C 1
ATOM 2541 O O . SER A 1 317 ? 8.487 -24.634 40.759 1.00 24.89 317 SER A O 1
ATOM 2543 N N . PRO A 1 318 ? 10.546 -23.738 41.020 1.00 36.31 318 PRO A N 1
ATOM 2544 C CA . PRO A 1 318 ? 10.957 -22.327 40.854 1.00 36.31 318 PRO A CA 1
ATOM 2545 C C . PRO A 1 318 ? 12.448 -21.981 41.169 1.00 36.31 318 PRO A C 1
ATOM 2547 O O . PRO A 1 318 ? 13.265 -22.840 41.483 1.00 36.31 318 PRO A O 1
ATOM 2550 N N . THR A 1 319 ? 12.745 -20.668 41.148 1.00 25.73 319 THR A N 1
ATOM 2551 C CA . THR A 1 319 ? 13.838 -19.924 41.841 1.00 25.73 319 THR A CA 1
ATOM 2552 C C . THR A 1 319 ? 15.297 -19.856 41.297 1.00 25.73 319 THR A C 1
ATOM 2554 O O . THR A 1 319 ? 16.186 -20.554 41.760 1.00 25.73 319 THR A O 1
ATOM 2557 N N . THR A 1 320 ? 15.533 -18.826 40.456 1.00 26.16 320 THR A N 1
ATOM 2558 C CA . THR A 1 320 ? 16.448 -17.648 40.646 1.00 26.16 320 THR A CA 1
ATOM 2559 C C . THR A 1 320 ? 18.012 -17.660 40.568 1.00 26.16 320 THR A C 1
ATOM 2561 O O . THR A 1 320 ? 18.688 -18.172 41.449 1.00 26.16 320 THR A O 1
ATOM 2564 N N . VAL A 1 321 ? 18.517 -16.795 39.648 1.00 26.59 321 VAL A N 1
ATOM 2565 C CA . VAL A 1 321 ? 19.781 -15.970 39.586 1.00 26.59 321 VAL A CA 1
ATOM 2566 C C . VAL A 1 321 ? 21.167 -16.630 39.256 1.00 26.59 321 VAL A C 1
ATOM 2568 O O . VAL A 1 321 ? 21.243 -17.852 39.222 1.00 26.59 321 VAL A O 1
ATOM 2571 N N . PRO A 1 322 ? 22.226 -15.883 38.809 1.00 39.47 322 PRO A N 1
ATOM 2572 C CA . PRO A 1 322 ? 22.532 -15.730 37.368 1.00 39.47 322 PRO A CA 1
ATOM 2573 C C . PRO A 1 322 ? 24.012 -15.975 36.950 1.00 39.47 322 PRO A C 1
ATOM 2575 O O . PRO A 1 322 ? 24.907 -15.983 37.791 1.00 39.47 322 PRO A O 1
ATOM 2578 N N . ASN A 1 323 ? 24.301 -16.007 35.636 1.00 27.23 323 ASN A N 1
ATOM 2579 C CA . ASN A 1 323 ? 25.144 -14.991 34.955 1.00 27.23 323 ASN A CA 1
ATOM 2580 C C . ASN A 1 323 ? 25.465 -15.312 33.476 1.00 27.23 323 ASN A C 1
ATOM 2582 O O . ASN A 1 323 ? 25.751 -16.446 33.123 1.00 27.23 323 ASN A O 1
ATOM 2586 N N . VAL A 1 324 ? 25.454 -14.247 32.661 1.00 24.77 324 VAL A N 1
ATOM 2587 C CA . VAL A 1 324 ? 26.347 -13.923 31.522 1.00 24.77 324 VAL A CA 1
ATOM 2588 C C . VAL A 1 324 ? 26.948 -15.075 30.690 1.00 24.77 324 VAL A C 1
ATOM 2590 O O . VAL A 1 324 ? 27.842 -15.763 31.156 1.00 24.77 324 VAL A O 1
ATOM 2593 N N . VAL A 1 325 ? 26.608 -15.125 29.392 1.00 27.94 325 VAL A N 1
ATOM 2594 C CA . VAL A 1 325 ? 27.531 -14.909 28.244 1.00 27.94 325 VAL A CA 1
ATOM 2595 C C . VAL A 1 325 ? 26.676 -14.626 26.997 1.00 27.94 325 VAL A C 1
ATOM 2597 O O . VAL A 1 325 ? 25.703 -15.328 26.730 1.00 27.94 325 VAL A O 1
ATOM 2600 N N . ALA A 1 326 ? 27.033 -13.597 26.226 1.00 25.02 326 ALA A N 1
ATOM 2601 C CA . ALA A 1 326 ? 26.404 -13.295 24.941 1.00 25.02 326 ALA A CA 1
ATOM 2602 C C . ALA A 1 326 ? 27.053 -14.105 23.806 1.00 25.02 326 ALA A C 1
ATOM 2604 O O . ALA A 1 326 ? 28.277 -14.202 23.751 1.00 25.02 326 ALA A O 1
ATOM 2605 N N . TRP A 1 327 ? 26.249 -14.609 22.865 1.00 24.84 327 TRP A N 1
ATOM 2606 C CA . TRP A 1 327 ? 26.739 -15.172 21.603 1.00 24.84 327 TRP A CA 1
ATOM 2607 C C . TRP A 1 327 ? 26.093 -14.478 20.406 1.00 24.84 327 TRP A C 1
ATOM 2609 O O . TRP A 1 327 ? 24.894 -14.597 20.163 1.00 24.84 327 TRP A O 1
ATOM 2619 N N . LEU A 1 328 ? 26.929 -13.772 19.645 1.00 23.92 328 LEU A N 1
ATOM 2620 C CA . LEU A 1 328 ? 26.631 -13.334 18.286 1.00 23.92 328 LEU A CA 1
ATOM 2621 C C . LEU A 1 328 ? 26.500 -14.563 17.380 1.00 23.92 328 LEU A C 1
ATOM 2623 O O . LEU A 1 328 ? 27.386 -15.416 17.377 1.00 23.92 328 LEU A O 1
ATOM 2627 N N . TRP A 1 329 ? 25.444 -14.611 16.569 1.00 23.83 329 TRP A N 1
ATOM 2628 C CA . TRP A 1 329 ? 25.330 -15.549 15.452 1.00 23.83 329 TRP A CA 1
ATOM 2629 C C . TRP A 1 329 ? 25.252 -14.786 14.131 1.00 23.83 329 TRP A C 1
ATOM 2631 O O . TRP A 1 329 ? 24.191 -14.353 13.692 1.00 23.83 329 TRP A O 1
ATOM 2641 N N . LEU A 1 330 ? 26.411 -14.651 13.491 1.00 26.56 330 LEU A N 1
ATOM 2642 C CA . LEU A 1 330 ? 26.505 -14.588 12.038 1.00 26.56 330 LEU A CA 1
ATOM 2643 C C . LEU A 1 330 ? 26.553 -16.028 11.529 1.00 26.56 330 LEU A C 1
ATOM 2645 O O . LEU A 1 330 ? 27.364 -16.803 12.030 1.00 26.56 330 LEU A O 1
ATOM 2649 N N . ASN A 1 331 ? 25.772 -16.369 10.505 1.00 25.77 331 ASN A N 1
ATOM 2650 C CA . ASN A 1 331 ? 26.214 -17.360 9.526 1.00 25.77 331 ASN A CA 1
ATOM 2651 C C . ASN A 1 331 ? 25.541 -17.150 8.167 1.00 25.77 331 ASN A C 1
ATOM 2653 O O . ASN A 1 331 ? 24.337 -16.921 8.069 1.00 25.77 331 ASN A O 1
ATOM 2657 N N . PHE A 1 332 ? 26.372 -17.202 7.131 1.00 26.33 332 PHE A N 1
ATOM 2658 C CA . PHE A 1 332 ? 26.010 -17.080 5.723 1.00 26.33 332 PHE A CA 1
ATOM 2659 C C . PHE A 1 332 ? 25.717 -18.463 5.117 1.00 26.33 332 PHE A C 1
ATOM 2661 O O . PHE A 1 332 ? 26.195 -19.477 5.617 1.00 26.33 332 PHE A O 1
ATOM 2668 N N . CYS A 1 333 ? 24.976 -18.456 4.007 1.00 28.59 333 CYS A N 1
ATOM 2669 C CA . CYS A 1 333 ? 24.933 -19.444 2.920 1.00 28.59 333 CYS A CA 1
ATOM 2670 C C . CYS A 1 333 ? 25.416 -20.885 3.194 1.00 28.59 333 CYS A C 1
ATOM 2672 O O . CYS A 1 333 ? 26.613 -21.170 3.187 1.00 28.59 333 CYS A O 1
ATOM 2674 N N . GLY A 1 334 ? 24.469 -21.827 3.240 1.00 24.09 334 GLY A N 1
ATOM 2675 C CA . GLY A 1 334 ? 24.757 -23.241 2.997 1.00 24.09 334 GLY A CA 1
ATOM 2676 C C . GLY A 1 334 ? 24.872 -23.553 1.499 1.00 24.09 334 GLY A C 1
ATOM 2677 O O . GLY A 1 334 ? 24.039 -23.114 0.706 1.00 24.09 334 GLY A O 1
ATOM 2678 N N . TRP A 1 335 ? 2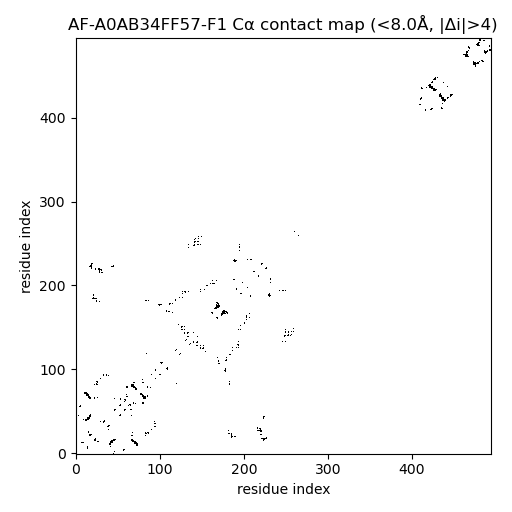5.873 -24.352 1.128 1.00 26.06 335 TRP A N 1
ATOM 2679 C CA . TRP A 1 335 ? 25.962 -25.066 -0.154 1.00 26.06 335 TRP A CA 1
ATOM 2680 C C . TRP A 1 335 ? 25.980 -26.586 0.111 1.00 26.06 335 TRP A C 1
ATOM 2682 O O . TRP A 1 335 ? 26.342 -26.990 1.222 1.00 26.06 335 TRP A O 1
ATOM 2692 N N . PRO A 1 336 ? 25.562 -27.442 -0.844 1.00 35.78 336 PRO A N 1
ATOM 2693 C CA . PRO A 1 336 ? 25.229 -28.834 -0.543 1.00 35.78 336 PRO A CA 1
ATOM 2694 C C . PRO A 1 336 ? 26.439 -29.744 -0.303 1.00 35.78 336 PRO A C 1
ATOM 2696 O O . PRO A 1 336 ? 27.513 -29.581 -0.880 1.00 35.78 336 PRO A O 1
ATOM 2699 N N . THR A 1 337 ? 26.227 -30.766 0.522 1.00 27.48 337 THR A N 1
ATOM 2700 C CA . THR A 1 337 ? 27.197 -31.813 0.843 1.00 27.48 337 THR A CA 1
ATOM 2701 C C . THR A 1 337 ? 27.180 -32.964 -0.163 1.00 27.48 337 THR A C 1
ATOM 2703 O O . THR A 1 337 ? 26.187 -33.677 -0.273 1.00 27.48 337 THR A O 1
ATOM 2706 N N . THR A 1 338 ? 28.342 -33.290 -0.736 1.00 29.81 338 THR A N 1
ATOM 2707 C CA . THR A 1 338 ? 28.649 -34.670 -1.160 1.00 29.81 338 THR A CA 1
ATOM 2708 C C . THR A 1 338 ? 30.079 -35.042 -0.782 1.00 29.81 338 THR A C 1
ATOM 2710 O O . THR A 1 338 ? 31.040 -34.367 -1.139 1.00 29.81 338 THR A O 1
ATOM 2713 N N . LEU A 1 339 ? 30.208 -36.125 -0.016 1.00 26.73 339 LEU A N 1
ATOM 2714 C CA . LEU A 1 339 ? 31.463 -36.654 0.516 1.00 26.73 339 LEU A CA 1
ATOM 2715 C C . LEU A 1 339 ? 32.122 -37.627 -0.469 1.00 26.73 339 LEU A C 1
ATOM 2717 O O . LEU A 1 339 ? 31.460 -38.556 -0.920 1.00 26.73 339 LEU A O 1
ATOM 2721 N N . ARG A 1 340 ? 33.450 -37.540 -0.630 1.00 25.78 340 ARG A N 1
ATOM 2722 C CA . ARG A 1 340 ? 34.350 -38.712 -0.697 1.00 25.78 340 ARG A CA 1
ATOM 2723 C C . ARG A 1 340 ? 35.749 -38.338 -0.174 1.00 25.78 340 ARG A C 1
ATOM 2725 O O . ARG A 1 340 ? 36.287 -37.280 -0.472 1.00 25.78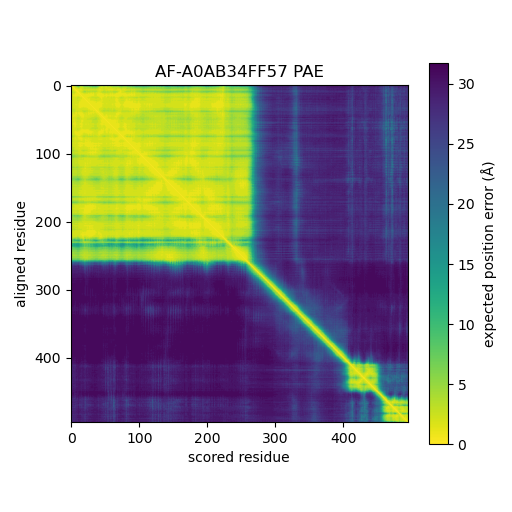 340 ARG A O 1
ATOM 2732 N N . ARG A 1 341 ? 36.286 -39.208 0.683 1.00 28.34 341 ARG A N 1
ATOM 2733 C CA . ARG A 1 341 ? 37.602 -39.168 1.366 1.00 28.34 341 ARG A CA 1
ATOM 2734 C C . ARG A 1 341 ? 38.584 -40.125 0.644 1.00 28.34 341 ARG A C 1
ATOM 2736 O O . ARG A 1 341 ? 38.102 -40.904 -0.175 1.00 28.34 341 ARG A O 1
ATOM 2743 N N . PRO A 1 342 ? 39.863 -40.269 1.064 1.00 45.25 342 PRO A N 1
ATOM 2744 C CA . PRO A 1 342 ? 40.775 -39.318 1.728 1.00 45.25 342 PRO A CA 1
ATOM 2745 C C . PRO A 1 342 ? 42.206 -39.307 1.121 1.00 45.25 342 PRO A C 1
ATOM 2747 O O . PRO A 1 342 ? 42.619 -40.248 0.452 1.00 45.25 342 PRO A O 1
ATOM 2750 N N . ALA A 1 343 ? 43.040 -38.339 1.516 1.00 27.80 343 ALA A N 1
ATOM 2751 C CA . ALA A 1 343 ? 44.493 -38.539 1.597 1.00 27.80 343 ALA A CA 1
ATOM 2752 C C . ALA A 1 343 ? 45.063 -37.826 2.837 1.00 27.80 343 ALA A C 1
ATOM 2754 O O . ALA A 1 343 ? 44.604 -36.752 3.218 1.00 27.80 343 ALA A O 1
ATOM 2755 N N . ILE A 1 344 ? 46.019 -38.470 3.507 1.00 27.02 344 ILE A N 1
ATOM 2756 C CA . ILE A 1 344 ? 46.506 -38.118 4.849 1.00 27.02 344 ILE A CA 1
ATOM 2757 C C . ILE A 1 344 ? 47.854 -37.397 4.759 1.00 27.02 344 ILE A C 1
ATOM 2759 O O . ILE A 1 344 ? 48.764 -37.918 4.120 1.00 27.02 344 ILE A O 1
ATOM 2763 N N . ARG A 1 345 ? 48.036 -36.311 5.528 1.00 26.72 345 ARG A N 1
ATOM 2764 C CA . ARG A 1 345 ? 49.245 -36.106 6.356 1.00 26.72 345 ARG A CA 1
ATOM 2765 C C . ARG A 1 345 ? 49.046 -35.025 7.420 1.00 26.72 345 ARG A C 1
ATOM 2767 O O . ARG A 1 345 ? 48.614 -33.918 7.129 1.00 26.72 345 ARG A O 1
ATOM 2774 N N . GLN A 1 346 ? 49.378 -35.378 8.660 1.00 27.00 346 GLN A N 1
ATOM 2775 C CA . GLN A 1 346 ? 49.519 -34.436 9.769 1.00 27.00 346 GLN A CA 1
ATOM 2776 C C . GLN A 1 346 ? 50.832 -33.652 9.635 1.00 27.00 346 GLN A C 1
ATOM 2778 O O . GLN A 1 346 ? 51.832 -34.220 9.195 1.00 27.00 346 GLN A O 1
ATOM 2783 N N . LEU A 1 347 ? 50.877 -32.439 10.188 1.00 25.20 347 LEU A N 1
ATOM 2784 C CA . LEU A 1 347 ? 52.028 -32.015 10.988 1.00 25.20 347 LEU A CA 1
ATOM 2785 C C . LEU A 1 347 ? 51.558 -31.136 12.158 1.00 25.20 347 LEU A C 1
ATOM 2787 O O . LEU A 1 347 ? 50.551 -30.439 12.054 1.00 25.20 347 LEU A O 1
ATOM 2791 N N . HIS A 1 348 ? 52.245 -31.235 13.295 1.00 26.12 348 HIS A N 1
ATOM 2792 C CA . HIS A 1 348 ? 51.826 -30.637 14.563 1.00 26.12 348 HIS A CA 1
ATOM 2793 C C . HIS A 1 348 ? 52.275 -29.175 14.739 1.00 26.12 348 HIS A C 1
ATOM 2795 O O . HIS A 1 348 ? 53.400 -28.815 14.407 1.00 26.12 348 HIS A O 1
ATOM 2801 N N . LEU A 1 349 ? 51.386 -28.396 15.363 1.00 25.14 349 LEU A N 1
ATOM 2802 C CA . LEU A 1 349 ? 51.623 -27.327 16.349 1.00 25.14 349 LEU A CA 1
ATOM 2803 C C . LEU A 1 349 ? 53.065 -26.821 16.575 1.00 25.14 349 LEU A C 1
ATOM 2805 O O . LEU A 1 349 ? 53.911 -27.553 17.090 1.00 25.14 349 LEU A O 1
ATOM 2809 N N . ARG A 1 350 ? 53.231 -25.492 16.493 1.00 25.08 350 ARG A N 1
ATOM 2810 C CA . ARG A 1 350 ? 53.892 -24.700 17.552 1.00 25.08 350 ARG A CA 1
ATOM 2811 C C . ARG A 1 350 ? 53.384 -23.253 17.573 1.00 25.08 350 ARG A C 1
ATOM 2813 O O . ARG A 1 350 ? 53.323 -22.595 16.543 1.00 25.08 350 ARG A O 1
ATOM 2820 N N . TYR A 1 351 ? 53.022 -22.781 18.766 1.00 24.39 351 TYR A N 1
ATOM 2821 C CA . TYR A 1 351 ? 52.754 -21.370 19.061 1.00 24.39 351 TYR A CA 1
ATOM 2822 C C . TYR A 1 351 ? 54.062 -20.563 19.063 1.00 24.39 351 TYR A C 1
ATOM 2824 O O . TYR A 1 351 ? 55.070 -21.086 19.535 1.00 24.39 351 TYR A O 1
ATOM 2832 N N . LEU A 1 352 ? 54.006 -19.292 18.638 1.00 26.84 352 LEU A N 1
ATOM 2833 C CA . LEU A 1 352 ? 54.468 -18.105 19.389 1.00 26.84 352 LEU A CA 1
ATOM 2834 C C . LEU A 1 352 ? 54.292 -16.819 18.547 1.00 26.84 352 LEU A C 1
ATOM 2836 O O . LEU A 1 352 ? 54.734 -16.735 17.407 1.00 26.84 352 LEU A O 1
ATOM 2840 N N . THR A 1 353 ? 53.634 -15.819 19.133 1.00 25.73 353 THR A N 1
ATOM 2841 C CA . THR A 1 353 ? 53.544 -14.405 18.695 1.00 25.73 353 THR A CA 1
ATOM 2842 C C . THR A 1 353 ? 54.799 -13.611 19.142 1.00 25.73 353 THR A C 1
ATOM 2844 O O . THR A 1 353 ? 55.548 -14.175 19.943 1.00 25.73 353 THR A O 1
ATOM 2847 N N . PRO A 1 354 ? 55.037 -12.324 18.762 1.00 38.09 354 PRO A N 1
ATOM 2848 C CA . PRO A 1 354 ? 54.143 -11.362 18.089 1.00 38.09 354 PRO A CA 1
ATOM 2849 C C . PRO A 1 354 ? 54.749 -10.544 16.912 1.00 38.09 354 PRO A C 1
ATOM 2851 O O . PRO A 1 354 ? 55.917 -10.665 16.574 1.00 38.09 354 PRO A O 1
ATOM 2854 N N . HIS A 1 355 ? 53.892 -9.693 16.326 1.00 27.95 355 HIS A N 1
ATOM 2855 C CA . HIS A 1 355 ? 54.136 -8.474 15.524 1.00 27.95 355 HIS A CA 1
ATOM 2856 C C . HIS A 1 355 ? 55.502 -8.224 14.849 1.00 27.95 355 HIS A C 1
ATOM 2858 O O . HIS A 1 355 ? 56.477 -7.938 15.528 1.00 27.95 355 HIS A O 1
ATOM 2864 N N . PHE A 1 356 ? 55.483 -8.052 13.519 1.00 25.39 356 PHE A N 1
ATOM 2865 C CA . PHE A 1 356 ? 55.915 -6.813 12.836 1.00 25.39 356 PHE A CA 1
ATOM 2866 C C . PHE A 1 356 ? 55.408 -6.817 11.378 1.00 25.39 356 PHE A C 1
ATOM 2868 O O . PHE A 1 356 ? 55.625 -7.784 10.653 1.00 25.39 356 PHE A O 1
ATOM 2875 N N . TYR A 1 357 ? 54.748 -5.741 10.937 1.00 24.83 357 TYR A N 1
ATOM 2876 C CA . TYR A 1 357 ? 54.462 -5.481 9.517 1.00 24.83 357 TYR A CA 1
ATOM 2877 C C . TYR A 1 357 ? 55.540 -4.543 8.955 1.00 24.83 357 TYR A C 1
ATOM 2879 O O . TYR A 1 357 ? 55.684 -3.440 9.484 1.00 24.83 357 TYR A O 1
ATOM 2887 N N . PRO A 1 358 ? 56.243 -4.908 7.870 1.00 31.02 358 PRO A N 1
ATOM 2888 C CA . PRO A 1 358 ? 56.965 -3.951 7.046 1.00 31.02 358 PRO A CA 1
ATOM 2889 C C . PRO A 1 358 ? 56.208 -3.640 5.746 1.00 31.02 358 PRO A C 1
ATOM 2891 O O . PRO A 1 358 ? 55.699 -4.520 5.052 1.00 31.02 358 PRO A O 1
ATOM 2894 N N . VAL A 1 359 ? 56.179 -2.352 5.414 1.00 25.08 359 VAL A N 1
ATOM 2895 C CA . VAL A 1 359 ? 55.726 -1.803 4.131 1.00 25.08 359 VAL A CA 1
ATOM 2896 C C . VAL A 1 359 ? 56.637 -2.305 3.007 1.00 25.08 359 VAL A C 1
ATOM 2898 O O . VAL A 1 359 ? 57.854 -2.141 3.087 1.00 25.08 359 VAL A O 1
ATOM 2901 N N . PHE A 1 360 ? 56.070 -2.857 1.930 1.00 25.17 360 PHE A N 1
ATOM 2902 C CA . PHE A 1 360 ? 56.840 -3.180 0.726 1.00 25.17 360 PHE A CA 1
ATOM 2903 C C . PHE A 1 360 ? 56.921 -1.976 -0.218 1.00 25.17 360 PHE A C 1
ATOM 2905 O O . PHE A 1 360 ? 55.958 -1.629 -0.901 1.00 25.17 360 PHE A O 1
ATOM 2912 N N . HIS A 1 361 ? 58.104 -1.363 -0.276 1.00 27.11 361 HIS A N 1
ATOM 2913 C CA . HIS A 1 361 ? 58.476 -0.443 -1.346 1.00 27.11 361 HIS A CA 1
ATOM 2914 C C . HIS A 1 361 ? 58.735 -1.198 -2.657 1.00 27.11 361 HIS A C 1
ATOM 2916 O O . HIS A 1 361 ? 59.365 -2.255 -2.673 1.00 27.11 361 HIS A O 1
ATOM 2922 N N . LEU A 1 362 ? 58.305 -0.603 -3.770 1.00 27.28 362 LEU A N 1
ATOM 2923 C CA . LEU A 1 362 ? 58.659 -1.028 -5.123 1.00 27.28 362 LEU A CA 1
ATOM 2924 C C . LEU A 1 362 ? 60.116 -0.663 -5.448 1.00 27.28 362 LEU A C 1
ATOM 2926 O O . LEU A 1 362 ? 60.472 0.512 -5.376 1.00 27.28 362 LEU A O 1
ATOM 2930 N N . GLN A 1 363 ? 60.901 -1.626 -5.938 1.00 25.75 363 GLN A N 1
ATOM 2931 C CA . GLN A 1 363 ? 61.960 -1.377 -6.925 1.00 25.75 363 GLN A CA 1
ATOM 2932 C C . GLN A 1 363 ? 62.091 -2.558 -7.908 1.00 25.75 363 GLN A C 1
ATOM 2934 O O . GLN A 1 363 ? 61.898 -3.705 -7.505 1.00 25.75 363 GLN A O 1
ATOM 2939 N N . PRO A 1 364 ? 62.396 -2.299 -9.196 1.00 32.75 364 PRO A N 1
ATOM 2940 C CA . PRO A 1 364 ? 62.544 -3.334 -10.214 1.00 32.75 364 PRO A CA 1
ATOM 2941 C C . PRO A 1 364 ? 63.995 -3.823 -10.334 1.00 32.75 364 PRO A C 1
ATOM 2943 O O . PRO A 1 364 ? 64.934 -3.034 -10.245 1.00 32.75 364 PRO A O 1
ATOM 2946 N N . ILE A 1 365 ? 64.180 -5.108 -10.646 1.00 26.80 365 ILE A N 1
ATOM 2947 C CA . ILE A 1 365 ? 65.469 -5.667 -11.080 1.00 26.80 365 ILE A CA 1
ATOM 2948 C C . ILE A 1 365 ? 65.300 -6.242 -12.490 1.00 26.80 365 ILE A C 1
ATOM 2950 O O . ILE A 1 365 ? 64.353 -6.973 -12.770 1.00 26.80 365 ILE A O 1
ATOM 2954 N N . TRP A 1 366 ? 66.223 -5.879 -13.379 1.00 24.56 366 TRP A N 1
ATOM 2955 C CA . TRP A 1 366 ? 66.337 -6.364 -14.758 1.00 24.56 366 TRP A CA 1
ATOM 2956 C C . TRP A 1 366 ? 67.582 -7.256 -14.909 1.00 24.56 366 TRP A C 1
ATOM 2958 O O . TRP A 1 366 ? 68.475 -7.195 -14.065 1.00 24.56 366 TRP A O 1
ATOM 2968 N N . SER A 1 367 ? 67.676 -7.978 -16.040 1.00 27.94 367 SER A N 1
ATOM 2969 C CA . SER A 1 367 ? 68.787 -8.866 -16.477 1.00 27.94 367 SER A CA 1
ATOM 2970 C C . SER A 1 367 ? 68.788 -10.291 -15.849 1.00 27.94 367 SER A C 1
ATOM 2972 O O . SER A 1 367 ? 68.436 -10.441 -14.688 1.00 27.94 367 SER A O 1
ATOM 2974 N N . THR A 1 368 ? 69.117 -11.400 -16.549 1.00 29.31 368 THR A N 1
ATOM 2975 C CA . THR A 1 368 ? 69.637 -11.559 -17.934 1.00 29.31 368 THR A CA 1
ATOM 2976 C C . THR A 1 368 ? 69.414 -12.969 -18.555 1.00 29.31 368 THR A C 1
ATOM 2978 O O . THR A 1 368 ? 69.451 -13.959 -17.842 1.00 29.31 368 THR A O 1
ATOM 2981 N N . LEU A 1 369 ? 69.328 -13.025 -19.902 1.00 26.84 369 LEU A N 1
ATOM 2982 C CA . LEU A 1 369 ? 69.829 -14.063 -20.855 1.00 26.84 369 LEU A CA 1
ATOM 2983 C C . LEU A 1 369 ? 69.391 -15.558 -20.820 1.00 26.84 369 LEU A C 1
ATOM 2985 O O . LEU A 1 369 ? 69.877 -16.338 -20.014 1.00 26.84 369 LEU A O 1
ATOM 2989 N N . HIS A 1 370 ? 68.676 -15.999 -21.875 1.00 28.83 370 HIS A N 1
ATOM 2990 C CA . HIS A 1 370 ? 69.168 -16.840 -23.010 1.00 28.83 370 HIS A CA 1
ATOM 2991 C C . HIS A 1 370 ? 67.972 -17.231 -23.926 1.00 28.83 370 HIS A C 1
ATOM 2993 O O . HIS A 1 370 ? 66.997 -17.787 -23.444 1.00 28.83 370 HIS A O 1
ATOM 2999 N N . ASN A 1 371 ? 67.857 -16.825 -25.199 1.00 26.03 371 ASN A N 1
ATOM 3000 C CA . ASN A 1 371 ? 68.672 -17.056 -26.413 1.00 26.03 371 ASN A CA 1
ATOM 3001 C C . ASN A 1 371 ? 68.411 -18.408 -27.138 1.00 26.03 371 ASN A C 1
ATOM 3003 O O . ASN A 1 371 ? 68.986 -19.429 -26.768 1.00 26.03 371 ASN A O 1
ATOM 3007 N N . LYS A 1 372 ? 67.593 -18.380 -28.209 1.00 27.69 372 LYS A N 1
ATOM 3008 C CA . LYS A 1 372 ? 67.530 -19.342 -29.340 1.00 27.69 372 LYS A CA 1
ATOM 3009 C C . LYS A 1 372 ? 66.831 -18.681 -30.551 1.00 27.69 372 LYS A C 1
ATOM 3011 O O . LYS A 1 372 ? 66.065 -17.740 -30.360 1.00 27.69 372 LYS A O 1
ATOM 3016 N N . THR A 1 373 ? 67.132 -19.117 -31.780 1.00 26.92 373 THR A N 1
ATOM 3017 C CA . THR A 1 373 ? 67.136 -18.227 -32.968 1.00 26.92 373 THR A CA 1
ATOM 3018 C C . THR A 1 373 ? 66.655 -18.853 -34.299 1.00 26.92 373 THR A C 1
ATOM 3020 O O . THR A 1 373 ? 67.120 -19.932 -34.646 1.00 26.92 373 THR A O 1
ATOM 3023 N N . TYR A 1 374 ? 65.877 -18.070 -35.084 1.00 24.05 374 TYR A N 1
ATOM 3024 C CA . TYR A 1 374 ? 65.678 -18.078 -36.570 1.00 24.05 374 TYR A CA 1
ATOM 3025 C C . TYR A 1 374 ? 65.086 -19.325 -37.287 1.00 24.05 374 TYR A C 1
ATOM 3027 O O . TYR A 1 374 ? 65.019 -20.379 -36.659 1.00 24.05 374 TYR A O 1
ATOM 3035 N N . PRO A 1 375 ? 64.682 -19.262 -38.598 1.00 39.22 375 PRO A N 1
ATOM 3036 C CA . PRO A 1 375 ? 64.563 -18.145 -39.591 1.00 39.22 375 PRO A CA 1
ATOM 3037 C C . PRO A 1 375 ? 63.097 -17.884 -40.100 1.00 39.22 375 PRO A C 1
ATOM 3039 O O . PRO A 1 375 ? 62.235 -18.717 -39.871 1.00 39.22 375 PRO A O 1
ATOM 3042 N N . SER A 1 376 ? 62.649 -16.728 -40.643 1.00 28.50 376 SER A N 1
ATOM 3043 C CA . SER A 1 376 ? 62.963 -15.965 -41.896 1.00 28.50 376 SER A CA 1
ATOM 3044 C C . SER A 1 376 ? 62.326 -16.543 -43.206 1.00 28.50 376 SER A C 1
ATOM 3046 O O . SER A 1 376 ? 62.395 -17.752 -43.383 1.00 28.50 376 SER A O 1
ATOM 3048 N N . GLN A 1 377 ? 61.717 -15.804 -44.174 1.00 29.30 377 GLN A N 1
ATOM 3049 C CA . GLN A 1 377 ? 61.620 -14.331 -44.393 1.00 29.30 377 GLN A CA 1
ATOM 3050 C C . GLN A 1 377 ? 60.265 -13.728 -44.973 1.00 29.30 377 GLN A C 1
ATOM 3052 O O . GLN A 1 377 ? 59.441 -13.421 -44.115 1.00 29.30 377 GLN A O 1
ATOM 3057 N N . PRO A 1 378 ? 59.991 -13.394 -46.281 1.00 46.72 378 PRO A N 1
ATOM 3058 C CA . PRO A 1 378 ? 59.509 -12.009 -46.559 1.00 46.72 378 PRO A CA 1
ATOM 3059 C C . PRO A 1 378 ? 58.403 -11.710 -47.615 1.00 46.72 378 PRO A C 1
ATOM 3061 O O . PRO A 1 378 ? 58.172 -12.491 -48.537 1.00 46.72 378 PRO A O 1
ATOM 3064 N N . LYS A 1 379 ? 57.872 -10.464 -47.543 1.00 29.30 379 LYS A N 1
ATOM 3065 C CA . LYS A 1 379 ? 57.588 -9.440 -48.610 1.00 29.30 379 LYS A CA 1
ATOM 3066 C C . LYS A 1 379 ? 56.378 -8.566 -48.197 1.00 29.30 379 LYS A C 1
ATOM 3068 O O . LYS A 1 379 ? 55.401 -9.124 -47.731 1.00 29.30 379 LYS A O 1
ATOM 3073 N N . SER A 1 380 ? 56.245 -7.249 -48.388 1.00 25.98 380 SER A N 1
ATOM 3074 C CA . SER A 1 380 ? 57.093 -6.087 -48.728 1.00 25.98 380 SER A CA 1
ATOM 3075 C C . SER A 1 380 ? 56.131 -4.957 -49.159 1.00 25.98 380 SER A C 1
ATOM 3077 O O . SER A 1 380 ? 55.384 -5.202 -50.099 1.00 25.98 380 SER A O 1
ATOM 3079 N N . PHE A 1 381 ? 56.166 -3.746 -48.583 1.00 25.91 381 PHE A N 1
ATOM 3080 C CA . PHE A 1 381 ? 55.915 -2.483 -49.318 1.00 25.91 381 PHE A CA 1
ATOM 3081 C C . PHE A 1 381 ? 56.369 -1.252 -48.502 1.00 25.91 381 PHE A C 1
ATOM 3083 O O . PHE A 1 381 ? 56.252 -1.232 -47.280 1.00 25.91 381 PHE A O 1
ATOM 3090 N N . ASN A 1 382 ? 56.933 -0.251 -49.187 1.00 27.08 382 ASN A N 1
ATOM 3091 C CA . ASN A 1 382 ? 57.548 0.964 -48.623 1.00 27.08 382 ASN A CA 1
ATOM 3092 C C . ASN A 1 382 ? 56.571 2.153 -48.568 1.00 27.08 382 ASN A C 1
ATOM 3094 O O . ASN A 1 382 ? 55.771 2.279 -49.491 1.00 27.08 382 ASN A O 1
ATOM 3098 N N . MET A 1 383 ? 56.785 3.115 -47.648 1.00 25.12 383 MET A N 1
ATOM 3099 C CA . MET A 1 383 ? 57.253 4.479 -48.012 1.00 25.12 383 MET A CA 1
ATOM 3100 C C . MET A 1 383 ? 57.476 5.447 -46.825 1.00 25.12 383 MET A C 1
ATOM 3102 O O . MET A 1 383 ? 56.702 5.439 -45.882 1.00 25.12 383 MET A O 1
ATOM 3106 N N . TYR A 1 384 ? 58.512 6.298 -46.961 1.00 28.44 384 TYR A N 1
ATOM 3107 C CA . TYR A 1 384 ? 58.840 7.562 -46.250 1.00 28.44 384 TYR A CA 1
ATOM 3108 C C . TYR A 1 384 ? 58.713 7.635 -44.703 1.00 28.44 384 TYR A C 1
ATOM 3110 O O . TYR A 1 384 ? 57.641 7.482 -44.143 1.00 28.44 384 TYR A O 1
ATOM 3118 N N . GLY A 1 385 ? 59.735 7.986 -43.909 1.00 24.56 385 GLY A N 1
ATOM 3119 C CA . GLY A 1 385 ? 61.135 8.322 -44.201 1.00 24.56 385 GLY A CA 1
ATOM 3120 C C . GLY A 1 385 ? 61.470 9.818 -44.105 1.00 24.56 385 GLY A C 1
ATOM 3121 O O . GLY A 1 385 ? 61.462 10.504 -45.122 1.00 24.56 385 GLY A O 1
ATOM 3122 N N . SER A 1 386 ? 61.862 10.293 -42.914 1.00 26.78 386 SER A N 1
ATOM 3123 C CA . SER A 1 386 ? 62.804 11.417 -42.763 1.00 26.78 386 SER A CA 1
ATOM 3124 C C . SER A 1 386 ? 63.489 11.411 -41.385 1.00 26.78 386 SER A C 1
ATOM 3126 O O . SER A 1 386 ? 62.893 10.997 -40.393 1.00 26.78 386 SER A O 1
ATOM 3128 N N . ILE A 1 387 ? 64.760 11.822 -41.339 1.00 29.98 387 ILE A N 1
ATOM 3129 C CA . ILE A 1 387 ? 65.695 11.674 -40.206 1.00 29.98 387 ILE A CA 1
ATOM 3130 C C . ILE A 1 387 ? 66.382 13.019 -39.948 1.00 29.98 387 ILE A C 1
ATOM 3132 O O . ILE A 1 387 ? 67.015 13.526 -40.869 1.00 29.98 387 ILE A O 1
ATOM 3136 N N . ILE A 1 388 ? 66.403 13.520 -38.704 1.00 28.94 388 ILE A N 1
ATOM 3137 C CA . ILE A 1 388 ? 67.466 14.424 -38.209 1.00 28.94 388 ILE A CA 1
ATOM 3138 C C . ILE A 1 388 ? 67.879 14.008 -36.784 1.00 28.94 388 ILE A C 1
ATOM 3140 O O . ILE A 1 388 ? 67.072 13.497 -36.010 1.00 28.94 388 ILE A O 1
ATOM 3144 N N . LYS A 1 389 ? 69.177 14.155 -36.486 1.00 29.56 389 LYS A N 1
ATOM 3145 C CA . LYS A 1 389 ? 69.870 13.645 -35.293 1.00 29.56 389 LYS A CA 1
ATOM 3146 C C . LYS A 1 389 ? 69.879 14.623 -34.108 1.00 29.56 389 LYS A C 1
ATOM 3148 O O . LYS A 1 389 ? 69.706 15.826 -34.259 1.00 29.56 389 LYS A O 1
ATOM 3153 N N . SER A 1 390 ? 70.182 14.043 -32.951 1.00 30.39 390 SER A N 1
ATOM 3154 C CA . SER A 1 390 ? 70.458 14.626 -31.636 1.00 30.39 390 SER A CA 1
ATOM 3155 C C . SER A 1 390 ? 71.436 15.810 -31.601 1.00 30.39 390 SER A C 1
ATOM 3157 O O . SER A 1 390 ? 72.488 15.734 -32.231 1.00 30.39 390 SER A O 1
ATOM 3159 N N . THR A 1 391 ? 71.191 16.752 -30.678 1.00 28.86 391 THR A N 1
ATOM 3160 C CA . THR A 1 391 ? 72.238 17.419 -29.873 1.00 28.86 391 THR A CA 1
ATOM 3161 C C . THR A 1 391 ? 71.715 17.664 -28.452 1.00 28.86 391 THR A C 1
ATOM 3163 O O . THR A 1 391 ? 70.619 18.185 -28.270 1.00 28.86 391 THR A O 1
ATOM 3166 N N . LEU A 1 392 ? 72.507 17.295 -27.443 1.00 27.47 392 LEU A N 1
ATOM 3167 C CA . LEU A 1 392 ? 72.277 17.613 -26.030 1.00 27.47 392 LEU A CA 1
ATOM 3168 C C . LEU A 1 392 ? 72.789 19.028 -25.725 1.00 27.47 392 LEU A C 1
ATOM 3170 O O . LEU A 1 392 ? 73.972 19.295 -25.921 1.00 27.47 392 LEU A O 1
ATOM 3174 N N . VAL A 1 393 ? 71.941 19.894 -25.168 1.00 27.55 393 VAL A N 1
ATOM 3175 C CA . VAL A 1 393 ? 72.378 21.084 -24.421 1.00 27.55 393 VAL A CA 1
ATOM 3176 C C . VAL A 1 393 ? 71.572 21.146 -23.130 1.00 27.55 393 VAL A C 1
ATOM 3178 O O . VAL A 1 393 ? 70.361 21.349 -23.151 1.00 27.55 393 VAL A O 1
ATOM 3181 N N . ALA A 1 394 ? 72.245 20.945 -21.999 1.00 31.11 394 ALA A N 1
ATOM 3182 C CA . ALA A 1 394 ? 71.640 21.107 -20.687 1.00 31.11 394 ALA A CA 1
ATOM 3183 C C . ALA A 1 394 ? 71.660 22.591 -20.295 1.00 31.11 394 ALA A C 1
ATOM 3185 O O . ALA A 1 394 ? 72.728 23.165 -20.092 1.00 31.11 394 ALA A O 1
ATOM 3186 N N . VAL A 1 395 ? 70.481 23.194 -20.145 1.00 27.45 395 VAL A N 1
ATOM 3187 C CA . VAL A 1 395 ? 70.308 24.471 -19.443 1.00 27.45 395 VAL A CA 1
ATOM 3188 C C . VAL A 1 395 ? 69.282 24.252 -18.343 1.00 27.45 395 VAL A C 1
ATOM 3190 O O . VAL A 1 395 ? 68.095 24.072 -18.605 1.00 27.45 395 VAL A O 1
ATOM 3193 N N . ALA A 1 396 ? 69.753 24.258 -17.099 1.00 36.03 396 ALA A N 1
ATOM 3194 C CA . ALA A 1 396 ? 68.880 24.301 -15.940 1.00 36.03 396 ALA A CA 1
ATOM 3195 C C . ALA A 1 396 ? 68.352 25.733 -15.775 1.00 36.03 396 ALA A C 1
ATOM 3197 O O . ALA A 1 396 ? 69.049 26.598 -15.249 1.00 36.03 396 ALA A O 1
ATOM 3198 N N . LEU A 1 397 ? 67.115 25.979 -16.207 1.00 27.59 397 LEU A N 1
ATOM 3199 C CA . LEU A 1 397 ? 66.324 27.109 -15.731 1.00 27.59 397 LEU A CA 1
ATOM 3200 C C . LEU A 1 397 ? 65.031 26.584 -15.112 1.00 27.59 397 LEU A C 1
ATOM 3202 O O . LEU A 1 397 ? 64.293 25.820 -15.733 1.00 27.59 397 LEU A O 1
ATOM 3206 N N . ALA A 1 398 ? 64.772 27.003 -13.876 1.00 34.31 398 ALA A N 1
ATOM 3207 C CA . ALA A 1 398 ? 63.554 26.673 -13.157 1.00 34.31 398 ALA A CA 1
ATOM 3208 C C . ALA A 1 398 ? 62.358 27.362 -13.828 1.00 34.31 398 ALA A C 1
ATOM 3210 O O . ALA A 1 398 ? 62.108 28.548 -13.614 1.00 34.31 398 ALA A O 1
ATOM 3211 N N . ALA A 1 399 ? 61.617 26.613 -14.644 1.00 29.12 399 ALA A N 1
ATOM 3212 C CA . ALA A 1 399 ? 60.332 27.061 -15.147 1.00 29.12 399 ALA A CA 1
ATOM 3213 C C . ALA A 1 399 ? 59.331 27.091 -13.986 1.00 29.12 399 ALA A C 1
ATOM 3215 O O . ALA A 1 399 ? 58.960 26.054 -13.432 1.00 29.12 399 ALA A O 1
ATOM 3216 N N . THR A 1 400 ? 58.880 28.291 -13.632 1.00 32.78 400 THR A N 1
ATOM 3217 C CA . THR A 1 400 ? 57.697 28.494 -12.802 1.00 32.78 400 THR A CA 1
ATOM 3218 C C . THR A 1 400 ? 56.489 27.901 -13.518 1.00 32.78 400 THR A C 1
ATOM 3220 O O . THR A 1 400 ? 55.899 28.521 -14.403 1.00 32.78 400 THR A O 1
ATOM 3223 N N . VAL A 1 401 ? 56.096 26.685 -13.129 1.00 29.09 401 VAL A N 1
ATOM 3224 C CA . VAL A 1 401 ? 54.798 26.132 -13.516 1.00 29.09 401 VAL A CA 1
ATOM 3225 C C . VAL A 1 401 ? 53.732 26.951 -12.797 1.00 29.09 401 VAL A C 1
ATOM 3227 O O . VAL A 1 401 ? 53.348 26.656 -11.667 1.00 29.09 401 VAL A O 1
ATOM 3230 N N . SER A 1 402 ? 53.264 28.005 -13.466 1.00 32.28 402 SER A N 1
ATOM 3231 C CA . SER A 1 402 ? 51.969 28.600 -13.167 1.00 32.28 402 SER A CA 1
ATOM 3232 C C . SER A 1 402 ? 50.926 27.527 -13.456 1.00 32.28 402 SER A C 1
ATOM 3234 O O . SER A 1 402 ? 50.557 27.290 -14.608 1.00 32.28 402 SER A O 1
ATOM 3236 N N . ALA A 1 403 ? 50.533 26.798 -12.413 1.00 33.19 403 ALA A N 1
ATOM 3237 C CA . ALA A 1 403 ? 49.473 25.816 -12.507 1.00 33.19 403 ALA A CA 1
ATOM 3238 C C . ALA A 1 403 ? 48.177 26.566 -12.826 1.00 33.19 403 ALA A C 1
ATOM 3240 O O . ALA A 1 403 ? 47.617 27.248 -11.968 1.00 33.19 403 ALA A O 1
ATOM 3241 N N . ALA A 1 404 ? 47.712 26.448 -14.072 1.00 33.41 404 ALA A N 1
ATOM 3242 C CA . ALA A 1 404 ? 46.357 26.846 -14.413 1.00 33.41 404 ALA A CA 1
ATOM 3243 C C . ALA A 1 404 ? 45.394 26.113 -13.457 1.00 33.41 404 ALA A C 1
ATOM 3245 O O . ALA A 1 404 ? 45.556 24.901 -13.264 1.00 33.41 404 ALA A O 1
ATOM 3246 N N . PRO A 1 405 ? 44.436 26.813 -12.822 1.00 37.03 405 PRO A N 1
ATOM 3247 C CA . PRO A 1 405 ? 43.534 26.178 -11.872 1.00 37.03 405 PRO A CA 1
ATOM 3248 C C . PRO A 1 405 ? 42.730 25.067 -12.569 1.00 37.03 405 PRO A C 1
ATOM 3250 O O . PRO A 1 405 ? 42.391 25.207 -13.749 1.00 37.03 405 PRO A O 1
ATOM 3253 N N . PRO A 1 406 ? 42.438 23.952 -11.875 1.00 35.69 406 PRO A N 1
ATOM 3254 C CA . PRO A 1 406 ? 41.721 22.831 -12.471 1.00 35.69 406 PRO A CA 1
ATOM 3255 C C . PRO A 1 406 ? 40.329 23.266 -12.968 1.00 35.69 406 PRO A C 1
ATOM 3257 O O . PRO A 1 406 ? 39.702 24.129 -12.354 1.00 35.69 406 PRO A O 1
ATOM 3260 N N . PRO A 1 407 ? 39.800 22.660 -14.047 1.00 38.06 407 PRO A N 1
ATOM 3261 C CA . PRO A 1 407 ? 38.594 23.131 -14.741 1.00 38.06 407 PRO A CA 1
ATOM 3262 C C . PRO A 1 407 ? 37.278 22.784 -14.018 1.00 38.06 407 PRO A C 1
ATOM 3264 O O . PRO A 1 407 ? 36.223 22.721 -14.646 1.00 38.06 407 PRO A O 1
ATOM 3267 N N . TYR A 1 408 ? 37.327 22.534 -12.709 1.00 42.00 408 TYR A N 1
ATOM 3268 C CA . TYR A 1 408 ? 36.172 22.188 -11.889 1.00 42.00 408 TYR A CA 1
ATOM 3269 C C . TYR A 1 408 ? 35.950 23.255 -10.815 1.00 42.00 408 TYR A C 1
ATOM 3271 O O . TYR A 1 408 ? 36.917 23.687 -10.188 1.00 42.00 408 TYR A O 1
ATOM 3279 N N . PRO A 1 409 ? 34.698 23.669 -10.559 1.00 52.09 409 PRO A N 1
ATOM 3280 C CA . PRO A 1 409 ? 34.407 24.586 -9.468 1.00 52.09 409 PRO A CA 1
ATOM 3281 C C . PRO A 1 409 ? 34.815 23.978 -8.120 1.00 52.09 409 PRO A C 1
ATOM 3283 O O . PRO A 1 409 ? 34.409 22.857 -7.801 1.00 52.09 409 PRO A O 1
ATOM 3286 N N . ASN A 1 410 ? 35.564 24.736 -7.313 1.00 62.62 410 ASN A N 1
ATOM 3287 C CA . ASN A 1 410 ? 35.904 24.356 -5.942 1.00 62.62 410 ASN A CA 1
ATOM 3288 C C . ASN A 1 410 ? 34.609 24.195 -5.134 1.00 62.62 410 ASN A C 1
ATOM 3290 O O . ASN A 1 410 ? 33.941 25.179 -4.813 1.00 62.62 410 ASN A O 1
ATOM 3294 N N . LYS A 1 411 ? 34.227 22.950 -4.838 1.00 64.06 411 LYS A N 1
ATOM 3295 C CA . LYS A 1 411 ? 33.056 22.651 -4.011 1.00 64.06 411 LYS A CA 1
ATOM 3296 C C . LYS A 1 411 ? 33.394 22.756 -2.529 1.00 64.06 411 LYS A C 1
ATOM 3298 O O . LYS A 1 411 ? 34.451 22.298 -2.100 1.00 64.06 411 LYS A O 1
ATOM 3303 N N . CYS A 1 412 ? 32.461 23.305 -1.762 1.00 72.56 412 CYS A N 1
ATOM 3304 C CA . CYS A 1 412 ? 32.513 23.391 -0.312 1.00 72.56 412 CYS A CA 1
ATOM 3305 C C . CYS A 1 412 ? 31.152 22.986 0.257 1.00 72.56 412 CYS A C 1
ATOM 3307 O O . CYS A 1 412 ? 30.141 23.661 0.034 1.00 72.56 412 CYS A O 1
ATOM 3309 N N . GLY A 1 413 ? 31.109 21.816 0.900 1.00 73.44 413 GLY A N 1
ATOM 3310 C CA . GLY A 1 413 ? 29.850 21.111 1.147 1.00 73.44 413 GLY A CA 1
ATOM 3311 C C . GLY A 1 413 ? 29.068 20.901 -0.157 1.00 73.44 413 GLY A C 1
ATOM 3312 O O . GLY A 1 413 ? 29.642 20.538 -1.187 1.00 73.44 413 GLY A O 1
ATOM 3313 N N . ASP A 1 414 ? 27.770 21.200 -0.125 1.00 73.38 414 ASP A N 1
ATOM 3314 C CA . ASP A 1 414 ? 26.886 21.144 -1.299 1.00 73.38 414 ASP A CA 1
ATOM 3315 C C . ASP A 1 414 ? 27.021 22.359 -2.241 1.00 73.38 414 ASP A C 1
ATOM 3317 O O . ASP A 1 414 ? 26.431 22.378 -3.325 1.00 73.38 414 ASP A O 1
ATOM 3321 N N . THR A 1 415 ? 27.792 23.381 -1.855 1.00 66.00 415 THR A N 1
ATOM 3322 C CA . THR A 1 415 ? 27.909 24.643 -2.601 1.00 66.00 415 THR A CA 1
ATOM 3323 C C . THR A 1 415 ? 29.152 24.693 -3.489 1.00 66.00 415 THR A C 1
ATOM 3325 O O . THR A 1 415 ? 30.150 24.015 -3.252 1.00 66.00 415 THR A O 1
ATOM 3328 N N . VAL A 1 416 ? 29.093 25.509 -4.541 1.00 80.50 416 VAL A N 1
ATOM 3329 C CA . VAL A 1 416 ? 30.253 25.885 -5.357 1.00 80.50 416 VAL A CA 1
ATOM 3330 C C . VAL A 1 416 ? 30.765 27.227 -4.857 1.00 80.50 416 VAL A C 1
ATOM 3332 O O . VAL A 1 416 ? 30.000 28.190 -4.810 1.00 80.50 416 VAL A O 1
ATOM 3335 N N . CYS A 1 417 ? 32.049 27.303 -4.515 1.00 77.56 417 CYS A N 1
ATOM 3336 C CA . CYS A 1 417 ? 32.654 28.556 -4.097 1.00 77.56 417 CYS A CA 1
ATOM 3337 C C . CYS A 1 417 ? 32.771 29.547 -5.264 1.00 77.56 417 CYS A C 1
ATOM 3339 O O . CYS A 1 417 ? 33.175 29.153 -6.365 1.00 77.56 417 CYS A O 1
ATOM 3341 N N . PRO A 1 418 ? 32.451 30.835 -5.043 1.00 78.25 418 PRO A N 1
ATOM 3342 C CA . PRO A 1 418 ? 32.659 31.870 -6.042 1.00 78.25 418 PRO A CA 1
ATOM 3343 C C . PRO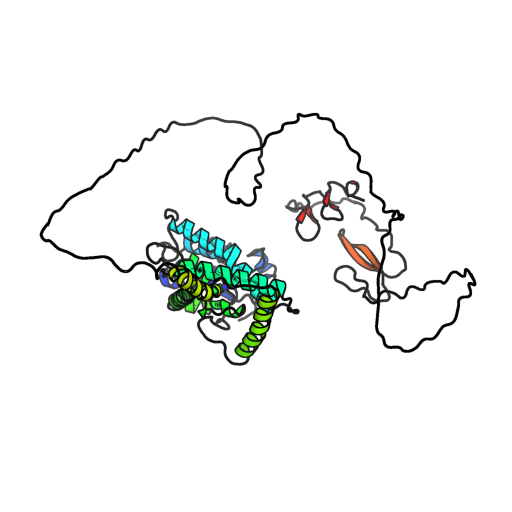 A 1 418 ? 34.160 32.158 -6.209 1.00 78.25 418 PRO A C 1
ATOM 3345 O O . PRO A 1 418 ? 34.974 31.885 -5.325 1.00 78.25 418 PRO A O 1
ATOM 3348 N N . SER A 1 419 ? 34.543 32.702 -7.364 1.00 75.50 419 SER A N 1
ATOM 3349 C CA . SER A 1 419 ? 35.950 32.853 -7.771 1.00 75.50 419 SER A CA 1
ATOM 3350 C C . SER A 1 419 ? 36.781 33.794 -6.888 1.00 75.50 419 SER A C 1
ATOM 3352 O O . SER A 1 419 ? 38.004 33.700 -6.886 1.00 75.50 419 SER A O 1
ATOM 3354 N N . ASP A 1 420 ? 36.135 34.694 -6.146 1.00 77.12 420 ASP A N 1
ATOM 3355 C CA . ASP A 1 420 ? 36.744 35.598 -5.161 1.00 77.12 420 ASP A CA 1
ATOM 3356 C C . ASP A 1 420 ? 36.951 34.945 -3.779 1.00 77.12 420 ASP A C 1
ATOM 3358 O O . ASP A 1 420 ? 37.690 35.477 -2.948 1.00 77.12 420 ASP A O 1
ATOM 3362 N N . LYS A 1 421 ? 36.343 33.774 -3.536 1.00 83.69 421 LYS A N 1
ATOM 3363 C CA . LYS A 1 421 ? 36.448 33.003 -2.287 1.00 83.69 421 LYS A CA 1
ATOM 3364 C C . LYS A 1 421 ? 36.801 31.531 -2.544 1.00 83.69 421 LYS A C 1
ATOM 3366 O O . LYS A 1 421 ? 36.015 30.648 -2.203 1.00 83.69 421 LYS A O 1
ATOM 3371 N N . PRO A 1 422 ? 37.958 31.232 -3.163 1.00 79.31 422 PRO A N 1
ATOM 3372 C CA . PRO A 1 422 ? 38.255 29.901 -3.689 1.00 79.31 422 PRO A CA 1
ATOM 3373 C C . PRO A 1 422 ? 38.541 28.834 -2.619 1.00 79.31 422 PRO A C 1
ATOM 3375 O O . PRO A 1 422 ? 38.650 27.660 -2.975 1.00 79.31 422 PRO A O 1
ATOM 3378 N N . LEU A 1 423 ? 38.710 29.200 -1.344 1.00 80.69 423 LEU A N 1
ATOM 3379 C CA . LEU A 1 423 ? 39.051 28.262 -0.272 1.00 80.69 423 LEU A CA 1
ATOM 3380 C C . LEU A 1 423 ? 37.793 27.707 0.395 1.00 80.69 423 LEU A C 1
ATOM 3382 O O . LEU A 1 423 ? 36.932 28.478 0.799 1.00 80.69 423 LEU A O 1
ATOM 3386 N N . CYS A 1 424 ? 37.732 26.393 0.602 1.00 83.31 424 CYS A N 1
ATOM 3387 C CA . CYS A 1 424 ? 36.756 25.787 1.505 1.00 83.31 424 CYS A CA 1
ATOM 3388 C C . CYS A 1 424 ? 37.377 25.631 2.897 1.00 83.31 424 CYS A C 1
ATOM 3390 O O . CYS A 1 424 ? 38.364 24.909 3.045 1.00 83.31 424 CYS A O 1
ATOM 3392 N N . CYS A 1 425 ? 36.819 26.302 3.903 1.00 84.31 425 CYS A N 1
ATOM 3393 C CA . CYS A 1 425 ? 37.362 26.337 5.259 1.00 84.31 425 CYS A CA 1
ATOM 3394 C C . CYS A 1 425 ? 36.317 25.904 6.292 1.00 84.31 425 CYS A C 1
ATOM 3396 O O . CYS A 1 425 ? 35.142 26.242 6.178 1.00 84.31 425 CYS A O 1
ATOM 3398 N N . GLY A 1 426 ? 36.758 25.180 7.324 1.00 80.81 426 GLY A N 1
ATOM 3399 C CA . GLY A 1 426 ? 35.920 24.859 8.480 1.00 80.81 426 GLY A CA 1
ATOM 3400 C C . GLY A 1 426 ? 35.780 26.063 9.411 1.00 80.81 426 GLY A C 1
ATOM 3401 O O . GLY A 1 426 ? 36.791 26.607 9.858 1.00 80.81 426 GLY A O 1
ATOM 3402 N N . VAL A 1 427 ? 34.548 26.463 9.719 1.00 78.19 427 VAL A N 1
ATOM 3403 C CA . VAL A 1 427 ? 34.215 27.596 10.596 1.00 78.19 427 VAL A CA 1
ATOM 3404 C C . VAL A 1 427 ? 33.236 27.121 11.670 1.00 78.19 427 VAL A C 1
ATOM 3406 O O . VAL A 1 427 ? 32.307 26.373 11.376 1.00 78.19 427 VAL A O 1
ATOM 3409 N N . TYR A 1 428 ? 33.435 27.528 12.928 1.00 74.88 428 TYR A N 1
ATOM 3410 C CA . TYR A 1 428 ? 32.458 27.249 13.984 1.00 74.88 428 TYR A CA 1
ATOM 3411 C C . TYR A 1 428 ? 31.339 28.290 13.975 1.00 74.88 428 TYR A C 1
ATOM 3413 O O . TYR A 1 428 ? 31.559 29.441 14.348 1.00 74.88 428 TYR A O 1
ATOM 3421 N N . ASN A 1 429 ? 30.131 27.861 13.620 1.00 63.19 429 ASN A N 1
ATOM 3422 C CA . ASN A 1 429 ? 28.920 28.671 13.643 1.00 63.19 429 ASN A CA 1
ATOM 3423 C C . ASN A 1 429 ? 27.929 28.083 14.659 1.00 63.19 429 ASN A C 1
ATOM 3425 O O . ASN A 1 429 ? 27.657 26.885 14.654 1.00 63.19 429 ASN A O 1
ATOM 3429 N N . ALA A 1 430 ? 27.448 28.900 15.601 1.00 62.59 430 ALA A N 1
ATOM 3430 C CA . ALA A 1 430 ? 26.538 28.492 16.685 1.00 62.59 430 ALA A CA 1
ATOM 3431 C C . ALA A 1 430 ? 26.930 27.204 17.468 1.00 62.59 430 ALA A C 1
ATOM 3433 O O . ALA A 1 430 ? 26.074 26.545 18.055 1.00 62.59 430 ALA A O 1
ATOM 3434 N N . GLY A 1 431 ? 28.223 26.847 17.506 1.00 62.81 431 GLY A N 1
ATOM 3435 C CA . GLY A 1 431 ? 28.739 25.632 18.160 1.00 62.81 431 GLY A CA 1
ATOM 3436 C C . GLY A 1 431 ? 28.894 24.401 17.253 1.00 62.81 431 GLY A C 1
ATOM 3437 O O . GLY A 1 431 ? 29.403 23.380 17.712 1.00 62.81 431 GLY A O 1
ATOM 3438 N N . PHE A 1 432 ? 28.533 24.500 15.973 1.00 62.19 432 PHE A N 1
ATOM 3439 C CA . PHE A 1 432 ? 28.707 23.462 14.954 1.00 62.19 432 PHE A CA 1
ATOM 3440 C C . PHE A 1 432 ? 29.854 23.826 14.007 1.00 62.19 432 PHE A C 1
ATOM 3442 O O . PHE A 1 432 ? 30.069 25.002 13.729 1.00 62.19 432 PHE A O 1
ATOM 3449 N N . LEU A 1 433 ? 30.603 22.831 13.525 1.00 76.00 433 LEU A N 1
ATOM 3450 C CA . LEU A 1 433 ? 31.630 23.041 12.503 1.00 76.00 433 LEU A CA 1
ATOM 3451 C C . LEU A 1 433 ? 30.975 22.948 11.121 1.00 76.00 433 LEU A C 1
ATOM 3453 O O . LEU A 1 433 ? 30.582 21.861 10.697 1.00 76.00 433 LEU A O 1
ATOM 3457 N N . GLU A 1 434 ? 30.867 24.080 10.436 1.00 78.19 434 GLU A N 1
ATOM 3458 C CA . GLU A 1 434 ? 30.318 24.199 9.084 1.00 78.19 434 GLU A CA 1
ATOM 3459 C C . GLU A 1 434 ? 31.447 24.450 8.070 1.00 78.19 434 GLU A C 1
ATOM 3461 O O . GLU A 1 434 ? 32.561 24.834 8.435 1.00 78.19 434 GLU A O 1
ATOM 3466 N N . LEU A 1 435 ? 31.184 24.184 6.788 1.00 83.19 435 LEU A N 1
ATOM 3467 C CA . LEU A 1 435 ? 32.129 24.415 5.692 1.00 83.19 435 LEU A CA 1
ATOM 3468 C C . LEU A 1 435 ? 31.712 25.664 4.912 1.00 83.19 435 LEU A C 1
ATOM 3470 O O . LEU A 1 435 ? 30.649 25.674 4.295 1.00 83.19 435 LEU A O 1
ATOM 3474 N N . GLU A 1 436 ? 32.563 26.690 4.907 1.00 82.44 436 GLU A N 1
ATOM 3475 C CA . GLU A 1 436 ? 32.298 27.974 4.252 1.00 82.44 436 GLU A CA 1
ATOM 3476 C C . GLU A 1 436 ? 33.364 28.334 3.207 1.00 82.44 436 GLU A C 1
ATOM 3478 O O . GLU A 1 436 ? 34.551 28.022 3.348 1.00 82.44 436 GLU A O 1
ATOM 3483 N N . CYS A 1 437 ? 32.937 29.040 2.156 1.00 87.00 437 CYS A N 1
ATOM 3484 C CA . CYS A 1 437 ? 33.820 29.566 1.118 1.00 87.00 437 CYS A CA 1
ATOM 3485 C C . CYS A 1 437 ? 34.469 30.885 1.558 1.00 87.00 437 CYS A C 1
ATOM 3487 O O . CYS A 1 437 ? 33.779 31.889 1.760 1.00 87.00 437 CYS A O 1
ATOM 3489 N N . MET A 1 438 ? 35.798 30.904 1.650 1.00 82.81 438 MET A N 1
ATOM 3490 C CA . MET A 1 438 ? 36.597 32.007 2.189 1.00 82.81 438 MET A CA 1
ATOM 3491 C C . MET A 1 438 ? 37.565 32.600 1.157 1.00 82.81 438 MET A C 1
ATOM 3493 O O . MET A 1 438 ? 38.101 31.910 0.287 1.00 82.81 438 MET A O 1
ATOM 3497 N N . ALA A 1 439 ? 37.799 33.910 1.271 1.00 80.94 439 ALA A N 1
ATOM 3498 C CA . ALA A 1 439 ? 38.818 34.627 0.507 1.00 80.94 439 ALA A CA 1
ATOM 3499 C C . ALA A 1 439 ? 40.211 34.450 1.135 1.00 80.94 439 ALA A C 1
ATOM 3501 O O . ALA A 1 439 ? 40.335 34.322 2.353 1.00 80.94 439 ALA A O 1
ATOM 3502 N N . GLY A 1 440 ? 41.257 34.515 0.308 1.00 78.56 440 GLY A N 1
ATOM 3503 C CA . GLY A 1 440 ? 42.657 34.440 0.736 1.00 78.56 440 GLY A CA 1
ATOM 3504 C C . GLY A 1 440 ? 43.410 33.248 0.144 1.00 78.56 440 GLY A C 1
ATOM 3505 O O . GLY A 1 440 ? 42.946 32.604 -0.795 1.00 78.56 440 GLY A O 1
ATOM 3506 N N . THR A 1 441 ? 44.597 32.971 0.689 1.00 75.06 441 THR A N 1
ATOM 3507 C CA . THR A 1 441 ? 45.487 31.872 0.263 1.00 75.06 441 THR A CA 1
ATOM 3508 C C . THR A 1 441 ? 45.615 30.744 1.291 1.00 75.06 441 THR A C 1
ATOM 3510 O O . THR A 1 441 ? 46.081 29.661 0.947 1.00 75.06 441 THR A O 1
ATOM 3513 N N . THR A 1 442 ? 45.179 30.965 2.533 1.00 77.25 442 THR A N 1
ATOM 3514 C CA . THR A 1 442 ? 45.139 29.971 3.614 1.00 77.25 442 THR A CA 1
ATOM 3515 C C . THR A 1 442 ? 43.869 30.141 4.449 1.00 77.25 442 THR A C 1
ATOM 3517 O O . THR A 1 442 ? 43.359 31.252 4.598 1.00 77.25 442 THR A O 1
ATOM 3520 N N . CYS A 1 443 ? 43.344 29.044 5.002 1.00 77.44 443 CYS A N 1
ATOM 3521 C CA . CYS A 1 443 ? 42.213 29.113 5.928 1.00 77.44 443 CYS A CA 1
ATOM 3522 C C . CYS A 1 443 ? 42.630 29.743 7.270 1.00 77.44 443 CYS A C 1
ATOM 3524 O O . CYS A 1 443 ? 43.740 29.477 7.743 1.00 77.44 443 CYS A O 1
ATOM 3526 N N . PRO A 1 444 ? 41.751 30.531 7.918 1.00 77.31 444 PRO A N 1
ATOM 3527 C CA . PRO A 1 444 ? 42.002 31.016 9.270 1.00 77.31 444 PRO A CA 1
ATOM 3528 C C . PRO A 1 444 ? 42.063 29.844 10.268 1.00 77.31 444 PRO A C 1
ATOM 3530 O O . PRO A 1 444 ? 41.390 28.828 10.068 1.00 77.31 444 PRO A O 1
ATOM 3533 N N . PRO A 1 445 ? 42.845 29.957 11.358 1.00 72.75 445 PRO A N 1
ATOM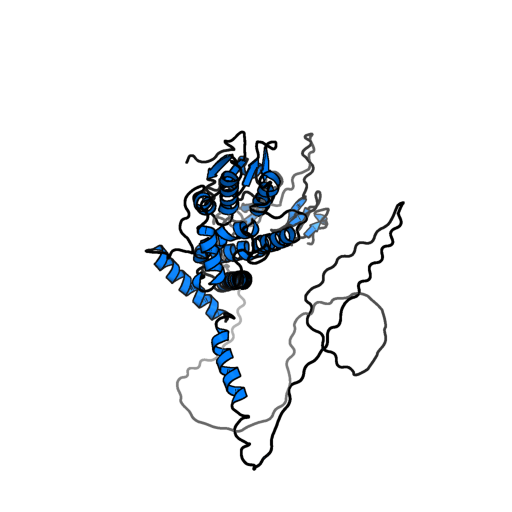 3534 C CA . PRO A 1 445 ? 42.885 28.933 12.395 1.00 72.75 445 PRO A CA 1
ATOM 3535 C C . PRO A 1 445 ? 41.523 28.808 13.089 1.00 72.75 445 PRO A C 1
ATOM 3537 O O . PRO A 1 445 ? 40.926 29.805 13.498 1.00 72.75 445 PRO A O 1
ATOM 3540 N N . ILE A 1 446 ? 41.051 27.569 13.241 1.00 70.31 446 ILE A N 1
ATOM 3541 C CA . ILE A 1 446 ? 39.747 27.253 13.834 1.00 70.31 446 ILE A CA 1
ATOM 3542 C C . ILE A 1 446 ? 39.731 27.687 15.307 1.00 70.31 446 ILE A C 1
ATOM 3544 O O . ILE A 1 446 ? 40.450 27.131 16.139 1.00 70.31 446 ILE A O 1
ATOM 3548 N N . GLN A 1 447 ? 38.894 28.673 15.633 1.00 59.38 447 GLN A N 1
ATOM 3549 C CA . GLN A 1 447 ? 38.648 29.092 17.011 1.00 59.38 447 GLN A CA 1
ATOM 3550 C C . GLN A 1 447 ? 37.544 28.222 17.619 1.00 59.38 447 GLN A C 1
ATOM 3552 O O . GLN A 1 447 ? 36.374 28.337 17.262 1.00 59.38 447 GLN A O 1
ATOM 3557 N N . TYR A 1 448 ? 37.927 27.335 18.536 1.00 59.06 448 TYR A N 1
ATOM 3558 C CA . TYR A 1 448 ? 36.982 26.497 19.270 1.00 59.06 448 TYR A CA 1
ATOM 3559 C C . TYR A 1 448 ? 36.240 27.326 20.330 1.00 59.06 448 TYR A C 1
ATOM 3561 O O . TYR A 1 448 ? 36.890 28.079 21.063 1.00 59.06 448 TYR A O 1
ATOM 3569 N N . PRO A 1 449 ? 34.909 27.182 20.473 1.00 55.62 449 PRO A N 1
ATOM 3570 C CA . PRO A 1 449 ? 34.162 27.878 21.514 1.00 55.62 449 PRO A CA 1
ATOM 3571 C C . PRO A 1 449 ? 34.620 27.417 22.905 1.00 55.62 449 PRO A C 1
ATOM 3573 O O . PRO A 1 449 ? 34.532 26.238 23.259 1.00 55.62 449 PRO A O 1
ATOM 3576 N N . THR A 1 450 ? 35.102 28.356 23.717 1.00 47.66 450 THR A N 1
ATOM 3577 C CA . THR A 1 450 ? 35.448 28.101 25.117 1.00 47.66 450 THR A CA 1
ATOM 3578 C C . THR A 1 450 ? 34.180 27.853 25.934 1.00 47.66 450 THR A C 1
ATOM 3580 O O . THR A 1 450 ? 33.212 28.605 25.857 1.00 47.66 450 THR A O 1
ATOM 3583 N N . LYS A 1 451 ? 34.171 26.784 26.744 1.00 42.78 451 LYS A N 1
ATOM 3584 C CA . LYS A 1 451 ? 33.043 26.453 27.630 1.00 42.78 451 LYS A CA 1
ATOM 3585 C C . LYS A 1 451 ? 32.909 27.474 28.768 1.00 42.78 451 LYS A C 1
ATOM 3587 O O . LYS A 1 451 ? 33.405 27.242 29.868 1.00 42.78 451 LYS A O 1
ATOM 3592 N N . THR A 1 452 ? 32.172 28.557 28.548 1.00 38.19 452 THR A N 1
ATOM 3593 C CA . THR A 1 452 ? 31.543 29.323 29.631 1.00 38.19 452 THR A CA 1
ATOM 3594 C C . THR A 1 452 ? 30.193 28.694 29.967 1.00 38.19 452 THR A C 1
ATOM 3596 O O . THR A 1 452 ? 29.244 28.730 29.190 1.00 38.19 452 THR A O 1
ATOM 3599 N N . ALA A 1 453 ? 30.114 28.056 31.134 1.00 42.19 453 ALA A N 1
ATOM 3600 C CA . ALA A 1 453 ? 28.883 27.437 31.608 1.00 42.19 453 ALA A CA 1
ATOM 3601 C C . ALA A 1 453 ? 27.929 28.490 32.191 1.00 42.19 453 ALA A C 1
ATOM 3603 O O . ALA A 1 453 ? 28.310 29.232 33.097 1.00 42.19 453 ALA A O 1
ATOM 3604 N N . THR A 1 454 ? 26.666 28.517 31.750 1.00 33.75 454 THR A N 1
ATOM 3605 C CA . THR A 1 454 ? 25.588 29.167 32.517 1.00 33.75 454 THR A CA 1
ATOM 3606 C C . THR A 1 454 ? 24.220 28.513 32.260 1.00 33.75 454 THR A C 1
ATOM 3608 O O . THR A 1 454 ? 23.600 28.695 31.222 1.00 33.75 454 THR A O 1
ATOM 3611 N N . THR A 1 455 ? 23.785 27.735 33.258 1.00 36.53 455 THR A N 1
ATOM 3612 C CA . THR A 1 455 ? 22.395 27.524 33.729 1.00 36.53 455 THR A CA 1
ATOM 3613 C C . THR A 1 455 ? 21.250 27.100 32.783 1.00 36.53 455 THR A C 1
ATOM 3615 O O . THR A 1 455 ? 20.721 27.874 31.996 1.00 36.53 455 THR A O 1
ATOM 3618 N N . THR A 1 456 ? 20.722 25.908 33.099 1.00 40.97 456 THR A N 1
ATOM 3619 C CA . THR A 1 456 ? 19.284 25.551 33.190 1.00 40.97 456 THR A CA 1
ATOM 3620 C C . THR A 1 456 ? 18.364 25.711 31.970 1.00 40.97 456 THR A C 1
ATOM 3622 O O . THR A 1 456 ? 17.611 26.672 31.860 1.00 40.97 456 THR A O 1
ATOM 3625 N N . SER A 1 457 ? 18.185 24.608 31.239 1.00 37.50 457 SER A N 1
ATOM 3626 C CA . SER A 1 457 ? 16.900 23.886 31.281 1.00 37.50 457 SER A CA 1
ATOM 3627 C C . SER A 1 457 ? 17.145 22.383 31.088 1.00 37.50 457 SER A C 1
ATOM 3629 O O . SER A 1 457 ? 18.107 21.992 30.426 1.00 37.50 457 SER A O 1
ATOM 3631 N N . ALA A 1 458 ? 16.328 21.527 31.708 1.00 45.75 458 ALA A N 1
ATOM 3632 C CA . ALA A 1 458 ? 16.464 20.077 31.581 1.00 45.75 458 ALA A CA 1
ATOM 3633 C C . ALA A 1 458 ? 15.800 19.592 30.282 1.00 45.75 458 ALA A C 1
ATOM 3635 O O . ALA A 1 458 ? 14.673 19.098 30.292 1.00 45.75 458 ALA A O 1
ATOM 3636 N N . ALA A 1 459 ? 16.500 19.745 29.157 1.00 46.69 459 ALA A N 1
ATOM 3637 C CA . ALA A 1 459 ? 16.149 19.028 27.936 1.00 46.69 459 ALA A CA 1
ATOM 3638 C C . ALA A 1 459 ? 16.271 17.506 28.176 1.00 46.69 459 ALA A C 1
ATOM 3640 O O . ALA A 1 459 ? 17.184 17.082 28.896 1.00 46.69 459 ALA A O 1
ATOM 3641 N N . PRO A 1 460 ? 15.391 16.669 27.592 1.00 49.94 460 PRO A N 1
ATOM 3642 C CA . PRO A 1 460 ? 15.533 15.219 27.683 1.00 49.94 460 PRO A CA 1
ATOM 3643 C C . PRO A 1 460 ? 16.895 14.800 27.121 1.00 49.94 460 PRO A C 1
ATOM 3645 O O . PRO A 1 460 ? 17.319 15.296 26.075 1.00 49.94 460 PRO A O 1
ATOM 3648 N N . SER A 1 461 ? 17.590 13.899 27.821 1.00 54.62 461 SER A N 1
ATOM 3649 C CA . SER A 1 461 ? 18.909 13.424 27.395 1.00 54.62 461 SER A CA 1
ATOM 3650 C C . SER A 1 461 ? 18.829 12.876 25.965 1.00 54.62 461 SER A C 1
ATOM 3652 O O . SER A 1 461 ? 17.972 12.027 25.701 1.00 54.62 461 SER A O 1
ATOM 3654 N N . PRO A 1 462 ? 19.678 13.348 25.033 1.00 56.75 462 PRO A N 1
ATOM 3655 C CA . PRO A 1 462 ? 19.566 12.966 23.634 1.00 56.75 462 PRO A CA 1
ATOM 3656 C C . PRO A 1 462 ? 19.776 11.458 23.495 1.00 56.75 462 PRO A C 1
ATOM 3658 O O . PRO A 1 462 ? 20.762 10.905 23.980 1.00 56.75 462 PRO A O 1
ATOM 3661 N N . THR A 1 463 ? 18.831 10.786 22.836 1.00 64.81 463 THR A N 1
ATOM 3662 C CA . THR A 1 463 ? 18.813 9.319 22.690 1.00 64.81 463 THR A CA 1
ATOM 3663 C C . THR A 1 463 ? 19.971 8.801 21.828 1.00 64.81 463 THR A C 1
ATOM 3665 O O . THR A 1 463 ? 20.329 7.628 21.901 1.00 64.81 463 THR A O 1
ATOM 3668 N N . PHE A 1 464 ? 20.580 9.689 21.039 1.00 66.94 464 PHE A N 1
ATOM 3669 C CA . PHE A 1 464 ? 21.705 9.433 20.149 1.00 66.94 464 PHE A CA 1
ATOM 3670 C C . PHE A 1 464 ? 22.750 10.547 20.310 1.00 66.94 464 PHE A C 1
ATOM 3672 O O . PHE A 1 464 ? 22.400 11.694 20.587 1.00 66.94 464 PHE A O 1
ATOM 3679 N N . GLY A 1 465 ? 24.031 10.212 20.159 1.00 75.75 465 GLY A N 1
ATOM 3680 C CA . GLY A 1 465 ? 25.116 11.190 20.065 1.00 75.75 465 GLY A CA 1
ATOM 3681 C C . GLY A 1 465 ? 25.190 11.835 18.675 1.00 75.75 465 GLY A C 1
ATOM 3682 O O . GLY A 1 465 ? 24.254 11.704 17.884 1.00 75.75 465 GLY A O 1
ATOM 3683 N N . PRO A 1 466 ? 26.287 12.538 18.342 1.00 78.75 466 PRO A N 1
ATOM 3684 C CA . PRO A 1 466 ? 26.424 13.196 17.046 1.00 78.75 466 PRO A CA 1
ATOM 3685 C C . PRO A 1 466 ? 26.358 12.196 15.884 1.00 78.75 466 PRO A C 1
ATOM 3687 O O . PRO A 1 466 ? 26.867 11.075 15.974 1.00 78.75 466 PRO A O 1
ATOM 3690 N N . LYS A 1 467 ? 25.746 12.622 14.772 1.00 79.31 467 LYS A N 1
ATOM 3691 C CA . LYS A 1 467 ? 25.766 11.871 13.511 1.00 79.31 467 LYS A CA 1
ATOM 3692 C C . LYS A 1 467 ? 27.211 11.761 13.022 1.00 79.31 467 LYS A C 1
ATOM 3694 O O . LYS A 1 467 ? 27.948 12.744 13.074 1.00 79.31 467 LYS A O 1
ATOM 3699 N N . CYS A 1 468 ? 27.600 10.591 12.532 1.00 77.50 468 CYS A N 1
ATOM 3700 C CA . CYS A 1 468 ? 28.927 10.358 11.991 1.00 77.50 468 CYS A CA 1
ATOM 3701 C C . CYS A 1 468 ? 28.824 9.758 10.585 1.00 77.50 468 CYS A C 1
ATOM 3703 O O . CYS A 1 468 ? 28.235 8.696 10.377 1.00 77.50 468 CYS A O 1
ATOM 3705 N N . GLY A 1 469 ? 29.329 10.492 9.591 1.00 71.06 469 GLY A N 1
ATOM 3706 C CA . GLY A 1 469 ? 29.057 10.206 8.180 1.00 71.06 469 GLY A CA 1
ATOM 3707 C C . GLY A 1 469 ? 27.555 10.125 7.862 1.00 71.06 469 GLY A C 1
ATOM 3708 O O . GLY A 1 469 ? 26.715 10.747 8.519 1.00 71.06 469 GLY A O 1
ATOM 3709 N N . ASP A 1 470 ? 27.199 9.342 6.844 1.00 65.19 470 ASP A N 1
ATOM 3710 C CA . ASP A 1 470 ? 25.826 9.331 6.332 1.00 65.19 470 ASP A CA 1
ATOM 3711 C C . ASP A 1 470 ? 24.845 8.437 7.095 1.00 65.19 470 ASP A C 1
ATOM 3713 O O . ASP A 1 470 ? 23.649 8.732 7.085 1.00 65.19 470 ASP A O 1
ATOM 3717 N N . SER A 1 471 ? 25.328 7.382 7.762 1.00 56.28 471 SER A N 1
ATOM 3718 C CA . SER A 1 471 ? 24.494 6.223 8.134 1.00 56.28 471 SER A CA 1
ATOM 3719 C C . SER A 1 471 ? 24.492 5.820 9.615 1.00 56.28 471 SER A C 1
ATOM 3721 O O . SER A 1 471 ? 23.793 4.868 9.957 1.00 56.28 471 SER A O 1
ATOM 3723 N N . PHE A 1 472 ? 25.232 6.487 10.510 1.00 76.81 472 PHE A N 1
ATOM 3724 C CA . PHE A 1 472 ? 25.222 6.120 11.934 1.00 76.81 472 PHE A CA 1
ATOM 3725 C C . PHE A 1 472 ? 25.388 7.315 12.886 1.00 76.81 472 PHE A C 1
ATOM 3727 O O . PHE A 1 472 ? 25.742 8.420 12.477 1.00 76.81 472 PHE A O 1
ATOM 3734 N N . PHE A 1 473 ? 25.097 7.084 14.167 1.00 85.62 473 PHE A N 1
ATOM 3735 C CA . PHE A 1 473 ? 25.244 8.051 15.253 1.00 85.62 473 PHE A CA 1
ATOM 3736 C C . PHE A 1 473 ? 26.195 7.487 16.311 1.00 85.62 473 PHE A C 1
ATOM 3738 O O . PHE A 1 473 ? 26.122 6.301 16.643 1.00 85.62 473 PHE A O 1
ATOM 3745 N N . CYS A 1 474 ? 27.060 8.335 16.862 1.00 82.12 474 CYS A N 1
ATOM 3746 C CA . CYS A 1 474 ? 27.872 7.988 18.024 1.00 82.12 474 CYS A CA 1
ATOM 3747 C C . CYS A 1 474 ? 27.002 7.835 19.283 1.00 82.12 474 CYS A C 1
ATOM 3749 O O . CYS A 1 474 ? 25.830 8.226 19.300 1.00 82.12 474 CYS A O 1
ATOM 3751 N N . LYS A 1 475 ? 27.554 7.285 20.371 1.00 84.19 475 LYS A N 1
ATOM 3752 C CA . LYS A 1 475 ? 26.837 7.279 21.657 1.00 84.19 475 LYS A CA 1
ATOM 3753 C C . LYS A 1 475 ? 26.726 8.708 22.215 1.00 84.19 475 LYS A C 1
ATOM 3755 O O . LYS A 1 475 ? 27.608 9.526 21.949 1.00 84.19 475 LYS A O 1
ATOM 3760 N N . PRO A 1 476 ? 25.686 9.033 23.004 1.00 83.00 476 PRO A N 1
ATOM 3761 C CA . PRO A 1 476 ? 25.624 10.304 23.720 1.00 83.00 476 PRO A CA 1
ATOM 3762 C C . PRO A 1 476 ? 26.906 10.539 24.537 1.00 83.00 476 PRO A C 1
ATOM 3764 O O . PRO A 1 476 ? 27.317 9.670 25.302 1.00 83.00 476 PRO A O 1
ATOM 3767 N N . GLY A 1 477 ? 27.545 11.695 24.342 1.00 82.25 477 GLY A N 1
ATOM 3768 C CA . GLY A 1 477 ? 28.826 12.052 24.969 1.00 82.25 477 GLY A CA 1
ATOM 3769 C C . GLY A 1 477 ? 30.081 11.773 24.130 1.00 82.25 477 GLY A C 1
ATOM 3770 O O . GLY A 1 477 ? 31.122 12.338 24.442 1.00 82.25 477 GLY A O 1
ATOM 3771 N N . GLN A 1 478 ? 29.990 10.981 23.057 1.00 86.56 478 GLN A N 1
ATOM 3772 C CA . GLN A 1 478 ? 31.099 10.736 22.125 1.00 86.56 478 GLN A CA 1
ATOM 3773 C C . GLN A 1 478 ? 31.164 11.782 21.002 1.00 86.56 478 GLN A C 1
ATOM 3775 O O . GLN A 1 478 ? 30.178 12.459 20.708 1.00 86.56 478 GLN A O 1
ATOM 3780 N N . VAL A 1 479 ? 32.313 11.864 20.328 1.00 87.31 479 VAL A N 1
ATOM 3781 C CA . VAL A 1 479 ? 32.554 12.687 19.133 1.00 87.31 479 VAL A CA 1
ATOM 3782 C C . VAL A 1 479 ? 32.726 11.821 17.883 1.00 87.31 479 VAL A C 1
ATOM 3784 O O . VAL A 1 479 ? 33.191 10.685 17.971 1.00 87.31 479 VAL A O 1
ATOM 3787 N N . CYS A 1 480 ? 32.363 12.361 16.717 1.00 85.19 480 CYS A N 1
ATOM 3788 C CA . CYS A 1 480 ? 32.658 11.747 15.422 1.00 85.19 480 CYS A CA 1
ATOM 3789 C C . CYS A 1 480 ? 34.049 12.170 14.936 1.00 85.19 480 CYS A C 1
ATOM 3791 O O . CYS A 1 480 ? 34.342 13.362 14.848 1.00 85.19 480 CYS A O 1
ATOM 3793 N N . CYS A 1 481 ? 34.867 11.192 14.572 1.00 83.19 481 CYS A N 1
ATOM 3794 C CA . CYS A 1 481 ? 36.154 11.367 13.920 1.00 83.19 481 CYS A CA 1
ATOM 3795 C C . CYS A 1 481 ? 36.012 11.225 12.397 1.00 83.19 481 CYS A C 1
ATOM 3797 O O . CYS A 1 481 ? 35.124 10.529 11.891 1.00 83.19 481 CYS A O 1
ATOM 3799 N N . THR A 1 482 ? 36.938 11.827 11.651 1.00 67.31 482 THR A N 1
ATOM 3800 C CA . THR A 1 482 ? 37.125 11.559 10.220 1.00 67.31 482 THR A CA 1
ATOM 3801 C C . THR A 1 482 ? 37.261 10.050 9.972 1.00 67.31 482 THR A C 1
ATOM 3803 O O . THR A 1 482 ? 37.984 9.371 10.693 1.00 67.31 482 THR A O 1
ATOM 3806 N N . LEU A 1 483 ? 36.566 9.529 8.947 1.00 58.97 483 LEU A N 1
ATOM 3807 C CA . LEU A 1 483 ? 36.448 8.092 8.612 1.00 58.97 483 LEU A CA 1
ATOM 3808 C C . LEU A 1 483 ? 35.543 7.253 9.544 1.00 58.97 483 LEU A C 1
ATOM 3810 O O . LEU A 1 483 ? 35.928 6.173 9.987 1.00 58.97 483 LEU A O 1
ATOM 3814 N N . TYR A 1 484 ? 34.303 7.698 9.782 1.00 74.50 484 TYR A N 1
ATOM 3815 C CA . TYR A 1 484 ? 33.230 6.866 10.367 1.00 74.50 484 TYR A CA 1
ATOM 3816 C C . TYR A 1 484 ? 33.599 6.190 11.705 1.00 74.50 484 TYR A C 1
ATOM 3818 O O . TYR A 1 484 ? 33.195 5.061 11.976 1.00 74.50 484 TYR A O 1
ATOM 3826 N N . THR A 1 485 ? 34.357 6.880 12.559 1.00 81.38 485 THR A N 1
ATOM 3827 C CA . THR A 1 485 ? 34.800 6.361 13.862 1.00 81.38 485 THR A CA 1
ATOM 3828 C C . THR A 1 485 ? 34.283 7.264 14.980 1.00 81.38 485 THR A C 1
ATOM 3830 O O . THR A 1 485 ? 34.269 8.479 14.818 1.00 81.38 485 THR A O 1
ATOM 3833 N N . CYS A 1 486 ? 33.861 6.694 16.110 1.00 87.12 486 CYS A N 1
ATOM 3834 C CA . CYS A 1 486 ? 33.474 7.459 17.299 1.00 87.12 486 CYS A CA 1
ATOM 3835 C C . CYS A 1 486 ? 34.522 7.312 18.400 1.00 87.12 486 CYS A C 1
ATOM 3837 O O . CYS A 1 486 ? 35.032 6.212 18.614 1.00 87.12 486 CYS A O 1
ATOM 3839 N N . ALA A 1 487 ? 34.786 8.396 19.123 1.00 85.06 487 ALA A N 1
ATOM 3840 C CA . ALA A 1 487 ? 35.712 8.426 20.250 1.00 85.06 487 ALA A CA 1
ATOM 3841 C C . ALA A 1 487 ? 35.093 9.144 21.458 1.00 85.06 487 ALA A C 1
ATOM 3843 O O . ALA A 1 487 ? 34.164 9.937 21.295 1.00 85.06 487 ALA A O 1
ATOM 3844 N N . ASP A 1 488 ? 35.595 8.887 22.667 1.00 86.12 488 ASP A N 1
ATOM 3845 C CA . ASP A 1 488 ? 35.090 9.551 23.876 1.00 86.12 488 ASP A CA 1
ATOM 3846 C C . ASP A 1 488 ? 35.621 10.990 23.987 1.00 86.12 488 ASP A C 1
ATOM 3848 O O . ASP A 1 488 ? 34.948 11.856 24.544 1.00 86.12 488 ASP A O 1
ATOM 3852 N N . THR A 1 489 ? 36.796 11.275 23.408 1.00 82.69 489 THR A N 1
ATOM 3853 C CA . THR A 1 489 ? 37.344 12.637 23.290 1.00 82.69 489 THR A CA 1
ATOM 3854 C C . THR A 1 489 ? 37.982 12.890 21.911 1.00 82.69 489 THR A C 1
ATOM 3856 O O . THR A 1 489 ? 38.399 11.937 21.249 1.00 82.69 489 THR A O 1
ATOM 3859 N N . PRO A 1 490 ? 38.093 14.153 21.445 1.00 76.88 490 PRO A N 1
ATOM 3860 C CA . PRO A 1 490 ? 38.713 14.478 20.153 1.00 76.88 490 PRO A CA 1
ATOM 3861 C C . PRO A 1 490 ? 40.176 14.033 20.023 1.00 76.88 490 PRO A C 1
ATOM 3863 O O . PRO A 1 490 ? 40.631 13.710 18.930 1.00 76.88 490 PRO A O 1
ATOM 3866 N N . GLU A 1 491 ? 40.920 13.981 21.128 1.00 79.62 491 GLU A N 1
ATOM 3867 C CA . GLU A 1 491 ? 42.340 13.601 21.156 1.00 79.62 491 GLU A CA 1
ATOM 3868 C C . GLU A 1 491 ? 42.560 12.105 20.883 1.00 79.62 491 GLU A C 1
ATOM 3870 O O . GLU A 1 491 ? 43.673 11.695 20.555 1.00 79.62 491 GLU A O 1
ATOM 3875 N N . GLN A 1 492 ? 41.504 11.298 21.016 1.00 80.94 492 GLN A N 1
ATOM 3876 C CA . GLN A 1 492 ? 41.484 9.872 20.691 1.00 80.94 492 GLN A CA 1
ATOM 3877 C C . GLN A 1 492 ? 41.142 9.603 19.215 1.00 80.94 492 GLN A C 1
ATOM 3879 O O . GLN A 1 492 ? 41.198 8.449 18.784 1.00 80.94 492 GLN A O 1
ATOM 3884 N N . CYS A 1 493 ? 40.780 10.625 18.430 1.00 80.31 493 CYS A N 1
ATOM 3885 C CA . CYS A 1 493 ? 40.535 10.443 17.004 1.00 80.31 493 CYS A CA 1
ATOM 3886 C C . CYS A 1 493 ? 41.826 10.046 16.258 1.00 80.31 493 CYS A C 1
ATOM 3888 O O . CYS A 1 493 ? 42.895 10.592 16.553 1.00 80.31 493 CYS A O 1
ATOM 3890 N N . PRO A 1 494 ? 41.747 9.136 15.264 1.00 73.81 494 PRO A N 1
ATOM 3891 C CA . PRO A 1 494 ? 42.864 8.861 14.364 1.00 73.81 494 PRO A CA 1
ATOM 3892 C C . PRO A 1 494 ? 43.351 10.148 13.684 1.00 73.81 494 PRO A C 1
ATOM 3894 O O . PRO A 1 494 ? 42.531 10.961 13.251 1.00 73.81 494 PRO A O 1
ATOM 3897 N N . LYS A 1 495 ? 44.674 10.323 13.611 1.00 68.12 495 LYS A N 1
ATOM 3898 C CA . LYS A 1 495 ? 45.338 11.452 12.940 1.00 68.12 495 LYS A CA 1
ATOM 3899 C C . LYS A 1 495 ? 45.633 11.148 11.477 1.00 68.12 495 LYS A C 1
ATOM 3901 O O . LYS A 1 495 ? 45.986 9.980 11.205 1.00 68.12 495 LYS A O 1
#

Sequence (495 aa):
MSRPTGLIASKGIELLTWSTPNGYKASILLEELKEAYGLQYTSQGINIGQNIQKEPWFTAVNPNGRIPAIVDHDNGGLAVFEGNAILSYLTRRYDTEHRFSFAASDDDYTRAESWIGWQHGGLGPMQGQANHFVRFSKEKIPYPIQRYVGETERLYGILDARLKDRDYVVGPGKGKYSIADIALLGWVNGINFVIISLDQFPSVKAWLARCWERPAVQRGFTIPAPPSGSALKPQEGEAAEKTKELKKIVDQAKEQYGYKDDRDDKDDRDDRDDRDDRDDRDDRDDRDDRDDRDDGDDRDNTLFYVASKQRALGVRSPTTVPNVVAWLWLNFCGWPTTLRRPAIRQLHLRYLTPHFYPVFHLQPIWSTLHNKTYPSQPKSFNMYGSIIKSTLVAVALAATVSAAPPPYPNKCGDTVCPSDKPLCCGVYNAGFLELECMAGTTCPPIQYPTKTATTTSAAPSPTFGPKCGDSFFCKPGQVCCTLYTCADTPEQCPK

Foldseek 3Di:
DDADDADDDQAFKEKEAALFLLRLLLQLVQLVLCVVPVGDYHYDHHPVVVLSLVDPRNCVLPVVSDDIWMFHNNVVRNIDDDSLRSQVVCCVVRVVVQQAADDPPDVLNVVLVVLLVCLVVAQVVLLVQLLCLLPPDPDNDLQSNQVSLLSNVVSLVVVLVQQVLALDNTDPDNHHHHSSLSSCQRRLQCNLSNLDQCVVRVSSLNNNVSCVVDPSSCSSCCVVHHHPGTSNDDDDDPSNVSSVVSNVSSVVSCVVVVPDDVVVCPVVPVVPVVPVVPPPPPDDDDDDDDDDDDDDDDDDDDDDDDDDDDDDDDDDDDDDDDDDDDDDDDDDDDDDDDDDDDDDDDDDDDDDDDDDDDDDDDDDDDDDDDDDDDDDDDDDDDDDDDDDDDDDDDDDDDDDPPPDPDPDFQDWVNDGADPQQRDWEFEQDPQDTGTDRHHDDDHDPYDHDDDDDDDDDDDPQDCFADDEPDDDTHHRQWDHAPPRDIDNDPVPHDD

pLDDT: mean 72.25, std 28.73, range [22.72, 98.88]

InterPro domains:
  IPR004045 Glutathione S-transferase, N-terminal [PF02798] (18-91)
  IPR004045 Glutathione S-transferase, N-terminal [PS50404] (10-98)
  IPR004046 Glutathione S-transferase, C-terminal [PF00043] (150-215)
  IPR010987 Glutathione S-transferase, C-terminal-like [PS50405] (105-228)
  IPR036249 Thioredoxin-like superfamily [SSF52833] (16-98)
  IPR036282 Glutathione S-transferase, C-terminal domain superfamily [SSF47616] (107-221)
  IPR040079 Glutathione transferase family [SFLDS00019] (12-225)

Organism: NCBI:txid1247861